Protein AF-0000000072285751 (afdb_homodimer)

Nearest PDB structures (foldseek):
  3m9i-assembly1_A  TM=8.896E-01  e=4.712E-10  Ovis aries
  8ghj-assembly1_D  TM=8.645E-01  e=3.190E-10  Homo sapiens
  4nef-assembly1_D  TM=8.707E-01  e=4.071E-10  Homo sapiens
  8oee-assembly1_D  TM=8.411E-01  e=6.630E-10  Homo sapiens
  3c02-assembly1_A  TM=7.915E-01  e=1.406E-06  unclassified

Radius of gyration: 30.61 Å; Cα contacts (8 Å, |Δi|>4): 950; chains: 2; bounding box: 91×138×96 Å

Secondary structure (DSSP, 8-state):
-----------------------------------TT-HHHHHH--------S--HHHHHHHHHHTTTT-HHHHHHHHHHHHHHHHHHHHHHHHHHHHHTTT-S-HHHHHHHHHHHHHHHHHHHHHHHH----SHHHHHHHHHTTSS-HHHHHHHHHHHHHHHHHHHHHHHHHHHHHHHHHHTTGGG---TTTS-HHHHHHHHHHHHHHHHHHHIIIIISHHHHHHH-TTSHHHHHHHHHHHHHHHHTTSBTTB------HHHHHHHHHHHT--TTHHHHHHHHHHHHHHHHHHHHHS-S------------/-----------------------------------TT-HHHHHHS-------S--HHHHHHHHHHTTTT-HHHHHHHHHHHHHHHHHHHHHHHHHHHHHTTT-S-HHHHHHHHHHHHHHHHHHHHHHHH----SHHHHHHHHHTTSS-HHHHHHHHHHHHHHHHHHHHHHHHHHHHHHHHHHTTGGG---TTTS-HHHHHHHHHHHHHHHHHHHIIIIISHHHHHHH-TTSHHHHHHHHHHHHHHHHTTSBTTB------HHHHHHHHHHHT--TTHHHHHHHHHHHHHHHHHHHHHS-S------------

InterPro domains:
  IPR000425 Major intrinsic protein [PF00230] (71-295)
  IPR000425 Major intrinsic protein [PR00783] (75-94)
  IPR000425 Major intrinsic protein [PR00783] (114-138)
  IPR000425 Major intrinsic protein [PR00783] (151-170)
  IPR000425 Major intrinsic protein [PR00783] (202-220)
  IPR000425 Major intrinsic protein [PR00783] (241-263)
  IPR000425 Major intrinsic protein [PR00783] (278-298)
  IPR023271 Aquaporin-like [G3DSA:1.20.1080.10] (65-305)
  IPR023271 Aquaporin-like [SSF81338] (72-305)

Structure (mmCIF, N/CA/C/O backbone):
data_AF-0000000072285751-model_v1
#
loop_
_entity.id
_entity.type
_entity.pdbx_description
1 polymer 'Aquaporin-like protein'
#
loop_
_atom_site.group_PDB
_atom_site.id
_atom_site.type_symbol
_atom_site.label_atom_id
_atom_site.label_alt_id
_atom_site.label_comp_id
_atom_site.label_asym_id
_atom_site.label_entity_id
_atom_site.label_seq_id
_atom_site.pdbx_PDB_ins_code
_atom_site.Cartn_x
_atom_site.Cartn_y
_atom_site.Cartn_z
_atom_site.occupancy
_atom_site.B_iso_or_equiv
_atom_site.auth_seq_id
_atom_site.auth_comp_id
_atom_site.auth_asym_id
_atom_site.auth_atom_id
_atom_site.pdbx_PDB_model_num
ATOM 1 N N . MET A 1 1 ? 0.391 106.048 23.5 1 28.32 1 MET A N 1
ATOM 2 C CA . MET A 1 1 ? 0.661 104.771 24.154 1 28.32 1 MET A CA 1
ATOM 3 C C . MET A 1 1 ? -0.114 103.642 23.482 1 28.32 1 MET A C 1
ATOM 5 O O . MET A 1 1 ? -1.319 103.496 23.697 1 28.32 1 MET A O 1
ATOM 9 N N . GLY A 1 2 ? 0.167 103.313 22.212 1 31.51 2 GLY A N 1
ATOM 10 C CA . GLY A 1 2 ? -0.426 102.454 21.199 1 31.51 2 GLY A CA 1
ATOM 11 C C . GLY A 1 2 ? -0.399 100.984 21.573 1 31.51 2 GLY A C 1
ATOM 12 O O . GLY A 1 2 ? 0.669 100.421 21.821 1 31.51 2 GLY A O 1
ATOM 13 N N . ALA A 1 3 ? -1.462 100.414 22.183 1 34.43 3 ALA A N 1
ATOM 14 C CA . ALA A 1 3 ? -1.684 99.061 22.688 1 34.43 3 ALA A CA 1
ATOM 15 C C . ALA A 1 3 ? -1.557 98.03 21.57 1 34.43 3 ALA A C 1
ATOM 17 O O . ALA A 1 3 ? -2.357 98.023 20.631 1 34.43 3 ALA A O 1
ATOM 18 N N . THR A 1 4 ? -0.355 97.718 21.096 1 33.82 4 THR A N 1
ATOM 19 C CA . THR A 1 4 ? -0.049 96.688 20.109 1 33.82 4 THR A CA 1
ATOM 20 C C . THR A 1 4 ? -0.626 95.341 20.537 1 33.82 4 THR A C 1
ATOM 22 O O . THR A 1 4 ? -0.239 94.794 21.571 1 33.82 4 THR A O 1
ATOM 25 N N . GLY A 1 5 ? -1.912 95.053 20.368 1 31.51 5 GLY A N 1
ATOM 26 C CA . GLY A 1 5 ? -2.595 93.802 20.659 1 31.51 5 GLY A CA 1
ATOM 27 C C . GLY A 1 5 ? -1.946 92.6 19.999 1 31.51 5 GLY A C 1
ATOM 28 O O . GLY A 1 5 ? -1.723 92.596 18.786 1 31.51 5 GLY A O 1
ATOM 29 N N . ASN A 1 6 ? -1.043 91.86 20.647 1 32.36 6 ASN A N 1
ATOM 30 C CA . ASN A 1 6 ? -0.334 90.649 20.248 1 32.36 6 ASN A CA 1
ATOM 31 C C . ASN A 1 6 ? -1.302 89.538 19.852 1 32.36 6 ASN A C 1
ATOM 33 O O . ASN A 1 6 ? -2.088 89.069 20.678 1 32.36 6 ASN A O 1
ATOM 37 N N . LEU A 1 7 ? -1.848 89.512 18.664 1 32.98 7 LEU A N 1
ATOM 38 C CA . LEU A 1 7 ? -2.7 88.45 18.14 1 32.98 7 LEU A CA 1
ATOM 39 C C . LEU A 1 7 ? -1.982 87.106 18.183 1 32.98 7 LEU A C 1
ATOM 41 O O . LEU A 1 7 ? -1 86.898 17.466 1 32.98 7 LEU A O 1
ATOM 45 N N . LYS A 1 8 ? -1.944 86.429 19.329 1 35.12 8 LYS A N 1
ATOM 46 C CA . LYS A 1 8 ? -1.405 85.075 19.399 1 35.12 8 LYS A CA 1
ATOM 47 C C . LYS A 1 8 ? -2.14 84.14 18.443 1 35.12 8 LYS A C 1
ATOM 49 O O . LYS A 1 8 ? -3.346 83.924 18.582 1 35.12 8 LYS A O 1
ATOM 54 N N . ALA A 1 9 ? -1.707 83.947 17.201 1 35.36 9 ALA A N 1
ATOM 55 C CA . ALA A 1 9 ? -2.163 82.925 16.263 1 35.36 9 ALA A CA 1
ATOM 56 C C . ALA A 1 9 ? -2.063 81.532 16.878 1 35.36 9 ALA A C 1
ATOM 58 O O . ALA A 1 9 ? -0.969 81.072 17.213 1 35.36 9 ALA A O 1
ATOM 59 N N . THR A 1 10 ? -3.039 81.114 17.637 1 34.06 10 THR A N 1
ATOM 60 C CA . THR A 1 10 ? -3.087 79.737 18.116 1 34.06 10 THR A CA 1
ATOM 61 C C . THR A 1 10 ? -2.937 78.756 16.957 1 34.06 10 THR A C 1
ATOM 63 O O . THR A 1 10 ? -3.737 78.769 16.019 1 34.06 10 THR A O 1
ATOM 66 N N . LEU A 1 11 ? -1.732 78.283 16.64 1 35.29 11 LEU A N 1
ATOM 67 C CA . LEU A 1 11 ? -1.484 77.246 15.645 1 35.29 11 LEU A CA 1
ATOM 68 C C . LEU A 1 11 ? -2.404 76.05 15.865 1 35.29 11 LEU A C 1
ATOM 70 O O . LEU A 1 11 ? -2.609 75.62 17.002 1 35.29 11 LEU A O 1
ATOM 74 N N . PRO A 1 12 ? -3.351 75.795 14.949 1 36.64 12 PRO A N 1
ATOM 75 C CA . PRO A 1 12 ? -4.236 74.641 15.127 1 36.64 12 PRO A CA 1
ATOM 76 C C . PRO A 1 12 ? -3.478 73.366 15.49 1 36.64 12 PRO A C 1
ATOM 78 O O . PRO A 1 12 ? -2.341 73.174 15.052 1 36.64 12 PRO A O 1
ATOM 81 N N . ILE A 1 13 ? -3.654 72.784 16.648 1 38.08 13 ILE A N 1
ATOM 82 C CA . ILE A 1 13 ? -3.158 71.49 17.103 1 38.08 13 ILE A CA 1
ATOM 83 C C . ILE A 1 13 ? -3.295 70.462 15.983 1 38.08 13 ILE A C 1
ATOM 85 O O . ILE A 1 13 ? -4.373 70.306 15.404 1 38.08 13 ILE A O 1
ATOM 89 N N . SER A 1 14 ? -2.226 70.161 15.222 1 34.42 14 SER A N 1
ATOM 90 C CA . SER A 1 14 ? -2.167 69.073 14.252 1 34.42 14 SER A CA 1
ATOM 91 C C . SER A 1 14 ? -2.906 67.839 14.759 1 34.42 14 SER A C 1
ATOM 93 O O . SER A 1 14 ? -2.686 67.398 15.889 1 34.42 14 SER A O 1
ATOM 95 N N . GLU A 1 15 ? -4.167 67.642 14.35 1 37.11 15 GLU A N 1
ATOM 96 C CA . GLU A 1 15 ? -4.891 66.402 14.611 1 37.11 15 GLU A CA 1
ATOM 97 C C . GLU A 1 15 ? -3.97 65.19 14.5 1 37.11 15 GLU A C 1
ATOM 99 O O . GLU A 1 15 ? -3.205 65.072 13.541 1 37.11 15 GLU A O 1
ATOM 104 N N . GLU A 1 16 ? -3.584 64.591 15.63 1 36.31 16 GLU A N 1
ATOM 105 C CA . GLU A 1 16 ? -2.847 63.332 15.684 1 36.31 16 GLU A CA 1
ATOM 106 C C . GLU A 1 16 ? -3.305 62.378 14.584 1 36.31 16 GLU A C 1
ATOM 108 O O . GLU A 1 16 ? -4.504 62.228 14.344 1 36.31 16 GLU A O 1
ATOM 113 N N . PRO A 1 17 ? -2.458 62.116 13.544 1 35.23 17 PRO A N 1
ATOM 114 C CA . PRO A 1 17 ? -2.888 61.148 12.532 1 35.23 17 PRO A CA 1
ATOM 115 C C . PRO A 1 17 ? -3.605 59.942 13.136 1 35.23 17 PRO A C 1
ATOM 117 O O . PRO A 1 17 ? -3.26 59.502 14.236 1 35.23 17 PRO A O 1
ATOM 120 N N . GLU A 1 18 ? -4.954 59.794 12.984 1 35.16 18 GLU A N 1
ATOM 121 C CA . GLU A 1 18 ? -5.701 58.575 13.28 1 35.16 18 GLU A CA 1
ATOM 122 C C . GLU A 1 18 ? -4.876 57.332 12.958 1 35.16 18 GLU A C 1
ATOM 124 O O . GLU A 1 18 ? -4.337 57.206 11.857 1 35.16 18 GLU A O 1
ATOM 129 N N . SER A 1 19 ? -4.23 56.75 14.002 1 33.21 19 SER A N 1
ATOM 130 C CA . SER A 1 19 ? -3.556 55.463 13.859 1 33.21 19 SER A CA 1
ATOM 131 C C . SER A 1 19 ? -4.291 54.561 12.874 1 33.21 19 SER A C 1
ATOM 133 O O . SER A 1 19 ? -5.505 54.375 12.982 1 33.21 19 SER A O 1
ATOM 135 N N . LEU A 1 20 ? -3.848 54.575 11.602 1 34.33 20 LEU A N 1
ATOM 136 C CA . LEU A 1 20 ? -4.344 53.613 10.624 1 34.33 20 LEU A CA 1
ATOM 137 C C . LEU A 1 20 ? -4.678 52.283 11.29 1 34.33 20 LEU A C 1
ATOM 139 O O . LEU A 1 20 ? -3.895 51.773 12.096 1 34.33 20 LEU A O 1
ATOM 143 N N . PRO A 1 21 ? -6.004 52.004 11.505 1 32.87 21 PRO A N 1
ATOM 144 C CA . PRO A 1 21 ? -6.318 50.691 12.073 1 32.87 21 PRO A CA 1
ATOM 145 C C . PRO A 1 21 ? -5.394 49.589 11.559 1 32.87 21 PRO A C 1
ATOM 147 O O . PRO A 1 21 ? -5.008 49.598 10.387 1 32.87 21 PRO A O 1
ATOM 150 N N . THR A 1 22 ? -4.412 49.224 12.39 1 32.11 22 THR A N 1
ATOM 151 C CA . THR A 1 22 ? -3.646 48.02 12.09 1 32.11 22 THR A CA 1
ATOM 152 C C . THR A 1 22 ? -4.524 46.975 11.409 1 32.11 22 THR A C 1
ATOM 154 O O . THR A 1 22 ? -5.485 46.481 12.003 1 32.11 22 THR A O 1
ATOM 157 N N . GLU A 1 23 ? -4.777 47.207 10.15 1 29.95 23 GLU A N 1
ATOM 158 C CA . GLU A 1 23 ? -5.428 46.165 9.361 1 29.95 23 GLU A CA 1
ATOM 159 C C . GLU A 1 23 ? -4.958 44.776 9.786 1 29.95 23 GLU A C 1
ATOM 161 O O . GLU A 1 23 ? -3.784 44.436 9.624 1 29.95 23 GLU A O 1
ATOM 166 N N . GLU A 1 24 ? -5.538 44.319 10.89 1 29.31 24 GLU A N 1
ATOM 167 C CA . GLU A 1 24 ? -5.277 42.921 11.216 1 29.31 24 GLU A CA 1
ATOM 168 C C . GLU A 1 24 ? -5.468 42.024 9.996 1 29.31 24 GLU A C 1
ATOM 170 O O . GLU A 1 24 ? -6.557 41.972 9.422 1 29.31 24 GLU A O 1
ATOM 175 N N . THR A 1 25 ? -4.554 42.034 9.094 1 28.27 25 THR A N 1
ATOM 176 C CA . THR A 1 25 ? -4.546 41.037 8.029 1 28.27 25 THR A CA 1
ATOM 177 C C . THR A 1 25 ? -4.951 39.668 8.568 1 28.27 25 THR A C 1
ATOM 179 O O . THR A 1 25 ? -4.253 39.093 9.406 1 28.27 25 THR A O 1
ATOM 182 N N . GLN A 1 26 ? -6.235 39.525 8.821 1 25.8 26 GLN A N 1
ATOM 183 C CA . GLN A 1 26 ? -6.663 38.178 9.181 1 25.8 26 GLN A CA 1
ATOM 184 C C . GLN A 1 26 ? -6.292 37.173 8.094 1 25.8 26 GLN A C 1
ATOM 186 O O . GLN A 1 26 ? -6.526 37.419 6.909 1 25.8 26 GLN A O 1
ATOM 191 N N . LEU A 1 27 ? -5.235 36.596 8.207 1 26.03 27 LEU A N 1
ATOM 192 C CA . LEU A 1 27 ? -5.001 35.455 7.329 1 26.03 27 LEU A CA 1
ATOM 193 C C . LEU A 1 27 ? -6.264 34.613 7.184 1 26.03 27 LEU A C 1
ATOM 195 O O . LEU A 1 27 ? -6.884 34.239 8.183 1 26.03 27 LEU A O 1
ATOM 199 N N . ILE A 1 28 ? -7.1 34.995 6.231 1 29 28 ILE A N 1
ATOM 200 C CA . ILE A 1 28 ? -8.229 34.112 5.956 1 29 28 ILE A CA 1
ATOM 201 C C . ILE A 1 28 ? -7.733 32.678 5.786 1 29 28 ILE A C 1
ATOM 203 O O . ILE A 1 28 ? -6.831 32.417 4.987 1 29 28 ILE A O 1
ATOM 207 N N . PRO A 1 29 ? -7.897 31.917 6.76 1 29.07 29 PRO A N 1
ATOM 208 C CA . PRO A 1 29 ? -7.509 30.528 6.504 1 29.07 29 PRO A CA 1
ATOM 209 C C . PRO A 1 29 ? -7.998 30.019 5.149 1 29.07 29 PRO A C 1
ATOM 211 O O . PRO A 1 29 ? -9.0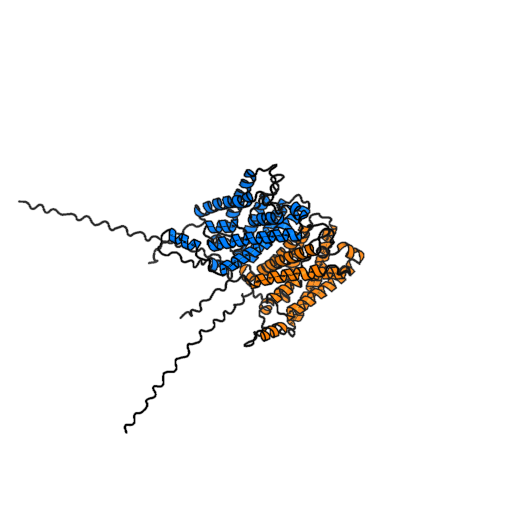54 30.443 4.671 1 29.07 29 PRO A O 1
ATOM 214 N N . ALA A 1 30 ? -7.164 30.051 4.195 1 28.76 30 ALA A N 1
ATOM 215 C CA . ALA A 1 30 ? -7.558 29.409 2.943 1 28.76 30 ALA A CA 1
ATOM 216 C C . ALA A 1 30 ? -8.557 28.283 3.195 1 28.76 30 ALA A C 1
ATOM 218 O O . ALA A 1 30 ? -8.446 27.557 4.186 1 28.76 30 ALA A O 1
ATOM 219 N N . SER A 1 31 ? -9.759 28.461 2.78 1 29.61 31 SER A N 1
ATOM 220 C CA . SER A 1 31 ? -10.714 27.358 2.798 1 29.61 31 SER A CA 1
ATOM 221 C C . SER A 1 31 ? -10.057 26.049 2.375 1 29.61 31 SER A C 1
ATOM 223 O O . SER A 1 31 ? -9.556 25.935 1.254 1 29.61 31 SER A O 1
ATOM 225 N N . CYS A 1 32 ? -9.162 25.603 3.077 1 30.81 32 CYS A N 1
ATOM 226 C CA . CYS A 1 32 ? -8.662 24.283 2.709 1 30.81 32 CYS A CA 1
ATOM 227 C C . CYS A 1 32 ? -9.776 23.419 2.131 1 30.81 32 CYS A C 1
ATOM 229 O O . CYS A 1 32 ? -10.941 23.569 2.504 1 30.81 32 CYS A O 1
ATOM 231 N N . ALA A 1 33 ? -9.587 23.059 1.034 1 31.98 33 ALA A N 1
ATOM 232 C CA . ALA A 1 33 ? -10.587 22.145 0.489 1 31.98 33 ALA A CA 1
ATOM 233 C C . ALA A 1 33 ? -11.248 21.331 1.598 1 31.98 33 ALA A C 1
ATOM 235 O O . ALA A 1 33 ? -10.565 20.664 2.379 1 31.98 33 ALA A O 1
ATOM 236 N N . GLN A 1 34 ? -12.296 21.922 2.168 1 33.48 34 GLN A N 1
ATOM 237 C CA . GLN A 1 34 ? -13.179 21.197 3.074 1 33.48 34 GLN A CA 1
ATOM 238 C C . GLN A 1 34 ? -13.653 19.887 2.451 1 33.48 34 GLN A C 1
ATOM 240 O O . GLN A 1 34 ? -14.311 19.892 1.408 1 33.48 34 GLN A O 1
ATOM 245 N N . PHE A 1 35 ? -12.708 19.045 2.274 1 29.88 35 PHE A N 1
ATOM 246 C CA . PHE A 1 35 ? -13.362 17.798 1.894 1 29.88 35 PHE A CA 1
ATOM 247 C C . PHE A 1 35 ? -14.254 17.29 3.02 1 29.88 35 PHE A C 1
ATOM 249 O O . PHE A 1 35 ? -13.887 17.37 4.195 1 29.88 35 PHE A O 1
ATOM 256 N N . PRO A 1 36 ? -15.438 17.147 2.821 1 28.95 36 PRO A N 1
ATOM 257 C CA . PRO A 1 36 ? -16.32 16.486 3.786 1 28.95 36 PRO A CA 1
ATOM 258 C C . PRO A 1 36 ? -15.779 15.137 4.253 1 28.95 36 PRO A C 1
ATOM 260 O O . PRO A 1 36 ? -15.396 14.303 3.428 1 28.95 36 PRO A O 1
ATOM 263 N N . GLY A 1 37 ? -15.219 15.021 5.501 1 29.23 37 GLY A N 1
ATOM 264 C CA . GLY A 1 37 ? -14.598 13.913 6.21 1 29.23 37 GLY A CA 1
ATOM 265 C C . GLY A 1 37 ? -13.131 14.147 6.516 1 29.23 37 GLY A C 1
ATOM 266 O O . GLY A 1 37 ? -12.466 13.284 7.092 1 29.23 37 GLY A O 1
ATOM 267 N N . SER A 1 38 ? -12.535 14.951 5.65 1 30.4 38 SER A N 1
ATOM 268 C CA . SER A 1 38 ? -11.17 15.283 6.044 1 30.4 38 SER A CA 1
ATOM 269 C C . SER A 1 38 ? -11.144 16.018 7.38 1 30.4 38 SER A C 1
ATOM 271 O O . SER A 1 38 ? -11.963 16.906 7.622 1 30.4 38 SER A O 1
ATOM 273 N N . PHE A 1 39 ? -10.613 15.339 8.305 1 30.6 39 PHE A N 1
ATOM 274 C CA . PHE A 1 39 ? -10.339 16.076 9.533 1 30.6 39 PHE A CA 1
ATOM 275 C C . PHE A 1 39 ? -9.482 17.304 9.247 1 30.6 39 PHE A C 1
ATOM 277 O O . PHE A 1 39 ? -9.258 18.131 10.133 1 30.6 39 PHE A O 1
ATOM 284 N N . ALA A 1 40 ? -9.022 17.364 7.999 1 34.73 40 ALA A N 1
ATOM 285 C CA . ALA A 1 40 ? -8.104 18.467 7.727 1 34.73 40 ALA A CA 1
ATOM 286 C C . ALA A 1 40 ? -8.777 19.814 7.972 1 34.73 40 ALA A C 1
ATOM 288 O O . ALA A 1 40 ? -8.152 20.743 8.488 1 34.73 40 ALA A O 1
ATOM 289 N N . PRO A 1 41 ? -9.944 19.831 7.506 1 35.35 41 PRO A N 1
ATOM 290 C CA . PRO A 1 41 ? -10.423 21.178 7.825 1 35.35 41 PRO A CA 1
ATOM 291 C C . PRO A 1 41 ? -10.481 21.443 9.328 1 35.35 41 PRO A C 1
ATOM 293 O O . PRO A 1 41 ? -10.202 22.56 9.772 1 35.35 41 PRO A O 1
ATOM 296 N N . ASP A 1 42 ? -11.06 20.385 9.967 1 36.94 42 ASP A N 1
ATOM 297 C CA . ASP A 1 42 ? -11.112 20.654 11.401 1 36.94 42 ASP A CA 1
ATOM 298 C C . ASP A 1 42 ? -9.711 20.666 12.009 1 36.94 42 ASP A C 1
ATOM 300 O O . ASP A 1 42 ? -9.49 21.268 13.061 1 36.94 42 ASP A O 1
ATOM 304 N N . LEU A 1 43 ? -8.903 19.782 11.464 1 35.48 43 LEU A N 1
ATOM 305 C CA . LEU A 1 43 ? -7.523 19.827 11.934 1 35.48 43 LEU A CA 1
ATOM 306 C C . LEU A 1 43 ? -6.892 21.183 11.639 1 35.48 43 LEU A C 1
ATOM 308 O O . LEU A 1 43 ? -5.959 21.601 12.329 1 35.48 43 LEU A O 1
ATOM 312 N N . ARG A 1 44 ? -7.357 21.687 10.637 1 35.89 44 ARG A N 1
ATOM 313 C CA . ARG A 1 44 ? -6.87 23.039 10.379 1 35.89 44 ARG A CA 1
ATOM 314 C C . ARG A 1 44 ? -7.643 24.065 11.201 1 35.89 44 ARG A C 1
ATOM 316 O O . ARG A 1 44 ? -7.29 25.246 11.219 1 35.89 44 ARG A O 1
ATOM 323 N N . ARG A 1 45 ? -8.841 23.688 11.563 1 38.75 45 ARG A N 1
ATOM 324 C CA . ARG A 1 45 ? -9.387 24.657 12.508 1 38.75 45 ARG A CA 1
ATOM 325 C C . ARG A 1 45 ? -8.612 24.639 13.821 1 38.75 45 ARG A C 1
ATOM 327 O O . ARG A 1 45 ? -8.881 23.812 14.695 1 38.75 45 ARG A O 1
ATOM 334 N N . ASP A 1 46 ? -7.403 24.751 13.628 1 36.96 46 ASP A N 1
ATOM 335 C CA . ASP A 1 46 ? -6.572 25.059 14.787 1 36.96 46 ASP A CA 1
ATOM 336 C C . ASP A 1 46 ? -7.322 25.941 15.783 1 36.96 46 ASP A C 1
ATOM 338 O O . ASP A 1 46 ? -7.578 27.115 15.509 1 36.96 46 ASP A O 1
ATOM 342 N N . LYS A 1 47 ? -8.339 25.352 16.311 1 40.42 47 LYS A N 1
ATOM 343 C CA . LYS A 1 47 ? -8.96 26.158 17.357 1 40.42 47 LYS A CA 1
ATOM 344 C C . LYS A 1 47 ? -7.913 26.717 18.316 1 40.42 47 LYS A C 1
ATOM 346 O O . LYS A 1 47 ? -8.237 27.104 19.441 1 40.42 47 LYS A O 1
ATOM 351 N N . ARG A 1 48 ? -6.75 26.579 17.807 1 43.56 48 ARG A N 1
ATOM 352 C CA . ARG A 1 48 ? -5.711 27.096 18.691 1 43.56 48 ARG A CA 1
ATOM 353 C C . ARG A 1 48 ? -5.995 28.541 19.084 1 43.56 48 ARG A C 1
ATOM 355 O O . ARG A 1 48 ? -6.531 29.313 18.286 1 43.56 48 ARG A O 1
ATOM 362 N N . ARG A 1 49 ? -6.01 28.63 20.307 1 40.88 49 ARG A N 1
ATOM 363 C CA . ARG A 1 49 ? -6.116 29.938 20.945 1 40.88 49 ARG A CA 1
ATOM 364 C C . ARG A 1 49 ? -5.113 30.92 20.349 1 40.88 49 ARG A C 1
ATOM 366 O O . ARG A 1 49 ? -3.932 30.597 20.202 1 40.88 49 ARG A O 1
ATOM 373 N N . VAL A 1 50 ? -5.499 31.473 19.243 1 41.38 50 VAL A N 1
ATOM 374 C CA . VAL A 1 50 ? -4.676 32.64 18.943 1 41.38 50 VAL A CA 1
ATOM 375 C C . VAL A 1 50 ? -4.386 33.413 20.227 1 41.38 50 VAL A C 1
ATOM 377 O O . VAL A 1 50 ? -5.278 33.611 21.055 1 41.38 50 VAL A O 1
ATOM 380 N N . SER A 1 51 ? -3.147 33.392 20.633 1 37.7 51 SER A N 1
ATOM 381 C CA . SER A 1 51 ? -2.816 34.282 21.741 1 37.7 51 SER A CA 1
ATOM 382 C C . SER A 1 51 ? -3.433 35.663 21.544 1 37.7 51 SER A C 1
ATOM 384 O O . SER A 1 51 ? -3.277 36.272 20.483 1 37.7 51 SER A O 1
ATOM 386 N N . LYS A 1 52 ? -4.461 35.888 22.05 1 43.22 52 LYS A N 1
ATOM 387 C CA . LYS A 1 52 ? -4.87 37.289 22.039 1 43.22 52 LYS A CA 1
ATOM 388 C C . LYS A 1 52 ? -3.658 38.216 22.02 1 43.22 52 LYS A C 1
ATOM 390 O O . LYS A 1 52 ? -3.385 38.868 21.01 1 43.22 52 LYS A O 1
ATOM 395 N N . ARG A 1 53 ? -3.425 39.052 22.965 1 44.17 53 ARG A N 1
ATOM 396 C CA . ARG A 1 53 ? -2.71 40.295 23.236 1 44.17 53 ARG A CA 1
ATOM 397 C C . ARG A 1 53 ? -1.204 40.061 23.29 1 44.17 53 ARG A C 1
ATOM 399 O O . ARG A 1 53 ? -0.427 41.009 23.411 1 44.17 53 ARG A O 1
ATOM 406 N N . GLY A 1 54 ? -0.603 38.777 23.628 1 50.79 54 GLY A N 1
ATOM 407 C CA . GLY A 1 54 ? 0.704 38.948 24.242 1 50.79 54 GLY A CA 1
ATOM 408 C C . GLY A 1 54 ? 1.848 38.844 23.25 1 50.79 54 GLY A C 1
ATOM 409 O O . GLY A 1 54 ? 1.631 38.542 22.075 1 50.79 54 GLY A O 1
ATOM 410 N N . GLY A 1 55 ? 3.13 39.239 23.478 1 62.79 55 GLY A N 1
ATOM 411 C CA . GLY A 1 55 ? 4.453 39.308 22.877 1 62.79 55 GLY A CA 1
ATOM 412 C C . GLY A 1 55 ? 4.886 38.003 22.236 1 62.79 55 GLY A C 1
ATOM 413 O O . GLY A 1 55 ? 4.157 37.009 22.285 1 62.79 55 GLY A O 1
ATOM 414 N N . LEU A 1 56 ? 5.726 37.879 21.364 1 68.83 56 LEU A N 1
ATOM 415 C CA . LEU A 1 56 ? 6.394 36.788 20.662 1 68.83 56 LEU A CA 1
ATOM 416 C C . LEU A 1 56 ? 6.521 35.561 21.559 1 68.83 56 LEU A C 1
ATOM 418 O O . LEU A 1 56 ? 6.364 34.429 21.096 1 68.83 56 LEU A O 1
ATOM 422 N N . SER A 1 57 ? 6.699 35.78 22.835 1 69.1 57 SER A N 1
ATOM 423 C CA . SER A 1 57 ? 6.904 34.684 23.775 1 69.1 57 SER A CA 1
ATOM 424 C C . SER A 1 57 ? 5.621 33.885 23.981 1 69.1 57 SER A C 1
ATOM 426 O O . SER A 1 57 ? 5.658 32.657 24.082 1 69.1 57 SER A O 1
ATOM 428 N N . ASP A 1 58 ? 4.485 34.516 23.947 1 67.94 58 ASP A N 1
ATOM 429 C CA . ASP A 1 58 ? 3.212 33.836 24.165 1 67.94 58 ASP A CA 1
ATOM 430 C C . ASP A 1 58 ? 2.823 32.997 22.949 1 67.94 58 ASP A C 1
ATOM 432 O O . ASP A 1 58 ? 2.285 31.897 23.094 1 67.94 58 ASP A O 1
ATOM 436 N N . ARG A 1 59 ? 3.188 33.535 21.838 1 69.45 59 ARG A N 1
ATOM 437 C CA . ARG A 1 59 ? 2.88 32.808 20.611 1 69.45 59 ARG A CA 1
ATOM 438 C C . ARG A 1 59 ? 3.695 31.522 20.517 1 69.45 59 ARG A C 1
ATOM 440 O O . ARG A 1 59 ? 3.173 30.478 20.121 1 69.45 59 ARG A O 1
ATOM 447 N N . VAL A 1 60 ? 4.877 31.636 20.948 1 73.6 60 VAL A N 1
ATOM 448 C CA . VAL A 1 60 ? 5.773 30.486 20.904 1 73.6 60 VAL A CA 1
ATOM 449 C C . VAL A 1 60 ? 5.318 29.436 21.915 1 73.6 60 VAL A C 1
ATOM 451 O O . VAL A 1 60 ? 5.331 28.238 21.625 1 73.6 60 VAL A O 1
ATOM 454 N N . TYR A 1 61 ? 4.948 29.889 23.055 1 70.78 61 TYR A N 1
ATOM 455 C CA . TYR A 1 61 ? 4.499 28.972 24.097 1 70.78 61 TYR A CA 1
ATOM 456 C C . TYR A 1 61 ? 3.257 28.208 23.652 1 70.78 61 TYR A C 1
ATOM 458 O O . TYR A 1 61 ? 3.183 26.987 23.808 1 70.78 61 TYR A O 1
ATOM 466 N N . VAL A 1 62 ? 2.386 28.875 23.046 1 70.04 62 VAL A N 1
ATOM 467 C CA . VAL A 1 62 ? 1.146 28.247 22.603 1 70.04 62 VAL A CA 1
ATOM 468 C C . VAL A 1 62 ? 1.438 27.271 21.465 1 70.04 62 VAL A C 1
ATOM 470 O O . VAL A 1 62 ? 0.898 26.162 21.436 1 70.04 62 VAL A O 1
ATOM 473 N N . PHE A 1 63 ? 2.314 27.687 20.69 1 72.1 63 PHE A N 1
ATOM 474 C CA . PHE A 1 63 ? 2.715 26.84 19.573 1 72.1 63 PHE A CA 1
ATOM 475 C C . PHE A 1 63 ? 3.328 25.537 20.074 1 72.1 63 PHE A C 1
ATOM 477 O O . PHE A 1 63 ? 3.037 24.463 19.543 1 72.1 63 PHE A O 1
ATOM 484 N N . LEU A 1 64 ? 4.03 25.623 21.103 1 77.32 64 LEU A N 1
ATOM 485 C CA . LEU A 1 64 ? 4.769 24.469 21.602 1 77.32 64 LEU A CA 1
ATOM 486 C C . LEU A 1 64 ? 3.886 23.601 22.492 1 77.32 64 LEU A C 1
ATOM 488 O O . LEU A 1 64 ? 4.162 22.413 22.679 1 77.32 64 LEU A O 1
ATOM 492 N N . THR A 1 65 ? 2.851 24.157 23.05 1 74.73 65 THR A N 1
ATOM 493 C CA . THR A 1 65 ? 2.176 23.411 24.106 1 74.73 65 THR A CA 1
ATOM 494 C C . THR A 1 65 ? 0.771 23.007 23.67 1 74.73 65 THR A C 1
ATOM 496 O O . THR A 1 65 ? 0.187 22.074 24.226 1 74.73 65 THR A O 1
ATOM 499 N N . ASP A 1 66 ? 0.299 23.752 22.746 1 70.93 66 ASP A N 1
ATOM 500 C CA . ASP A 1 66 ? -1.101 23.518 22.405 1 70.93 66 ASP A CA 1
ATOM 501 C C . ASP A 1 66 ? -1.255 22.261 21.552 1 70.93 66 ASP A C 1
ATOM 503 O O . ASP A 1 66 ? -0.587 22.115 20.526 1 70.93 66 ASP A O 1
ATOM 507 N N . GLY A 1 67 ? -1.873 21.202 22.12 1 78.68 67 GLY A N 1
ATOM 508 C CA . GLY A 1 67 ? -2.222 20.075 21.27 1 78.68 67 GLY A CA 1
ATOM 509 C C . GLY A 1 67 ? -1.78 18.739 21.838 1 78.68 67 GLY A C 1
ATOM 510 O O . GLY A 1 67 ? -2.248 17.687 21.4 1 78.68 67 GLY A O 1
ATOM 511 N N . TRP A 1 68 ? -0.907 18.853 22.949 1 83.68 68 TRP A N 1
ATOM 512 C CA . TRP A 1 68 ? -0.422 17.609 23.538 1 83.68 68 TRP A CA 1
ATOM 513 C C . TRP A 1 68 ? -1.567 16.817 24.159 1 83.68 68 TRP A C 1
ATOM 515 O O . TRP A 1 68 ? -1.5 15.589 24.256 1 83.68 68 TRP A O 1
ATOM 525 N N . GLY A 1 69 ? -2.61 17.463 24.527 1 82.27 69 GLY A N 1
ATOM 526 C CA . GLY A 1 69 ? -3.721 16.812 25.203 1 82.27 69 GLY A CA 1
ATOM 527 C C . GLY A 1 69 ? -4.82 16.37 24.255 1 82.27 69 GLY A C 1
ATOM 528 O O . GLY A 1 69 ? -5.779 15.717 24.67 1 82.27 69 GLY A O 1
ATOM 529 N N . ASP A 1 70 ? -4.697 16.708 23.04 1 81.57 70 ASP A N 1
ATOM 530 C CA . ASP A 1 70 ? -5.708 16.367 22.044 1 81.57 70 ASP A CA 1
ATOM 531 C C . ASP A 1 70 ? -5.535 14.931 21.555 1 81.57 70 ASP A C 1
ATOM 533 O O . ASP A 1 70 ? -4.565 14.618 20.861 1 81.57 70 ASP A O 1
ATOM 537 N N . ILE A 1 71 ? -6.485 14.022 21.874 1 85.23 71 ILE A N 1
ATOM 538 C CA . ILE A 1 71 ? -6.428 12.596 21.575 1 85.23 71 ILE A CA 1
ATOM 539 C C . ILE A 1 71 ? -6.399 12.387 20.062 1 85.23 71 ILE A C 1
ATOM 541 O O . ILE A 1 71 ? -5.827 11.408 19.576 1 85.23 71 ILE A O 1
ATOM 545 N N . THR A 1 72 ? -6.988 13.266 19.328 1 83.23 72 THR A N 1
ATOM 546 C CA . THR A 1 72 ? -7.028 13.145 17.875 1 83.23 72 THR A CA 1
ATOM 547 C C . THR A 1 72 ? -5.624 13.235 17.285 1 83.23 72 THR A C 1
ATOM 549 O O . THR A 1 72 ? -5.322 12.582 16.285 1 83.23 72 THR A O 1
ATOM 552 N N . VAL A 1 73 ? -4.791 14.025 17.895 1 88.46 73 VAL A N 1
ATOM 553 C CA . VAL A 1 73 ? -3.414 14.161 17.431 1 88.46 73 VAL A CA 1
ATOM 554 C C . VAL A 1 73 ? -2.661 12.852 17.655 1 88.46 73 VAL A C 1
ATOM 556 O O . VAL A 1 73 ? -1.9 12.41 16.79 1 88.46 73 VAL A O 1
ATOM 559 N N . TRP A 1 74 ? -2.941 12.183 18.724 1 91.54 74 TRP A N 1
ATOM 560 C CA . TRP A 1 74 ? -2.301 10.907 19.028 1 91.54 74 TRP A CA 1
ATOM 561 C C . TRP A 1 74 ? -2.779 9.818 18.073 1 91.54 74 TRP A C 1
ATOM 563 O O . TRP A 1 74 ? -1.986 8.985 17.625 1 91.54 74 TRP A O 1
ATOM 573 N N . LYS A 1 75 ? -4.048 9.837 17.755 1 91.24 75 LYS A N 1
ATOM 574 C CA . LYS A 1 75 ? -4.593 8.88 16.796 1 91.24 75 LYS A CA 1
ATOM 575 C C . LYS A 1 75 ? -3.995 9.091 15.408 1 91.24 75 LYS A C 1
ATOM 577 O O . LYS A 1 75 ? -3.671 8.126 14.713 1 91.24 75 LYS A O 1
ATOM 582 N N . SER A 1 76 ? -3.863 10.338 15.1 1 92.6 76 SER A N 1
ATOM 583 C CA . SER A 1 76 ? -3.247 10.653 13.815 1 92.6 76 SER A CA 1
ATOM 584 C C . SER A 1 76 ? -1.79 10.208 13.776 1 92.6 76 SER A C 1
ATOM 586 O O . SER A 1 76 ? -1.314 9.711 12.752 1 92.6 76 SER A O 1
ATOM 588 N N . ALA A 1 77 ? -1.13 10.367 14.861 1 95.49 77 ALA A N 1
ATOM 589 C CA . ALA A 1 77 ? 0.258 9.92 14.944 1 95.49 77 ALA A CA 1
ATOM 590 C C . ALA A 1 77 ? 0.356 8.404 14.796 1 95.49 77 ALA A C 1
ATOM 592 O O . ALA A 1 77 ? 1.297 7.893 14.186 1 95.49 77 ALA A O 1
ATOM 593 N N . PHE A 1 78 ? -0.568 7.722 15.375 1 96.56 78 PHE A N 1
ATOM 594 C CA . PHE A 1 78 ? -0.615 6.27 15.248 1 96.56 78 PHE A CA 1
ATOM 595 C C . PHE A 1 78 ? -0.837 5.86 13.797 1 96.56 78 PHE A C 1
ATOM 597 O O . PHE A 1 78 ? -0.244 4.889 13.323 1 96.56 78 PHE A O 1
ATOM 604 N N . ILE A 1 79 ? -1.684 6.598 13.065 1 95.71 79 ILE A N 1
ATOM 605 C CA . ILE A 1 79 ? -1.917 6.327 11.651 1 95.71 79 ILE A CA 1
ATOM 606 C C . ILE A 1 79 ? -0.632 6.565 10.86 1 95.71 79 ILE A C 1
ATOM 608 O O . ILE A 1 79 ? -0.315 5.811 9.937 1 95.71 79 ILE A O 1
ATOM 612 N N . GLU A 1 80 ? 0.107 7.573 11.25 1 97.36 80 GLU A N 1
ATOM 613 C CA . GLU A 1 80 ? 1.407 7.812 10.629 1 97.36 80 GLU A CA 1
ATOM 614 C C . GLU A 1 80 ? 2.373 6.665 10.913 1 97.36 80 GLU A C 1
ATOM 616 O O . GLU A 1 80 ? 3.167 6.287 10.049 1 97.36 80 GLU A O 1
ATOM 621 N N . PHE A 1 81 ? 2.357 6.103 12.134 1 98.49 81 PHE A N 1
ATOM 622 C CA . PHE A 1 81 ? 3.145 4.93 12.494 1 98.49 81 PHE A CA 1
ATOM 623 C C . PHE A 1 81 ? 2.803 3.75 11.591 1 98.49 81 PHE A C 1
ATOM 625 O O . PHE A 1 81 ? 3.693 3.138 10.997 1 98.49 81 PHE A O 1
ATOM 632 N N . VAL A 1 82 ? 1.549 3.458 11.419 1 98.35 82 VAL A N 1
ATOM 633 C CA . VAL A 1 82 ? 1.08 2.332 10.617 1 98.35 82 VAL A CA 1
ATOM 634 C C . VAL A 1 82 ? 1.399 2.579 9.144 1 98.35 82 VAL A C 1
ATOM 636 O O . VAL A 1 82 ? 1.928 1.699 8.461 1 98.35 82 VAL A O 1
ATOM 639 N N . GLY A 1 83 ? 1.025 3.784 8.701 1 98.29 83 GLY A N 1
ATOM 640 C CA . GLY A 1 83 ? 1.27 4.133 7.311 1 98.29 83 GLY A CA 1
ATOM 641 C C . GLY A 1 83 ? 2.733 4.043 6.922 1 98.29 83 GLY A C 1
ATOM 642 O O . GLY A 1 83 ? 3.066 3.521 5.856 1 98.29 83 GLY A O 1
ATOM 643 N N . THR A 1 84 ? 3.621 4.516 7.763 1 98.78 84 THR A N 1
ATOM 644 C CA . THR A 1 84 ? 5.05 4.482 7.469 1 98.78 84 THR A CA 1
ATOM 645 C C . THR A 1 84 ? 5.571 3.048 7.487 1 98.78 84 THR A C 1
ATOM 647 O O . THR A 1 84 ? 6.411 2.677 6.664 1 98.78 84 THR A O 1
ATOM 650 N N . THR A 1 85 ? 5.104 2.219 8.431 1 98.86 85 THR A N 1
ATOM 651 C CA . THR A 1 85 ? 5.485 0.811 8.451 1 98.86 85 THR A CA 1
ATOM 652 C C . THR A 1 85 ? 5.149 0.141 7.121 1 98.86 85 THR A C 1
ATOM 654 O O . THR A 1 85 ? 6.003 -0.51 6.515 1 98.86 85 THR A O 1
ATOM 657 N N . CYS A 1 86 ? 3.929 0.337 6.676 1 98.84 86 CYS A N 1
ATOM 658 C CA . CYS A 1 86 ? 3.447 -0.306 5.458 1 98.84 86 CYS A CA 1
ATOM 659 C C . CYS A 1 86 ? 4.181 0.226 4.233 1 98.84 86 CYS A C 1
ATOM 661 O O . CYS A 1 86 ? 4.578 -0.545 3.358 1 98.84 86 CYS A O 1
ATOM 663 N N . LEU A 1 87 ? 4.346 1.534 4.18 1 98.76 87 LEU A N 1
ATOM 664 C CA . LEU A 1 87 ? 5.004 2.166 3.041 1 98.76 87 LEU A CA 1
ATOM 665 C C . LEU A 1 87 ? 6.448 1.692 2.916 1 98.76 87 LEU A C 1
ATOM 667 O O . LEU A 1 87 ? 6.9 1.35 1.821 1 98.76 87 LEU A O 1
ATOM 671 N N . CYS A 1 88 ? 7.189 1.682 4.038 1 98.68 88 CYS A N 1
ATOM 672 C CA . CYS A 1 88 ? 8.587 1.268 4.017 1 98.68 88 CYS A CA 1
ATOM 673 C C . CYS A 1 88 ? 8.714 -0.201 3.63 1 98.68 88 CYS A C 1
ATOM 675 O O . CYS A 1 88 ? 9.605 -0.57 2.863 1 98.68 88 CYS A O 1
ATOM 677 N N . TYR A 1 89 ? 7.875 -1.024 4.122 1 98.69 89 TYR A N 1
ATOM 678 C CA . TYR A 1 89 ? 7.911 -2.445 3.795 1 98.69 89 TYR A CA 1
ATOM 679 C C . TYR A 1 89 ? 7.633 -2.671 2.313 1 98.69 89 TYR A C 1
ATOM 681 O O . TYR A 1 89 ? 8.389 -3.368 1.633 1 98.69 89 TYR A O 1
ATOM 689 N N . LEU A 1 90 ? 6.545 -2.087 1.851 1 98.64 90 LEU A N 1
ATOM 690 C CA . LEU A 1 90 ? 6.161 -2.28 0.457 1 98.64 90 LEU A CA 1
ATOM 691 C C . LEU A 1 90 ? 7.215 -1.704 -0.482 1 98.64 90 LEU A C 1
ATOM 693 O O . LEU A 1 90 ? 7.547 -2.316 -1.5 1 98.64 90 LEU A O 1
ATOM 697 N N . SER A 1 91 ? 7.684 -0.518 -0.181 1 97.89 91 SER A N 1
ATOM 698 C CA . SER A 1 91 ? 8.718 0.11 -0.997 1 97.89 91 SER A CA 1
ATOM 699 C C . SER A 1 91 ? 9.969 -0.76 -1.069 1 97.89 91 SER A C 1
ATOM 701 O O . SER A 1 91 ? 10.609 -0.85 -2.119 1 97.89 91 SER A O 1
ATOM 703 N N . ALA A 1 92 ? 10.354 -1.399 0.021 1 97.23 92 ALA A N 1
ATOM 704 C CA . ALA A 1 92 ? 11.512 -2.29 0.037 1 97.23 92 ALA A CA 1
ATOM 705 C C . ALA A 1 92 ? 11.308 -3.472 -0.906 1 97.23 92 ALA A C 1
ATOM 707 O O . ALA A 1 92 ? 12.197 -3.809 -1.691 1 97.23 92 ALA A O 1
ATOM 708 N N . PHE A 1 93 ? 10.174 -4.032 -0.838 1 97.73 93 PHE A N 1
ATOM 709 C CA . PHE A 1 93 ? 9.907 -5.221 -1.637 1 97.73 93 PHE A CA 1
ATOM 710 C C . PHE A 1 93 ? 9.804 -4.868 -3.116 1 97.73 93 PHE A C 1
ATOM 712 O O . PHE A 1 93 ? 10.21 -5.652 -3.977 1 97.73 93 PHE A O 1
ATOM 719 N N . ILE A 1 94 ? 9.288 -3.69 -3.421 1 97.29 94 ILE A N 1
ATOM 720 C CA . ILE A 1 94 ? 9.288 -3.209 -4.798 1 97.29 94 ILE A CA 1
ATOM 721 C C . ILE A 1 94 ? 10.724 -3.083 -5.301 1 97.29 94 ILE A C 1
ATOM 723 O O . ILE A 1 94 ? 11.043 -3.528 -6.407 1 97.29 94 ILE A O 1
ATOM 727 N N . SER A 1 95 ? 11.584 -2.503 -4.478 1 95.08 95 SER A N 1
ATOM 728 C CA . SER A 1 95 ? 12.985 -2.329 -4.848 1 95.08 95 SER A CA 1
ATOM 729 C C .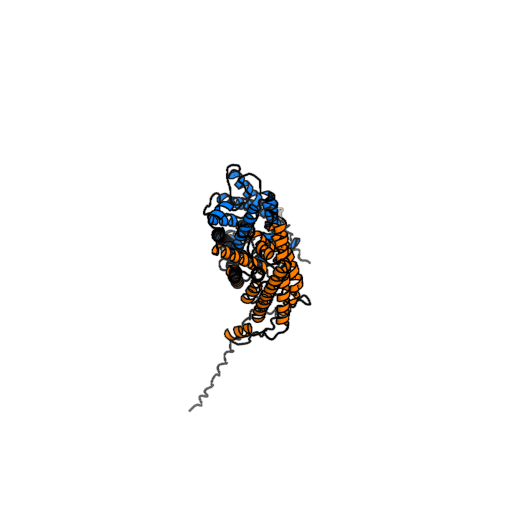 SER A 1 95 ? 13.657 -3.672 -5.113 1 95.08 95 SER A C 1
ATOM 731 O O . SER A 1 95 ? 14.423 -3.811 -6.069 1 95.08 95 SER A O 1
ATOM 733 N N . ILE A 1 96 ? 13.382 -4.664 -4.327 1 95.03 96 ILE A N 1
ATOM 734 C CA . ILE A 1 96 ? 13.981 -5.988 -4.458 1 95.03 96 ILE A CA 1
ATOM 735 C C . ILE A 1 96 ? 13.458 -6.668 -5.721 1 95.03 96 ILE A C 1
ATOM 737 O O . ILE A 1 96 ? 14.226 -7.278 -6.468 1 95.03 96 ILE A O 1
ATOM 741 N N . SER A 1 97 ? 12.125 -6.537 -5.918 1 95.99 97 SER A N 1
ATOM 742 C CA . SER A 1 97 ? 11.516 -7.09 -7.123 1 95.99 97 SER A CA 1
ATOM 743 C C . SER A 1 97 ? 12.172 -6.53 -8.381 1 95.99 97 SER A C 1
ATOM 745 O O . SER A 1 97 ? 12.479 -7.278 -9.312 1 95.99 97 SER A O 1
ATOM 747 N N . ILE A 1 98 ? 12.411 -5.244 -8.454 1 94.58 98 ILE A N 1
ATOM 748 C CA . ILE A 1 98 ? 13.032 -4.586 -9.598 1 94.58 98 ILE A CA 1
ATOM 749 C C . ILE A 1 98 ? 14.472 -5.068 -9.752 1 94.58 98 ILE A C 1
ATOM 751 O O . ILE A 1 98 ? 14.904 -5.411 -10.855 1 94.58 98 ILE A O 1
ATOM 755 N N . ARG A 1 99 ? 15.193 -5.145 -8.688 1 91.89 99 ARG A N 1
ATOM 756 C CA . ARG A 1 99 ? 16.592 -5.561 -8.715 1 91.89 99 ARG A CA 1
ATOM 757 C C . ARG A 1 99 ? 16.733 -6.973 -9.274 1 91.89 99 ARG A C 1
ATOM 759 O O . ARG A 1 99 ? 17.628 -7.241 -10.077 1 91.89 99 ARG A O 1
ATOM 766 N N . ASN A 1 100 ? 15.863 -7.824 -8.882 1 92.87 100 ASN A N 1
ATOM 767 C CA . ASN A 1 100 ? 15.957 -9.228 -9.268 1 92.87 100 ASN A CA 1
ATOM 768 C C . ASN A 1 100 ? 15.377 -9.468 -10.658 1 92.87 100 ASN A C 1
ATOM 770 O O . ASN A 1 100 ? 15.444 -10.583 -11.18 1 92.87 100 ASN A O 1
ATOM 774 N N . SER A 1 101 ? 14.833 -8.433 -11.249 1 91.17 101 SER A N 1
ATOM 775 C CA . SER A 1 101 ? 14.303 -8.559 -12.603 1 91.17 101 SER A CA 1
ATOM 776 C C . SER A 1 101 ? 15.403 -8.39 -13.645 1 91.17 101 SER A C 1
ATOM 778 O O . SER A 1 101 ? 15.167 -8.577 -14.841 1 91.17 101 SER A O 1
ATOM 780 N N . ASP A 1 102 ? 16.639 -8.075 -13.263 1 87.31 102 ASP A N 1
ATOM 781 C CA . ASP A 1 102 ? 17.79 -7.863 -14.134 1 87.31 102 ASP A CA 1
ATOM 782 C C . ASP A 1 102 ? 17.453 -6.89 -15.262 1 87.31 102 ASP A C 1
ATOM 784 O O . ASP A 1 102 ? 17.753 -7.155 -16.428 1 87.31 102 ASP A O 1
ATOM 788 N N . THR A 1 103 ? 16.738 -5.907 -14.968 1 89.81 103 THR A N 1
ATOM 789 C CA . THR A 1 103 ? 16.37 -4.888 -15.946 1 89.81 103 THR A CA 1
ATOM 790 C C . THR A 1 103 ? 17.43 -3.793 -16.009 1 89.81 103 THR A C 1
ATOM 792 O O . THR A 1 103 ? 18.087 -3.498 -15.009 1 89.81 103 THR A O 1
ATOM 795 N N . THR A 1 104 ? 17.519 -3.174 -17.254 1 90.22 104 THR A N 1
ATOM 796 C CA . THR A 1 104 ? 18.374 -2.004 -17.418 1 90.22 104 THR A CA 1
ATOM 797 C C . THR A 1 104 ? 17.575 -0.718 -17.224 1 90.22 104 THR A C 1
ATOM 799 O O . THR A 1 104 ? 18.143 0.376 -17.209 1 90.22 104 THR A O 1
ATOM 802 N N . GLN A 1 105 ? 16.259 -0.836 -17.065 1 93.03 105 GLN A N 1
ATOM 803 C CA . GLN A 1 105 ? 15.386 0.326 -16.938 1 93.03 105 GLN A CA 1
ATOM 804 C C . GLN A 1 105 ? 14.967 0.543 -15.487 1 93.03 105 GLN A C 1
ATOM 806 O O . GLN A 1 105 ? 13.792 0.788 -15.205 1 93.03 105 GLN A O 1
ATOM 811 N N . VAL A 1 106 ? 15.922 0.537 -14.603 1 93.86 106 VAL A N 1
ATOM 812 C CA . VAL A 1 106 ? 15.656 0.612 -13.17 1 93.86 106 VAL A CA 1
ATOM 813 C C . VAL A 1 106 ? 14.989 1.945 -12.837 1 93.86 106 VAL A C 1
ATOM 815 O O . VAL A 1 106 ? 14.004 1.986 -12.097 1 93.86 106 VAL A O 1
ATOM 818 N N . ALA A 1 107 ? 15.461 3.007 -13.472 1 94.85 107 ALA A N 1
ATOM 819 C CA . ALA A 1 107 ? 14.952 4.344 -13.176 1 94.85 107 ALA A CA 1
ATOM 820 C C . ALA A 1 107 ? 13.471 4.457 -13.524 1 94.85 107 ALA A C 1
ATOM 822 O O . ALA A 1 107 ? 12.691 5.036 -12.764 1 94.85 107 ALA A O 1
ATOM 823 N N . ALA A 1 108 ? 13.122 3.904 -14.648 1 95.59 108 ALA A N 1
ATOM 824 C CA . ALA A 1 108 ? 11.732 3.965 -15.092 1 95.59 108 ALA A CA 1
ATOM 825 C C . ALA A 1 108 ? 10.819 3.196 -14.141 1 95.59 108 ALA A C 1
ATOM 827 O O . ALA A 1 108 ? 9.746 3.681 -13.773 1 95.59 108 ALA A O 1
ATOM 828 N N . TYR A 1 109 ? 11.241 1.992 -13.714 1 96.24 109 TYR A N 1
ATOM 829 C CA . TYR A 1 109 ? 10.44 1.174 -12.811 1 96.24 109 TYR A CA 1
ATOM 830 C C . TYR A 1 109 ? 10.281 1.853 -11.456 1 96.24 109 TYR A C 1
ATOM 832 O O . TYR A 1 109 ? 9.182 1.89 -10.897 1 96.24 109 TYR A O 1
ATOM 840 N N . VAL A 1 110 ? 11.366 2.433 -10.988 1 96.24 110 VAL A N 1
ATOM 841 C CA . VAL A 1 110 ? 11.331 3.097 -9.689 1 96.24 110 VAL A CA 1
ATOM 842 C C . VAL A 1 110 ? 10.426 4.324 -9.761 1 96.24 110 VAL A C 1
ATOM 844 O O . VAL A 1 110 ? 9.605 4.551 -8.868 1 96.24 110 VAL A O 1
ATOM 847 N N . GLY A 1 111 ? 10.56 5.079 -10.845 1 97.42 111 GLY A N 1
ATOM 848 C CA . GLY A 1 111 ? 9.724 6.257 -11.012 1 97.42 111 GLY A CA 1
ATOM 849 C C . GLY A 1 111 ? 8.242 5.936 -11.057 1 97.42 111 GLY A C 1
ATOM 850 O O . GLY A 1 111 ? 7.453 6.519 -10.311 1 97.42 111 GLY A O 1
ATOM 851 N N . VAL A 1 112 ? 7.856 4.978 -11.837 1 97.12 112 VAL A N 1
ATOM 852 C CA . VAL A 1 112 ? 6.449 4.655 -12.052 1 97.12 112 VAL A CA 1
ATOM 853 C C . VAL A 1 112 ? 5.864 4.031 -10.787 1 97.12 112 VAL A C 1
ATOM 855 O O . VAL A 1 112 ? 4.756 4.379 -10.371 1 97.12 112 VAL A O 1
ATOM 858 N N . THR A 1 113 ? 6.562 3.12 -10.15 1 97.67 113 THR A N 1
ATOM 859 C CA . THR A 1 113 ? 6.039 2.473 -8.952 1 97.67 113 THR A CA 1
ATOM 860 C C . THR A 1 113 ? 5.888 3.48 -7.816 1 97.67 113 THR A C 1
ATOM 862 O O . THR A 1 113 ? 4.952 3.39 -7.019 1 97.67 113 THR A O 1
ATOM 865 N N . ASN A 1 114 ? 6.787 4.467 -7.769 1 97.83 114 ASN A N 1
ATOM 866 C CA . ASN A 1 114 ? 6.679 5.478 -6.722 1 97.83 114 ASN A CA 1
ATOM 867 C C . ASN A 1 114 ? 5.468 6.381 -6.937 1 97.83 114 ASN A C 1
ATOM 869 O O . ASN A 1 114 ? 4.852 6.842 -5.974 1 97.83 114 ASN A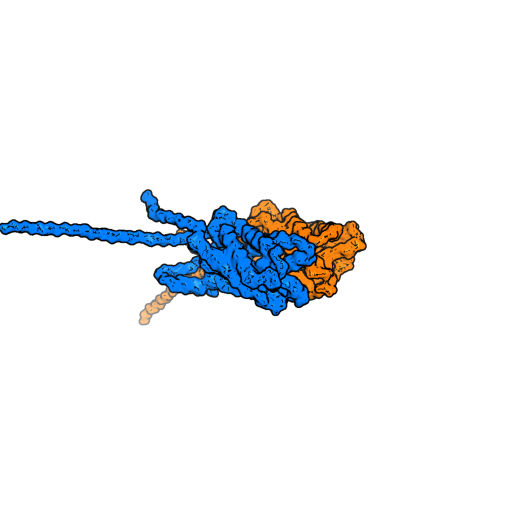 O 1
ATOM 873 N N . ILE A 1 115 ? 5.111 6.659 -8.221 1 97.96 115 ILE A N 1
ATOM 874 C CA . ILE A 1 115 ? 3.921 7.452 -8.508 1 97.96 115 ILE A CA 1
ATOM 875 C C . ILE A 1 115 ? 2.692 6.774 -7.907 1 97.96 115 ILE A C 1
ATOM 877 O O . ILE A 1 115 ? 1.919 7.406 -7.183 1 97.96 115 ILE A O 1
ATOM 881 N N . PHE A 1 116 ? 2.562 5.483 -8.1 1 97.45 116 PHE A N 1
ATOM 882 C CA . PHE A 1 116 ? 1.393 4.76 -7.613 1 97.45 116 PHE A CA 1
ATOM 883 C C . PHE A 1 116 ? 1.488 4.526 -6.11 1 97.45 116 PHE A C 1
ATOM 885 O O . PHE A 1 116 ? 0.496 4.666 -5.391 1 97.45 116 PHE A O 1
ATOM 892 N N . LEU A 1 117 ? 2.641 4.158 -5.678 1 98.27 117 LEU A N 1
ATOM 893 C CA . LEU A 1 117 ? 2.859 3.844 -4.27 1 98.27 117 LEU A CA 1
ATOM 894 C C . LEU A 1 117 ? 2.432 5.007 -3.381 1 98.27 117 LEU A C 1
ATOM 896 O O . LEU A 1 117 ? 1.566 4.848 -2.517 1 98.27 117 LEU A O 1
ATOM 900 N N . LEU A 1 118 ? 2.999 6.155 -3.648 1 97.75 118 LEU A N 1
ATOM 901 C CA . LEU A 1 118 ? 2.741 7.278 -2.754 1 97.75 118 LEU A CA 1
ATOM 902 C C . LEU A 1 118 ? 1.318 7.797 -2.931 1 97.75 118 LEU A C 1
ATOM 904 O O . LEU A 1 118 ? 0.66 8.162 -1.953 1 97.75 118 LEU A O 1
ATOM 908 N N . THR A 1 119 ? 0.815 7.835 -4.191 1 95.87 119 THR A N 1
ATOM 909 C CA . THR A 1 119 ? -0.55 8.287 -4.437 1 95.87 119 THR A CA 1
ATOM 910 C C . THR A 1 119 ? -1.548 7.447 -3.645 1 95.87 119 THR A C 1
ATOM 912 O O . THR A 1 119 ? -2.422 7.989 -2.966 1 95.87 119 THR A O 1
ATOM 915 N N . LEU A 1 120 ? -1.389 6.138 -3.645 1 96.54 120 LEU A N 1
ATOM 916 C CA . LEU A 1 120 ? -2.325 5.24 -2.978 1 96.54 120 LEU A CA 1
ATOM 917 C C . LEU A 1 120 ? -2.273 5.426 -1.465 1 96.54 120 LEU A C 1
ATOM 919 O O . LEU A 1 120 ? -3.312 5.461 -0.803 1 96.54 120 LEU A O 1
ATOM 923 N N . PHE A 1 121 ? -1.109 5.546 -0.943 1 97.54 121 PHE A N 1
ATOM 924 C CA . PHE A 1 121 ? -0.978 5.693 0.502 1 97.54 121 PHE A CA 1
ATOM 925 C C . PHE A 1 121 ? -1.558 7.024 0.966 1 97.54 121 PHE A C 1
ATOM 927 O O . PHE A 1 121 ? -2.206 7.094 2.012 1 97.54 121 PHE A O 1
ATOM 934 N N . ILE A 1 122 ? -1.332 8.139 0.204 1 93.81 122 ILE A N 1
ATOM 935 C CA . ILE A 1 122 ? -1.892 9.43 0.59 1 93.81 122 ILE A CA 1
ATOM 936 C C . ILE A 1 122 ? -3.416 9.373 0.521 1 93.81 122 ILE A C 1
ATOM 938 O O . ILE A 1 122 ? -4.103 9.805 1.449 1 93.81 122 ILE A O 1
ATOM 942 N N . CYS A 1 123 ? -3.914 8.817 -0.558 1 90.29 123 CYS A N 1
ATOM 943 C CA . CYS A 1 123 ? -5.363 8.731 -0.698 1 90.29 123 CYS A CA 1
ATOM 944 C C . CYS A 1 123 ? -5.975 7.929 0.444 1 90.29 123 CYS A C 1
ATOM 946 O O . CYS A 1 123 ? -7.063 8.253 0.923 1 90.29 123 CYS A O 1
ATOM 948 N N . ALA A 1 124 ? -5.291 6.944 0.892 1 91.94 124 ALA A N 1
ATOM 949 C CA . ALA A 1 124 ? -5.841 6.024 1.883 1 91.94 124 ALA A CA 1
ATOM 950 C C . ALA A 1 124 ? -5.758 6.616 3.287 1 91.94 124 ALA A C 1
ATOM 952 O O . ALA A 1 124 ? -6.657 6.413 4.107 1 91.94 124 ALA A O 1
ATOM 953 N N . LEU A 1 125 ? -4.713 7.405 3.602 1 91.88 125 LEU A N 1
ATOM 954 C CA . LEU A 1 125 ? -4.452 7.704 5.006 1 91.88 125 LEU A CA 1
ATOM 955 C C . LEU A 1 125 ? -4.592 9.198 5.279 1 91.88 125 LEU A C 1
ATOM 957 O O . LEU A 1 125 ? -4.717 9.614 6.433 1 91.88 125 LEU A O 1
ATOM 961 N N . ALA A 1 126 ? -4.567 10.008 4.214 1 88.3 126 ALA A N 1
ATOM 962 C CA . ALA A 1 126 ? -4.567 11.458 4.388 1 88.3 126 ALA A CA 1
ATOM 963 C C . ALA A 1 126 ? -5.814 11.921 5.135 1 88.3 126 ALA A C 1
ATOM 965 O O . ALA A 1 126 ? -5.751 12.849 5.945 1 88.3 126 ALA A O 1
ATOM 966 N N . PRO A 1 127 ? -6.943 11.319 4.919 1 82.24 127 PRO A N 1
ATOM 967 C CA . PRO A 1 127 ? -8.125 11.763 5.661 1 82.24 127 PRO A CA 1
ATOM 968 C C . PRO A 1 127 ? -7.957 11.632 7.173 1 82.24 127 PRO A C 1
ATOM 970 O O . PRO A 1 127 ? -8.554 12.399 7.933 1 82.24 127 PRO A O 1
ATOM 973 N N . ALA A 1 128 ? -7.115 10.728 7.585 1 84.49 128 ALA A N 1
ATOM 974 C CA . ALA A 1 128 ? -6.955 10.483 9.016 1 84.49 128 ALA A CA 1
ATOM 975 C C . ALA A 1 128 ? -5.768 11.262 9.576 1 84.49 128 ALA A C 1
ATOM 977 O O . ALA A 1 128 ? -5.796 11.704 10.727 1 84.49 128 ALA A O 1
ATOM 978 N N . SER A 1 129 ? -4.73 11.528 8.798 1 90.13 129 SER A N 1
ATOM 979 C CA . SER A 1 129 ? -3.514 12.085 9.379 1 90.13 129 SER A CA 1
ATOM 980 C C . SER A 1 129 ? -2.938 13.192 8.502 1 90.13 129 SER A C 1
ATOM 982 O O . SER A 1 129 ? -2.022 13.906 8.916 1 90.13 129 SER A O 1
ATOM 984 N N . GLY A 1 130 ? -3.413 13.371 7.339 1 87.33 130 GLY A N 1
ATOM 985 C CA . GLY A 1 130 ? -2.766 14.222 6.353 1 87.33 130 GLY A CA 1
ATOM 986 C C . GLY A 1 130 ? -1.824 13.463 5.437 1 87.33 130 GLY A C 1
ATOM 987 O O . GLY A 1 130 ? -1.433 13.969 4.383 1 87.33 130 GLY A O 1
ATOM 988 N N . GLY A 1 131 ? -1.402 12.261 5.898 1 92.73 131 GLY A N 1
ATOM 989 C CA . GLY A 1 131 ? -0.665 11.351 5.036 1 92.73 131 GLY A CA 1
ATOM 990 C C . GLY A 1 131 ? 0.754 11.81 4.759 1 92.73 131 GLY A C 1
ATOM 991 O O . GLY A 1 131 ? 1.189 11.841 3.606 1 92.73 131 GLY A O 1
ATOM 992 N N . HIS A 1 132 ? 1.543 12.244 5.751 1 96.47 132 HIS A N 1
ATOM 993 C CA . HIS A 1 132 ? 2.922 12.684 5.57 1 96.47 132 HIS A CA 1
ATOM 994 C C . HIS A 1 132 ? 3.85 11.501 5.317 1 96.47 132 HIS A C 1
ATOM 996 O O . HIS A 1 132 ? 4.587 11.484 4.329 1 96.47 132 HIS A O 1
ATOM 1002 N N . MET A 1 133 ? 3.802 10.478 6.243 1 97.62 133 MET A N 1
ATOM 1003 C CA . MET A 1 133 ? 4.553 9.226 6.204 1 97.62 133 MET A CA 1
ATOM 1004 C C . MET A 1 133 ? 6.006 9.475 5.814 1 97.62 133 MET A C 1
ATOM 1006 O O . MET A 1 133 ? 6.603 8.678 5.088 1 97.62 133 MET A O 1
ATOM 1010 N N . ASN A 1 134 ? 6.589 10.622 6.11 1 98.35 134 ASN A N 1
ATOM 1011 C CA . ASN A 1 134 ? 7.929 11.123 5.826 1 98.35 134 ASN A CA 1
ATOM 1012 C C . ASN A 1 134 ? 8.314 12.259 6.77 1 98.35 134 ASN A C 1
ATOM 1014 O O . ASN A 1 134 ? 7.774 13.362 6.673 1 98.35 134 ASN A O 1
ATOM 1018 N N . PRO A 1 135 ? 9.27 12.022 7.664 1 98.56 135 PRO A N 1
ATOM 1019 C CA . PRO A 1 135 ? 9.65 13.046 8.64 1 98.56 135 PRO A CA 1
ATOM 1020 C C . PRO A 1 135 ? 10.006 14.38 7.987 1 98.56 135 PRO A C 1
ATOM 1022 O O . PRO A 1 135 ? 9.806 15.439 8.588 1 98.56 135 PRO A O 1
ATOM 1025 N N . ILE A 1 136 ? 10.496 14.359 6.772 1 97.93 136 ILE A N 1
ATOM 1026 C CA . ILE A 1 136 ? 10.929 15.612 6.163 1 97.93 136 ILE A CA 1
ATOM 1027 C C . ILE A 1 136 ? 9.711 16.414 5.71 1 97.93 136 ILE A C 1
ATOM 1029 O O . ILE A 1 136 ? 9.714 17.646 5.769 1 97.93 136 ILE A O 1
ATOM 1033 N N . ILE A 1 137 ? 8.66 15.734 5.224 1 97.68 137 ILE A N 1
ATOM 1034 C CA . ILE A 1 137 ? 7.405 16.413 4.918 1 97.68 137 ILE A CA 1
ATOM 1035 C C . ILE A 1 137 ? 6.844 17.054 6.186 1 97.68 137 ILE A C 1
ATOM 1037 O O . ILE A 1 137 ? 6.434 18.217 6.171 1 97.68 137 ILE A O 1
ATOM 1041 N N . THR A 1 138 ? 6.823 16.283 7.28 1 97.31 138 THR A N 1
ATOM 1042 C CA . THR A 1 138 ? 6.325 16.77 8.562 1 97.31 138 THR A CA 1
ATOM 1043 C C . THR A 1 138 ? 7.152 17.957 9.048 1 97.31 138 THR A C 1
ATOM 1045 O O . THR A 1 138 ? 6.599 18.988 9.435 1 97.31 138 THR A O 1
ATOM 1048 N N . PHE A 1 139 ? 8.452 17.83 9.001 1 97.56 139 PHE A N 1
ATOM 1049 C CA . PHE A 1 139 ? 9.348 18.893 9.442 1 97.56 139 PHE A CA 1
ATOM 1050 C C . PHE A 1 139 ? 9.122 20.162 8.63 1 97.56 139 PHE A C 1
ATOM 1052 O O . PHE A 1 139 ? 9.025 21.255 9.192 1 97.56 139 PHE A O 1
ATOM 1059 N N . ALA A 1 140 ? 9.061 20.006 7.327 1 96.64 140 ALA A N 1
ATOM 1060 C CA . ALA A 1 140 ? 8.853 21.156 6.451 1 96.64 140 ALA A CA 1
ATOM 1061 C C . ALA A 1 140 ? 7.532 21.853 6.764 1 96.64 140 ALA A C 1
ATOM 1063 O O . ALA A 1 140 ? 7.458 23.084 6.773 1 96.64 140 ALA A O 1
ATOM 1064 N N . THR A 1 141 ? 6.463 21.105 7.047 1 93.49 141 THR A N 1
ATOM 1065 C CA . THR A 1 141 ? 5.166 21.708 7.333 1 93.49 141 THR A CA 1
ATOM 1066 C C . THR A 1 141 ? 5.172 22.382 8.702 1 93.49 141 THR A C 1
ATOM 1068 O O . THR A 1 141 ? 4.461 23.365 8.92 1 93.49 141 THR A O 1
ATOM 1071 N N . VAL A 1 142 ? 5.97 21.874 9.652 1 92.55 142 VAL A N 1
ATOM 1072 C CA . VAL A 1 142 ? 6.076 22.488 10.971 1 92.55 142 VAL A CA 1
ATOM 1073 C C . VAL A 1 142 ? 6.773 23.842 10.857 1 92.55 142 VAL A C 1
ATOM 1075 O O . VAL A 1 142 ? 6.272 24.849 11.362 1 92.55 142 VAL A O 1
ATOM 1078 N N . ILE A 1 143 ? 7.847 23.922 10.13 1 92.14 143 ILE A N 1
ATOM 1079 C CA . ILE A 1 143 ? 8.637 25.148 10.121 1 92.14 143 ILE A CA 1
ATOM 1080 C C . ILE A 1 143 ? 7.98 26.179 9.206 1 92.14 143 ILE A C 1
ATOM 1082 O O . ILE A 1 143 ? 8.304 27.368 9.266 1 92.14 143 ILE A O 1
ATOM 1086 N N . THR A 1 144 ? 7.091 25.726 8.325 1 88.87 144 THR A N 1
ATOM 1087 C CA . THR A 1 144 ? 6.349 26.669 7.496 1 88.87 144 THR A CA 1
ATOM 1088 C C . THR A 1 144 ? 5.051 27.086 8.18 1 88.87 144 THR A C 1
ATOM 1090 O O . THR A 1 144 ? 4.328 27.951 7.679 1 88.87 144 THR A O 1
ATOM 1093 N N . GLY A 1 145 ? 4.643 26.408 9.318 1 84.55 145 GLY A N 1
ATOM 1094 C CA . GLY A 1 145 ? 3.494 26.81 10.115 1 84.55 145 GLY A CA 1
ATOM 1095 C C . GLY A 1 145 ? 2.213 26.103 9.714 1 84.55 145 GLY A C 1
ATOM 1096 O O . GLY A 1 145 ? 1.122 26.51 10.117 1 84.55 145 GLY A O 1
ATOM 1097 N N . LEU A 1 146 ? 2.346 25.067 8.951 1 84.59 146 LEU A N 1
ATOM 1098 C CA . LEU A 1 146 ? 1.154 24.373 8.476 1 84.59 146 LEU A CA 1
ATOM 1099 C C . LEU A 1 146 ? 0.773 23.238 9.421 1 84.59 146 LEU A C 1
ATOM 1101 O O . LEU A 1 146 ? -0.343 22.719 9.355 1 84.59 146 LEU A O 1
ATOM 1105 N N . THR A 1 147 ? 1.731 22.821 10.231 1 87.97 147 THR A N 1
ATOM 1106 C CA . THR A 1 147 ? 1.516 21.785 11.235 1 87.97 147 THR A CA 1
ATOM 1107 C C . THR A 1 147 ? 1.972 22.262 12.61 1 87.97 147 THR A C 1
ATOM 1109 O O . THR A 1 147 ? 3.058 22.83 12.748 1 87.97 147 THR A O 1
ATOM 1112 N N . GLY A 1 148 ? 1.117 22.113 13.581 1 87.37 148 GLY A N 1
ATOM 1113 C CA . GLY A 1 148 ? 1.495 22.463 14.941 1 87.37 148 GLY A CA 1
ATOM 1114 C C . GLY A 1 148 ? 2.675 21.661 15.456 1 87.37 148 GLY A C 1
ATOM 1115 O O . GLY A 1 148 ? 2.914 20.539 15.006 1 87.37 148 GLY A O 1
ATOM 1116 N N . PHE A 1 149 ? 3.319 22.175 16.445 1 90.32 149 PHE A N 1
ATOM 1117 C CA . PHE A 1 149 ? 4.562 21.599 16.943 1 90.32 149 PHE A CA 1
ATOM 1118 C C . PHE A 1 149 ? 4.31 20.242 17.588 1 90.32 149 PHE A C 1
ATOM 1120 O O . PHE A 1 149 ? 4.963 19.254 17.243 1 90.32 149 PHE A O 1
ATOM 1127 N N . PRO A 1 150 ? 3.353 20.041 18.487 1 91.46 150 PRO A N 1
ATOM 1128 C CA . PRO A 1 150 ? 3.136 18.722 19.085 1 91.46 150 PRO A CA 1
ATOM 1129 C C . PRO A 1 150 ? 2.78 17.657 18.05 1 91.46 150 PRO A C 1
ATOM 1131 O O . PRO A 1 150 ? 3.274 16.529 18.124 1 91.46 150 PRO A O 1
ATOM 1134 N N . ARG A 1 151 ? 1.971 18.061 17.113 1 92.85 151 ARG A N 1
ATOM 1135 C CA . ARG A 1 151 ? 1.613 17.136 16.042 1 92.85 151 ARG A CA 1
ATOM 1136 C C . ARG A 1 151 ? 2.844 16.724 15.241 1 92.85 151 ARG A C 1
ATOM 1138 O O . ARG A 1 151 ? 3.037 15.541 14.955 1 92.85 151 ARG A O 1
ATOM 1145 N N . GLY A 1 152 ? 3.636 17.743 14.961 1 96.08 152 GLY A N 1
ATOM 1146 C CA . GLY A 1 152 ? 4.856 17.458 14.222 1 96.08 152 GLY A CA 1
ATOM 1147 C C . GLY A 1 152 ? 5.782 16.499 14.946 1 96.08 152 GLY A C 1
ATOM 1148 O O . GLY A 1 152 ? 6.292 15.55 14.348 1 96.08 152 GLY A O 1
ATOM 1149 N N . VAL A 1 153 ? 5.939 16.693 16.179 1 97.03 153 VAL A N 1
ATOM 1150 C CA . VAL A 1 153 ? 6.835 15.862 16.976 1 97.03 153 VAL A CA 1
ATOM 1151 C C . VAL A 1 153 ? 6.284 14.44 17.058 1 97.03 153 VAL A C 1
ATOM 1153 O O . VAL A 1 153 ? 7.014 13.471 16.84 1 97.03 153 VAL A O 1
ATOM 1156 N N . LEU A 1 154 ? 5.008 14.316 17.314 1 96.76 154 LEU A N 1
ATOM 1157 C CA . LEU A 1 154 ? 4.393 13 17.45 1 96.76 154 LEU A CA 1
ATOM 1158 C C . LEU A 1 154 ? 4.408 12.254 16.12 1 96.76 154 LEU A C 1
ATOM 1160 O O . LEU A 1 154 ? 4.607 11.037 16.088 1 96.76 154 LEU A O 1
ATOM 1164 N N . TYR A 1 155 ? 4.184 12.996 15.052 1 97.47 155 TYR A N 1
ATOM 1165 C CA . TYR A 1 155 ? 4.253 12.388 13.728 1 97.47 155 TYR A CA 1
ATOM 1166 C C . TYR A 1 155 ? 5.646 11.834 13.454 1 97.47 155 TYR A C 1
ATOM 1168 O O . TYR A 1 155 ? 5.792 10.687 13.025 1 97.47 155 TYR A O 1
ATOM 1176 N N . MET A 1 156 ? 6.658 12.608 13.753 1 98.57 156 MET A N 1
ATOM 1177 C CA . MET A 1 156 ? 8.025 12.185 13.463 1 98.57 156 MET A CA 1
ATOM 1178 C C . MET A 1 156 ? 8.414 10.981 14.314 1 98.57 156 MET A C 1
ATOM 1180 O O . MET A 1 156 ? 9.096 10.073 13.837 1 98.57 156 MET A O 1
ATOM 1184 N N . ILE A 1 157 ? 7.958 10.949 15.538 1 98.51 157 ILE A N 1
ATOM 1185 C CA . ILE A 1 157 ? 8.196 9.79 16.39 1 98.51 157 ILE A CA 1
ATOM 1186 C C . ILE A 1 157 ? 7.466 8.574 15.823 1 98.51 157 ILE A C 1
ATOM 1188 O O . ILE A 1 157 ? 8.039 7.487 15.727 1 98.51 157 ILE A O 1
ATOM 1192 N N . GLY A 1 158 ? 6.188 8.772 15.495 1 98.56 158 GLY A N 1
ATOM 1193 C CA . GLY A 1 158 ? 5.416 7.693 14.899 1 98.56 158 GLY A CA 1
ATOM 1194 C C . GLY A 1 158 ? 6.027 7.161 13.616 1 98.56 158 GLY A C 1
ATOM 1195 O O . GLY A 1 158 ? 6.145 5.947 13.435 1 98.56 158 GLY A O 1
ATOM 1196 N N . GLN A 1 159 ? 6.467 8.039 12.764 1 98.78 159 GLN A N 1
ATOM 1197 C CA . GLN A 1 159 ? 7.061 7.66 11.486 1 98.78 159 GLN A CA 1
ATOM 1198 C C . GLN A 1 159 ? 8.372 6.906 11.69 1 98.78 159 GLN A C 1
ATOM 1200 O O . GLN A 1 159 ? 8.619 5.891 11.037 1 98.78 159 GLN A O 1
ATOM 1205 N N . THR A 1 160 ? 9.192 7.381 12.609 1 98.79 160 THR A N 1
ATOM 1206 C CA . THR A 1 160 ? 10.49 6.761 12.852 1 98.79 160 THR A CA 1
ATOM 1207 C C . THR A 1 160 ? 10.321 5.389 13.499 1 98.79 160 THR A C 1
ATOM 1209 O O . THR A 1 160 ? 10.989 4.428 13.112 1 98.79 160 THR A O 1
ATOM 1212 N N . THR A 1 161 ? 9.439 5.247 14.445 1 98.84 161 THR A N 1
ATOM 1213 C CA . THR A 1 161 ? 9.198 3.956 15.08 1 98.84 161 THR A CA 1
ATOM 1214 C C . THR A 1 161 ? 8.515 2.995 14.111 1 98.84 161 THR A C 1
ATOM 1216 O O . THR A 1 161 ? 8.781 1.792 14.13 1 98.84 161 THR A O 1
ATOM 1219 N N . GLY A 1 162 ? 7.595 3.513 13.312 1 98.87 162 GLY A N 1
ATOM 1220 C CA . GLY A 1 162 ? 7.016 2.689 12.263 1 98.87 162 GLY A CA 1
ATOM 1221 C C . GLY A 1 162 ? 8.045 2.166 11.279 1 98.87 162 GLY A C 1
ATOM 1222 O O . GLY A 1 162 ? 7.977 1.009 10.857 1 98.87 162 GLY A O 1
ATOM 1223 N N . ALA A 1 163 ? 8.96 3.029 10.948 1 98.89 163 ALA A N 1
ATOM 1224 C CA . ALA A 1 163 ? 10.05 2.623 10.064 1 98.89 163 ALA A CA 1
ATOM 1225 C C . ALA A 1 163 ? 10.899 1.53 10.707 1 98.89 163 ALA A C 1
ATOM 1227 O O . ALA A 1 163 ? 11.324 0.588 10.033 1 98.89 163 ALA A O 1
ATOM 1228 N N . ALA A 1 164 ? 11.176 1.667 11.973 1 98.83 164 ALA A N 1
ATOM 1229 C CA . ALA A 1 164 ? 11.926 0.64 12.692 1 98.83 164 ALA A CA 1
ATOM 1230 C C . ALA A 1 164 ? 11.207 -0.705 12.634 1 98.83 164 ALA A C 1
ATOM 1232 O O . ALA A 1 164 ? 11.834 -1.741 12.402 1 98.83 164 ALA A O 1
ATOM 1233 N N . LEU A 1 165 ? 9.914 -0.695 12.842 1 98.84 165 LEU A N 1
ATOM 1234 C CA . LEU A 1 165 ? 9.135 -1.926 12.751 1 98.84 165 LEU A CA 1
ATOM 1235 C C . LEU A 1 165 ? 9.216 -2.517 11.348 1 98.84 165 LEU A C 1
ATOM 1237 O O . LEU A 1 165 ? 9.374 -3.729 11.188 1 98.84 165 LEU A O 1
ATOM 1241 N N . ALA A 1 166 ? 9.087 -1.683 10.369 1 98.85 166 ALA A N 1
ATOM 1242 C CA . ALA A 1 166 ? 9.219 -2.16 8.994 1 98.85 166 ALA A CA 1
ATOM 1243 C C . ALA A 1 166 ? 1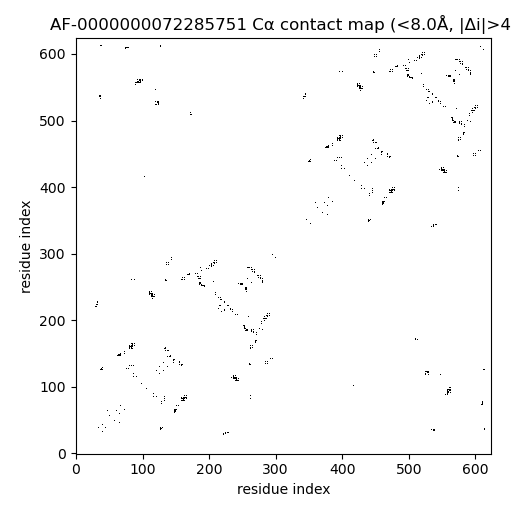0.564 -2.848 8.779 1 98.85 166 ALA A C 1
ATOM 1245 O O . ALA A 1 166 ? 10.637 -3.891 8.125 1 98.85 166 ALA A O 1
ATOM 1246 N N . GLY A 1 167 ? 11.638 -2.204 9.343 1 98.6 167 GLY A N 1
ATOM 1247 C CA . GLY A 1 167 ? 12.955 -2.81 9.235 1 98.6 167 GLY A CA 1
ATOM 1248 C C . GLY A 1 167 ? 13.02 -4.206 9.826 1 98.6 167 GLY A C 1
ATOM 1249 O O . GLY A 1 167 ? 13.607 -5.111 9.231 1 98.6 167 GLY A O 1
ATOM 1250 N N . GLY A 1 168 ? 12.446 -4.379 10.973 1 98.59 168 GLY A N 1
ATOM 1251 C CA . GLY A 1 168 ? 12.367 -5.703 11.57 1 98.59 168 GLY A CA 1
ATOM 1252 C C . GLY A 1 168 ? 11.583 -6.692 10.728 1 98.59 168 GLY A C 1
ATOM 1253 O O . GLY A 1 168 ? 11.976 -7.853 10.597 1 98.59 168 GLY A O 1
ATOM 1254 N N . LEU A 1 169 ? 10.491 -6.3 10.175 1 98.66 169 LEU A N 1
ATOM 1255 C CA . LEU A 1 169 ? 9.648 -7.161 9.353 1 98.66 169 LEU A CA 1
ATOM 1256 C C . LEU A 1 169 ? 10.363 -7.549 8.063 1 98.66 169 LEU A C 1
ATOM 1258 O O . LEU A 1 169 ? 10.213 -8.674 7.58 1 98.66 169 LEU A O 1
ATOM 1262 N N . ILE A 1 170 ? 11.095 -6.584 7.475 1 98 170 ILE A N 1
ATOM 1263 C CA . ILE A 1 170 ? 11.878 -6.871 6.278 1 98 170 ILE A CA 1
ATOM 1264 C C . ILE A 1 170 ? 12.906 -7.959 6.583 1 98 170 ILE A C 1
ATOM 1266 O O . ILE A 1 170 ? 13.01 -8.946 5.851 1 98 170 ILE A O 1
ATOM 1270 N N . ARG A 1 171 ? 13.588 -7.8 7.696 1 97.56 171 ARG A N 1
ATOM 1271 C CA . ARG A 1 171 ? 14.586 -8.791 8.086 1 97.56 171 ARG A CA 1
ATOM 1272 C C . ARG A 1 171 ? 13.932 -10.132 8.402 1 97.56 171 ARG A C 1
ATOM 1274 O O . ARG A 1 171 ? 14.473 -11.187 8.065 1 97.56 171 ARG A O 1
ATOM 1281 N N . GLY A 1 172 ? 12.821 -10.125 9.065 1 97.5 172 GLY A N 1
ATOM 1282 C CA . GLY A 1 172 ? 12.093 -11.35 9.357 1 97.5 172 GLY A CA 1
ATOM 1283 C C . GLY A 1 172 ? 11.595 -12.06 8.112 1 97.5 172 GLY A C 1
ATOM 1284 O O . GLY A 1 172 ? 11.541 -13.29 8.072 1 97.5 172 GLY A O 1
ATOM 1285 N N . SER A 1 173 ? 11.274 -11.339 7.098 1 97.2 173 SER A N 1
ATOM 1286 C CA . SER A 1 173 ? 10.713 -11.883 5.865 1 97.2 173 SER A CA 1
ATOM 1287 C C . SER A 1 173 ? 11.803 -12.468 4.973 1 97.2 173 SER A C 1
ATOM 1289 O O . SER A 1 173 ? 11.585 -13.476 4.297 1 97.2 173 SER A O 1
ATOM 1291 N N . LEU A 1 174 ? 12.979 -11.804 4.966 1 95.06 174 LEU A N 1
ATOM 1292 C CA . LEU A 1 174 ? 13.987 -12.142 3.968 1 95.06 174 LEU A CA 1
ATOM 1293 C C . LEU A 1 174 ? 15.15 -12.897 4.604 1 95.06 174 LEU A C 1
ATOM 1295 O O . LEU A 1 174 ? 15.939 -13.535 3.904 1 95.06 174 LEU A O 1
ATOM 1299 N N . GLY A 1 175 ? 15.277 -12.826 5.947 1 94.24 175 GLY A N 1
ATOM 1300 C CA . GLY A 1 175 ? 16.472 -13.333 6.602 1 94.24 175 GLY A CA 1
ATOM 1301 C C . GLY A 1 175 ? 17.649 -12.379 6.517 1 94.24 175 GLY A C 1
ATOM 1302 O O . GLY A 1 175 ? 17.616 -11.41 5.756 1 94.24 175 GLY A O 1
ATOM 1303 N N . GLU A 1 176 ? 18.643 -12.645 7.229 1 92.67 176 GLU A N 1
ATOM 1304 C CA . GLU A 1 176 ? 19.79 -11.752 7.358 1 92.67 176 GLU A CA 1
ATOM 1305 C C . GLU A 1 176 ? 20.567 -11.657 6.048 1 92.67 176 GLU A C 1
ATOM 1307 O O . GLU A 1 176 ? 20.883 -10.559 5.586 1 92.67 176 GLU A O 1
ATOM 1312 N N . GLN A 1 177 ? 20.841 -12.746 5.364 1 93.04 177 GLN A N 1
ATOM 1313 C CA . GLN A 1 177 ? 21.688 -12.779 4.177 1 93.04 177 GLN A CA 1
ATOM 1314 C C . GLN A 1 177 ? 21.078 -11.962 3.042 1 93.04 177 GLN A C 1
ATOM 1316 O O . GLN A 1 177 ? 21.746 -11.108 2.456 1 93.04 177 GLN A O 1
ATOM 1321 N N . ARG A 1 178 ? 19.843 -12.166 2.792 1 93.42 178 ARG A N 1
ATOM 1322 C CA . ARG A 1 178 ? 19.19 -11.444 1.705 1 93.42 178 ARG A CA 1
ATOM 1323 C C . ARG A 1 178 ? 19.021 -9.969 2.051 1 93.42 178 ARG A C 1
ATOM 1325 O O . ARG A 1 178 ? 19.119 -9.105 1.177 1 93.42 178 ARG A O 1
ATOM 1332 N N . THR A 1 179 ? 18.758 -9.708 3.289 1 94.09 179 THR A N 1
ATOM 1333 C CA . THR A 1 179 ? 18.647 -8.32 3.723 1 94.09 179 THR A CA 1
ATOM 1334 C C . THR A 1 179 ? 19.941 -7.561 3.444 1 94.09 179 THR A C 1
ATOM 1336 O O . THR A 1 179 ? 19.909 -6.404 3.022 1 94.09 179 THR A O 1
ATOM 1339 N N . LEU A 1 180 ? 21.046 -8.183 3.629 1 92.27 180 LEU A N 1
ATOM 1340 C CA . LEU A 1 180 ? 22.34 -7.546 3.41 1 92.27 180 LEU A CA 1
ATOM 1341 C C . LEU A 1 180 ? 22.618 -7.377 1.92 1 92.27 180 LEU A C 1
ATOM 1343 O O . LEU A 1 180 ? 23.231 -6.39 1.507 1 92.27 180 LEU A O 1
ATOM 1347 N N . ILE A 1 181 ? 22.082 -8.233 1.077 1 91.59 181 ILE A N 1
ATOM 1348 C CA . ILE A 1 181 ? 22.277 -8.192 -0.368 1 91.59 181 ILE A CA 1
ATOM 1349 C C . ILE A 1 181 ? 21.477 -7.036 -0.964 1 91.59 181 ILE A C 1
ATOM 1351 O O . ILE A 1 181 ? 21.979 -6.299 -1.816 1 91.59 181 ILE A O 1
ATOM 1355 N N . TYR A 1 182 ? 20.234 -6.79 -0.566 1 88.85 182 TYR A N 1
ATOM 1356 C CA . TYR A 1 182 ? 19.342 -5.816 -1.184 1 88.85 182 TYR A CA 1
ATOM 1357 C C . TYR A 1 182 ? 19.557 -4.428 -0.593 1 88.85 182 TYR A C 1
ATOM 1359 O O . TYR A 1 182 ? 19.09 -3.431 -1.15 1 88.85 182 TYR A O 1
ATOM 1367 N N . ASN A 1 183 ? 20.4 -4.129 0.237 1 83.09 183 ASN A N 1
ATOM 1368 C CA . ASN A 1 183 ? 20.985 -2.994 0.942 1 83.09 183 ASN A CA 1
ATOM 1369 C C . ASN A 1 183 ? 20.088 -1.762 0.862 1 83.09 183 ASN A C 1
ATOM 1371 O O . ASN A 1 183 ? 20.505 -0.66 1.223 1 83.09 183 ASN A O 1
ATOM 1375 N N . GLY A 1 184 ? 18.809 -1.621 0.151 1 86.9 184 GLY A N 1
ATOM 1376 C CA . GLY A 1 184 ? 17.81 -0.576 0.307 1 86.9 184 GLY A CA 1
ATOM 1377 C C . GLY A 1 184 ? 17.875 0.48 -0.781 1 86.9 184 GLY A C 1
ATOM 1378 O O . GLY A 1 184 ? 17.343 1.579 -0.618 1 86.9 184 GLY A O 1
ATOM 1379 N N . GLY A 1 185 ? 18.615 0.269 -1.888 1 89.09 185 GLY A N 1
ATOM 1380 C CA . GLY A 1 185 ? 18.638 1.208 -2.998 1 89.09 185 GLY A CA 1
ATOM 1381 C C . GLY A 1 185 ? 19.171 2.574 -2.613 1 89.09 185 GLY A C 1
ATOM 1382 O O . GLY A 1 185 ? 20.304 2.694 -2.14 1 89.09 185 GLY A O 1
ATOM 1383 N N . GLY A 1 186 ? 18.279 3.625 -2.627 1 91.65 186 GLY A N 1
ATOM 1384 C CA . GLY A 1 186 ? 18.654 4.997 -2.323 1 91.65 186 GLY A CA 1
ATOM 1385 C C . GLY A 1 186 ? 19.127 5.183 -0.894 1 91.65 186 GLY A C 1
ATOM 1386 O O . GLY A 1 186 ? 19.597 6.262 -0.526 1 91.65 186 GLY A O 1
ATOM 1387 N N . CYS A 1 187 ? 19.103 4.137 -0.122 1 94.26 187 CYS A N 1
ATOM 1388 C CA . CYS A 1 187 ? 19.491 4.195 1.283 1 94.26 187 CYS A CA 1
ATOM 1389 C C . CYS A 1 187 ? 20.809 3.466 1.515 1 94.26 187 CYS A C 1
ATOM 1391 O O . CYS A 1 187 ? 21.064 2.972 2.615 1 94.26 187 CYS A O 1
ATOM 1393 N N . PHE A 1 188 ? 21.627 3.317 0.424 1 92.77 188 PHE A N 1
ATOM 1394 C CA . PHE A 1 188 ? 22.94 2.684 0.445 1 92.77 188 PHE A CA 1
ATOM 1395 C C . PHE A 1 188 ? 23.968 3.546 -0.279 1 92.77 188 PHE A C 1
ATOM 1397 O O . PHE A 1 188 ? 23.653 4.185 -1.285 1 92.77 188 PHE A O 1
ATOM 1404 N N . LEU A 1 189 ? 25.239 3.586 0.285 1 94.42 189 LEU A N 1
ATOM 1405 C CA . LEU A 1 189 ? 26.291 4.412 -0.299 1 94.42 189 LEU A CA 1
ATOM 1406 C C . LEU A 1 189 ? 27.647 3.722 -0.189 1 94.42 189 LEU A C 1
ATOM 1408 O O . LEU A 1 189 ? 28.037 3.279 0.893 1 94.42 189 LEU A O 1
ATOM 1412 N N . GLU A 1 190 ? 28.204 3.545 -1.327 1 93.02 190 GLU A N 1
ATOM 1413 C CA . GLU A 1 190 ? 29.631 3.246 -1.404 1 93.02 190 GLU A CA 1
ATOM 1414 C C . GLU A 1 190 ? 30.425 4.459 -1.879 1 93.02 190 GLU A C 1
ATOM 1416 O O . GLU A 1 190 ? 30.106 5.05 -2.913 1 93.02 190 GLU A O 1
ATOM 1421 N N . THR A 1 191 ? 31.387 4.886 -1.212 1 92.95 191 THR A N 1
ATOM 1422 C CA . THR A 1 191 ? 32.048 6.166 -1.439 1 92.95 191 THR A CA 1
ATOM 1423 C C . THR A 1 191 ? 33.198 6.013 -2.43 1 92.95 191 THR A C 1
ATOM 1425 O O . THR A 1 191 ? 34.084 6.868 -2.499 1 92.95 191 THR A O 1
ATOM 1428 N N . THR A 1 192 ? 33.25 4.957 -3.222 1 93.01 192 THR A N 1
ATOM 1429 C CA . THR A 1 192 ? 34.318 4.741 -4.192 1 93.01 192 THR A CA 1
ATOM 1430 C C . THR A 1 192 ? 34.235 5.762 -5.323 1 93.01 192 THR A C 1
ATOM 1432 O O . THR A 1 192 ? 35.25 6.337 -5.723 1 93.01 192 THR A O 1
ATOM 1435 N N . ASN A 1 193 ? 32.987 6.131 -5.787 1 94.39 193 ASN A N 1
ATOM 1436 C CA . ASN A 1 193 ? 32.812 7.002 -6.944 1 94.39 193 ASN A CA 1
ATOM 1437 C C . ASN A 1 193 ? 32.067 8.282 -6.574 1 94.39 193 ASN A C 1
ATOM 1439 O O . ASN A 1 193 ? 32.066 9.248 -7.34 1 94.39 193 ASN A O 1
ATOM 1443 N N . VAL A 1 194 ? 31.37 8.264 -5.443 1 94.95 194 VAL A N 1
ATOM 1444 C CA . VAL A 1 194 ? 30.627 9.414 -4.938 1 94.95 194 VAL A CA 1
ATOM 1445 C C . VAL A 1 194 ? 31.014 9.682 -3.485 1 94.95 194 VAL A C 1
ATOM 1447 O O . VAL A 1 194 ? 30.884 8.804 -2.629 1 94.95 194 VAL A O 1
ATOM 1450 N N . SER A 1 195 ? 31.487 10.859 -3.301 1 96.89 195 SER A N 1
ATOM 1451 C CA . SER A 1 195 ? 31.901 11.201 -1.944 1 96.89 195 SER A CA 1
ATOM 1452 C C . SER A 1 195 ? 30.695 11.453 -1.045 1 96.89 195 SER A C 1
ATOM 1454 O O . SER A 1 195 ? 29.577 11.631 -1.533 1 96.89 195 SER A O 1
ATOM 1456 N N . GLU A 1 196 ? 30.923 11.498 0.263 1 97.03 196 GLU A N 1
ATOM 1457 C CA . GLU A 1 196 ? 29.863 11.795 1.222 1 97.03 196 GLU A CA 1
ATOM 1458 C C . GLU A 1 196 ? 29.286 13.189 0.993 1 97.03 196 GLU A C 1
ATOM 1460 O O . GLU A 1 196 ? 28.074 13.389 1.093 1 97.03 196 GLU A O 1
ATOM 1465 N N . GLY A 1 197 ? 30.197 14.125 0.754 1 97.57 197 GLY A N 1
ATOM 1466 C CA . GLY A 1 197 ? 29.746 15.483 0.493 1 97.57 197 GLY A CA 1
ATOM 1467 C C . GLY A 1 197 ? 28.878 15.595 -0.746 1 97.57 197 GLY A C 1
ATOM 1468 O O . GLY A 1 197 ? 27.899 16.345 -0.759 1 97.57 197 GLY A O 1
ATOM 1469 N N . GLN A 1 198 ? 29.308 14.853 -1.821 1 97.61 198 GLN A N 1
ATOM 1470 C CA . GLN A 1 198 ? 28.525 14.841 -3.052 1 97.61 198 GLN A CA 1
ATOM 1471 C C . GLN A 1 198 ? 27.149 14.222 -2.823 1 97.61 198 GLN A C 1
ATOM 1473 O O . GLN A 1 198 ? 26.137 14.762 -3.273 1 97.61 198 GLN A O 1
ATOM 1478 N N . ALA A 1 199 ? 27.113 13.09 -2.111 1 97.54 199 ALA A N 1
ATOM 1479 C CA . ALA A 1 199 ? 25.849 12.432 -1.791 1 97.54 199 ALA A CA 1
ATOM 1480 C C . ALA A 1 199 ? 24.955 13.338 -0.95 1 97.54 199 ALA A C 1
ATOM 1482 O O . ALA A 1 199 ? 23.745 13.408 -1.175 1 97.54 199 ALA A O 1
ATOM 1483 N N . TYR A 1 200 ? 25.554 14.06 -0.005 1 98.01 200 TYR A N 1
ATOM 1484 C CA . TYR A 1 200 ? 24.83 14.998 0.847 1 98.01 200 TYR A CA 1
ATOM 1485 C C . TYR A 1 200 ? 24.201 16.113 0.02 1 98.01 200 TYR A C 1
ATOM 1487 O O . TYR A 1 200 ? 23.046 16.482 0.242 1 98.01 200 TYR A O 1
ATOM 1495 N N . LEU A 1 201 ? 24.94 16.654 -0.899 1 98.16 201 LEU A N 1
ATOM 1496 C CA . LEU A 1 201 ? 24.445 17.751 -1.725 1 98.16 201 LEU A CA 1
ATOM 1497 C C . LEU A 1 201 ? 23.295 17.287 -2.612 1 98.16 201 LEU A C 1
ATOM 1499 O O . LEU A 1 201 ? 22.289 17.987 -2.748 1 98.16 201 LEU A O 1
ATOM 1503 N N . ILE A 1 202 ? 23.437 16.118 -3.218 1 97.88 202 ILE A N 1
ATOM 1504 C CA . ILE A 1 202 ? 22.387 15.57 -4.071 1 97.88 202 ILE A CA 1
ATOM 1505 C C . ILE A 1 202 ? 21.116 15.357 -3.251 1 97.88 202 ILE A C 1
ATOM 1507 O O . ILE A 1 202 ? 20.03 15.776 -3.659 1 97.88 202 ILE A O 1
ATOM 1511 N N . GLU A 1 203 ? 21.236 14.734 -2.051 1 98.2 203 GLU A N 1
ATOM 1512 C CA . GLU A 1 203 ? 20.101 14.495 -1.165 1 98.2 203 GLU A CA 1
ATOM 1513 C C . GLU A 1 203 ? 19.414 15.803 -0.783 1 98.2 203 GLU A C 1
ATOM 1515 O O . GLU A 1 203 ? 18.184 15.889 -0.788 1 98.2 203 GLU A O 1
ATOM 1520 N N . SER A 1 204 ? 20.185 16.814 -0.524 1 98.59 204 SER A N 1
ATOM 1521 C CA . SER A 1 204 ? 19.666 18.106 -0.089 1 98.59 204 SER A CA 1
ATOM 1522 C C . SER A 1 204 ? 18.871 18.785 -1.199 1 98.59 204 SER A C 1
ATOM 1524 O O . SER A 1 204 ? 17.739 19.222 -0.981 1 98.59 204 SER A O 1
ATOM 1526 N N . ILE A 1 205 ? 19.433 18.813 -2.406 1 98.6 205 ILE A N 1
ATOM 1527 C CA . ILE A 1 205 ? 18.834 19.558 -3.508 1 98.6 205 ILE A CA 1
ATOM 1528 C C . ILE A 1 205 ? 17.595 18.822 -4.015 1 98.6 205 ILE A C 1
ATOM 1530 O O . ILE A 1 205 ? 16.563 19.441 -4.283 1 98.6 205 ILE A O 1
ATOM 1534 N N . LEU A 1 206 ? 17.709 17.563 -4.117 1 98.55 206 LEU A N 1
ATOM 1535 C CA . LEU A 1 206 ? 16.556 16.815 -4.606 1 98.55 206 LEU A CA 1
ATOM 1536 C C . LEU A 1 206 ? 15.424 16.83 -3.584 1 98.55 206 LEU A C 1
ATOM 1538 O O . LEU A 1 206 ? 14.248 16.867 -3.954 1 98.55 206 LEU A O 1
ATOM 1542 N N . SER A 1 207 ? 15.758 16.788 -2.298 1 98.46 207 SER A N 1
ATOM 1543 C CA . SER A 1 207 ? 14.723 16.939 -1.28 1 98.46 207 SER A CA 1
ATOM 1544 C C . SER A 1 207 ? 14.073 18.317 -1.352 1 98.46 207 SER A C 1
ATOM 1546 O O . SER A 1 207 ? 12.856 18.443 -1.203 1 98.46 207 SER A O 1
ATOM 1548 N N . CYS A 1 208 ? 14.865 19.332 -1.592 1 98.47 208 CYS A N 1
ATOM 1549 C CA . CYS A 1 208 ? 14.348 20.687 -1.745 1 98.47 208 CYS A CA 1
ATOM 1550 C C . CYS A 1 208 ? 13.364 20.767 -2.907 1 98.47 208 CYS A C 1
ATOM 1552 O O . CYS A 1 208 ? 12.273 21.322 -2.765 1 98.47 208 CYS A O 1
ATOM 1554 N N . ILE A 1 209 ? 13.724 20.207 -4.042 1 98.43 209 ILE A N 1
ATOM 1555 C CA . ILE A 1 209 ? 12.88 20.211 -5.232 1 98.43 209 ILE A CA 1
ATOM 1556 C C . ILE A 1 209 ? 11.582 19.459 -4.946 1 98.43 209 ILE A C 1
ATOM 1558 O O . ILE A 1 209 ? 10.496 19.931 -5.289 1 98.43 209 ILE A O 1
ATOM 1562 N N . MET A 1 210 ? 11.7 18.32 -4.317 1 98.12 210 MET A N 1
ATOM 1563 C CA . MET A 1 210 ? 10.521 17.528 -3.98 1 98.12 210 MET A CA 1
ATOM 1564 C C . MET A 1 210 ? 9.567 18.321 -3.093 1 98.12 210 MET A C 1
ATOM 1566 O O . MET A 1 210 ? 8.354 18.303 -3.306 1 98.12 210 MET A O 1
ATOM 1570 N N . LEU A 1 211 ? 10.132 19.047 -2.144 1 97.53 211 LEU A N 1
ATOM 1571 C CA . LEU A 1 211 ? 9.31 19.817 -1.216 1 97.53 211 LEU A CA 1
ATOM 1572 C C . LEU A 1 211 ? 8.664 21.005 -1.921 1 97.53 211 LEU A C 1
ATOM 1574 O O . LEU A 1 211 ? 7.487 21.298 -1.7 1 97.53 211 LEU A O 1
ATOM 1578 N N . ILE A 1 212 ? 9.366 21.702 -2.792 1 96.01 212 ILE A N 1
ATOM 1579 C CA . ILE A 1 212 ? 8.818 22.839 -3.524 1 96.01 212 ILE A CA 1
ATOM 1580 C C . ILE A 1 212 ? 7.628 22.384 -4.367 1 96.01 212 ILE A C 1
ATOM 1582 O O . ILE A 1 212 ? 6.566 23.01 -4.342 1 96.01 212 ILE A O 1
ATOM 1586 N N . LEU A 1 213 ? 7.796 21.306 -5.018 1 95.44 213 LEU A N 1
ATOM 1587 C CA . LEU A 1 213 ? 6.737 20.802 -5.885 1 95.44 213 LEU A CA 1
ATOM 1588 C C . LEU A 1 213 ? 5.562 20.283 -5.063 1 95.44 213 LEU A C 1
ATOM 1590 O O . LEU A 1 213 ? 4.403 20.513 -5.414 1 95.44 213 LEU A O 1
ATOM 1594 N N . SER A 1 214 ? 5.848 19.554 -3.966 1 94.08 214 SER A N 1
ATOM 1595 C CA . SER A 1 214 ? 4.786 19.002 -3.132 1 94.08 214 SER A CA 1
ATOM 1596 C C . SER A 1 214 ? 3.972 20.108 -2.469 1 94.08 214 SER A C 1
ATOM 1598 O O . SER A 1 214 ? 2.745 20.02 -2.389 1 94.08 214 SER A O 1
ATOM 1600 N N . PHE A 1 215 ? 4.644 21.154 -1.956 1 90.27 215 PHE A N 1
ATOM 1601 C CA . PHE A 1 215 ? 3.944 22.296 -1.38 1 90.27 215 PHE A CA 1
ATOM 1602 C C . PHE A 1 215 ? 3.088 22.992 -2.431 1 90.27 215 PHE A C 1
ATOM 1604 O O . PHE A 1 215 ? 1.923 23.308 -2.18 1 90.27 215 PHE A O 1
ATOM 1611 N N . GLY A 1 216 ? 3.643 23.202 -3.614 1 88.22 216 GLY A N 1
ATOM 1612 C CA . GLY A 1 216 ? 2.964 23.938 -4.668 1 88.22 216 GLY A CA 1
ATOM 1613 C C . GLY A 1 216 ? 1.791 23.182 -5.264 1 88.22 216 GLY A C 1
ATOM 1614 O O . GLY A 1 216 ? 0.903 23.783 -5.872 1 88.22 216 GLY A O 1
ATOM 1615 N N . THR A 1 217 ? 1.707 21.881 -4.994 1 87.86 217 THR A N 1
ATOM 1616 C CA . THR A 1 217 ? 0.662 21.125 -5.676 1 87.86 217 THR A CA 1
ATOM 1617 C C . THR A 1 217 ? -0.354 20.583 -4.675 1 87.86 217 THR A C 1
ATOM 1619 O O . THR A 1 217 ? -1.492 20.28 -5.039 1 87.86 217 THR A O 1
ATOM 1622 N N . ALA A 1 218 ? 0.073 20.425 -3.435 1 85.01 218 ALA A N 1
ATOM 1623 C CA . ALA A 1 218 ? -0.859 19.682 -2.591 1 85.01 218 ALA A CA 1
ATOM 1624 C C . ALA A 1 218 ? -0.816 20.186 -1.151 1 85.01 218 ALA A C 1
ATOM 1626 O O . ALA A 1 218 ? -1.855 20.306 -0.498 1 85.01 218 ALA A O 1
ATOM 1627 N N . LEU A 1 219 ? 0.334 20.474 -0.643 1 80.68 219 LEU A N 1
ATOM 1628 C CA . LEU A 1 219 ? 0.469 20.699 0.792 1 80.68 219 LEU A CA 1
ATOM 1629 C C . LEU A 1 219 ? -0.032 22.087 1.174 1 80.68 219 LEU A C 1
ATOM 1631 O O . LEU A 1 219 ? -0.574 22.278 2.265 1 80.68 219 LEU A O 1
ATOM 1635 N N . ASP A 1 220 ? 0.228 22.988 0.243 1 74.98 220 ASP A N 1
ATOM 1636 C CA . ASP A 1 220 ? -0.315 24.322 0.481 1 74.98 220 ASP A CA 1
ATOM 1637 C C . ASP A 1 220 ? -1.824 24.349 0.251 1 74.98 220 ASP A C 1
ATOM 1639 O O . ASP A 1 220 ? -2.298 24.007 -0.834 1 74.98 220 ASP A O 1
ATOM 1643 N N . PRO A 1 221 ? -2.575 24.647 1.253 1 71.83 221 PRO A N 1
ATOM 1644 C CA . PRO A 1 221 ? -4.035 24.624 1.143 1 71.83 221 PRO A CA 1
ATOM 1645 C C . PRO A 1 221 ? -4.555 25.497 0.003 1 71.83 221 PRO A C 1
ATOM 1647 O O . PRO A 1 221 ? -5.668 25.283 -0.485 1 71.83 221 PRO A O 1
ATOM 1650 N N . ARG A 1 222 ? -3.852 26.48 -0.453 1 68.11 222 ARG A N 1
ATOM 1651 C CA . ARG A 1 222 ? -4.271 27.364 -1.536 1 68.11 222 ARG A CA 1
ATOM 1652 C C . ARG A 1 222 ? -4.374 26.605 -2.854 1 68.11 222 ARG A C 1
ATOM 1654 O O . ARG A 1 222 ? -5.133 26.996 -3.744 1 68.11 222 ARG A O 1
ATOM 1661 N N . GLN A 1 223 ? -3.601 25.542 -2.939 1 68.21 223 GLN A N 1
ATOM 1662 C CA . GLN A 1 223 ? -3.572 24.772 -4.178 1 68.21 223 GLN A CA 1
ATOM 1663 C C . GLN A 1 223 ? -4.867 23.987 -4.368 1 68.21 223 GLN A C 1
ATOM 1665 O O . GLN A 1 223 ? -5.313 23.779 -5.499 1 68.21 223 GLN A O 1
ATOM 1670 N N . ALA A 1 224 ? -5.323 23.514 -3.241 1 60.84 224 ALA A N 1
ATOM 1671 C CA . ALA A 1 224 ? -6.588 22.786 -3.316 1 60.84 224 ALA A CA 1
ATOM 1672 C C . ALA A 1 224 ? -7.687 23.657 -3.919 1 60.84 224 ALA A C 1
ATOM 1674 O O . ALA A 1 224 ? -8.602 23.149 -4.571 1 60.84 224 ALA A O 1
ATOM 1675 N N . GLN A 1 225 ? -7.559 24.935 -3.756 1 61.08 225 GLN A N 1
ATOM 1676 C CA . GLN A 1 225 ? -8.546 25.869 -4.287 1 61.08 225 GLN A CA 1
ATOM 1677 C C . GLN A 1 225 ? -8.385 26.042 -5.794 1 61.08 225 GLN A C 1
ATOM 1679 O O . GLN A 1 225 ? -9.368 26.245 -6.51 1 61.08 225 GLN A O 1
ATOM 1684 N N .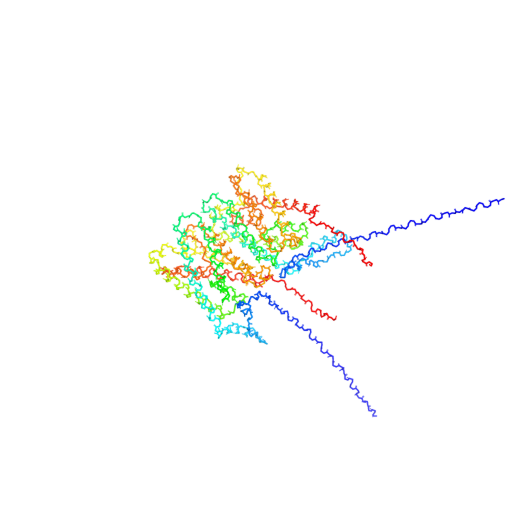 LEU A 1 226 ? -7.166 25.921 -6.24 1 58.01 226 LEU A N 1
ATOM 1685 C CA . LEU A 1 226 ? -6.889 26.185 -7.648 1 58.01 226 LEU A CA 1
ATOM 1686 C C . LEU A 1 226 ? -7.1 24.929 -8.488 1 58.01 226 LEU A C 1
ATOM 1688 O O . LEU A 1 226 ? -7.719 24.987 -9.552 1 58.01 226 LEU A O 1
ATOM 1692 N N . PHE A 1 227 ? -6.558 23.797 -8.011 1 61.79 227 PHE A N 1
ATOM 1693 C CA . PHE A 1 227 ? -6.525 22.605 -8.851 1 61.79 227 PHE A CA 1
ATOM 1694 C C . PHE A 1 227 ? -7.437 21.522 -8.29 1 61.79 227 PHE A C 1
ATOM 1696 O O . PHE A 1 227 ? -7.635 20.481 -8.921 1 61.79 227 PHE A O 1
ATOM 1703 N N . GLY A 1 228 ? -8.15 21.786 -7.208 1 60.81 228 GLY A N 1
ATOM 1704 C CA . GLY A 1 228 ? -9.012 20.8 -6.576 1 60.81 228 GLY A CA 1
ATOM 1705 C C . GLY A 1 228 ? -8.263 19.857 -5.653 1 60.81 228 GLY A C 1
ATOM 1706 O O . GLY A 1 228 ? -7.086 19.567 -5.876 1 60.81 228 GLY A O 1
ATOM 1707 N N . PRO A 1 229 ? -8.854 19.457 -4.611 1 62.11 229 PRO A N 1
ATOM 1708 C CA . PRO A 1 229 ? -8.212 18.629 -3.587 1 62.11 229 PRO A CA 1
ATOM 1709 C C . PRO A 1 229 ? -7.982 17.192 -4.049 1 62.11 229 PRO A C 1
ATOM 1711 O O . PRO A 1 229 ? -7.181 16.468 -3.452 1 62.11 229 PRO A O 1
ATOM 1714 N N . ARG A 1 230 ? -8.51 16.884 -5.189 1 70.36 230 ARG A N 1
ATOM 1715 C CA . ARG A 1 230 ? -8.532 15.47 -5.549 1 70.36 230 ARG A CA 1
ATOM 1716 C C . ARG A 1 230 ? -7.267 15.077 -6.304 1 70.36 230 ARG A C 1
ATOM 1718 O O . ARG A 1 230 ? -6.859 13.914 -6.28 1 70.36 230 ARG A O 1
ATOM 1725 N N . LEU A 1 231 ? -6.553 16.05 -6.852 1 83.47 231 LEU A N 1
ATOM 1726 C CA . LEU A 1 231 ? -5.395 15.721 -7.675 1 83.47 231 LEU A CA 1
ATOM 1727 C C . LEU A 1 231 ? -4.107 15.812 -6.864 1 83.47 231 LEU A C 1
ATOM 1729 O O . LEU A 1 231 ? -3.054 15.348 -7.307 1 83.47 231 LEU A O 1
ATOM 1733 N N . GLY A 1 232 ? -4.162 16.346 -5.677 1 88.04 232 GLY A N 1
ATOM 1734 C CA . GLY A 1 232 ? -3.004 16.582 -4.831 1 88.04 232 GLY A CA 1
ATOM 1735 C C . GLY A 1 232 ? -2.164 15.338 -4.608 1 88.04 232 GLY A C 1
ATOM 1736 O O . GLY A 1 232 ? -0.97 15.327 -4.912 1 88.04 232 GLY A O 1
ATOM 1737 N N . PRO A 1 233 ? -2.873 14.303 -4.19 1 90.82 233 PRO A N 1
ATOM 1738 C CA . PRO A 1 233 ? -2.124 13.072 -3.928 1 90.82 233 PRO A CA 1
ATOM 1739 C C . PRO A 1 233 ? -1.406 12.542 -5.167 1 90.82 233 PRO A C 1
ATOM 1741 O O . PRO A 1 233 ? -0.25 12.119 -5.082 1 90.82 233 PRO A O 1
ATOM 1744 N N . PHE A 1 234 ? -2.046 12.622 -6.326 1 92.63 234 PHE A N 1
ATOM 1745 C CA . PHE A 1 234 ? -1.453 12.143 -7.569 1 92.63 234 PHE A CA 1
ATOM 1746 C C . PHE A 1 234 ? -0.259 13.002 -7.965 1 92.63 234 PHE A C 1
ATOM 1748 O O . PHE A 1 234 ? 0.771 12.482 -8.401 1 92.63 234 PHE A O 1
ATOM 1755 N N . MET A 1 235 ? -0.35 14.285 -7.796 1 93.99 235 MET A N 1
ATOM 1756 C CA . MET A 1 235 ? 0.732 15.194 -8.162 1 93.99 235 MET A CA 1
ATOM 1757 C C . MET A 1 235 ? 1.94 14.997 -7.251 1 93.99 235 MET A C 1
ATOM 1759 O O . MET A 1 235 ? 3.083 15.049 -7.708 1 93.99 235 MET A O 1
ATOM 1763 N N . VAL A 1 236 ? 1.696 14.763 -6.011 1 95.26 236 VAL A N 1
ATOM 1764 C CA . VAL A 1 236 ? 2.793 14.502 -5.084 1 95.26 236 VAL A CA 1
ATOM 1765 C C . VAL A 1 236 ? 3.47 13.182 -5.445 1 95.26 236 VAL A C 1
ATOM 1767 O O . VAL A 1 236 ? 4.698 13.076 -5.406 1 95.26 236 VAL A O 1
ATOM 1770 N N . GLY A 1 237 ? 2.641 12.184 -5.79 1 97.32 237 GLY A N 1
ATOM 1771 C CA . GLY A 1 237 ? 3.213 10.942 -6.285 1 97.32 237 GLY A CA 1
ATOM 1772 C C . GLY A 1 237 ? 4.077 11.132 -7.517 1 97.32 237 GLY A C 1
ATOM 1773 O O . GLY A 1 237 ? 5.164 10.557 -7.614 1 97.32 237 GLY A O 1
ATOM 1774 N N . CYS A 1 238 ? 3.618 11.934 -8.44 1 97.31 238 CYS A N 1
ATOM 1775 C CA . CYS A 1 238 ? 4.39 12.238 -9.639 1 97.31 238 CYS A CA 1
ATOM 1776 C C . CYS A 1 238 ? 5.699 12.933 -9.284 1 97.31 238 CYS A C 1
ATOM 1778 O O . CYS A 1 238 ? 6.734 12.667 -9.897 1 97.31 238 CYS A O 1
ATOM 1780 N N . THR A 1 239 ? 5.615 13.783 -8.312 1 97.85 239 THR A N 1
ATOM 1781 C CA . THR A 1 239 ? 6.817 14.481 -7.867 1 97.85 239 THR A CA 1
ATOM 1782 C C . THR A 1 239 ? 7.86 13.491 -7.357 1 97.85 239 THR A C 1
ATOM 1784 O O . THR A 1 239 ? 9.013 13.517 -7.789 1 97.85 239 THR A O 1
ATOM 1787 N N . LEU A 1 240 ? 7.442 12.611 -6.466 1 98 240 LEU A N 1
ATOM 1788 C CA . LEU A 1 240 ? 8.367 11.613 -5.941 1 98 240 LEU A CA 1
ATOM 1789 C C . LEU A 1 240 ? 8.907 10.73 -7.061 1 98 240 LEU A C 1
ATOM 1791 O O . LEU A 1 240 ? 10.099 10.414 -7.088 1 98 240 LEU A O 1
ATOM 1795 N N . GLY A 1 241 ? 7.975 10.317 -7.939 1 98.25 241 GLY A N 1
ATOM 1796 C CA . GLY A 1 241 ? 8.389 9.481 -9.054 1 98.25 241 GLY A CA 1
ATOM 1797 C C . GLY A 1 241 ? 9.451 10.127 -9.923 1 98.25 241 GLY A C 1
ATOM 1798 O O . GLY A 1 241 ? 10.447 9.491 -10.272 1 98.25 241 GLY A O 1
ATOM 1799 N N . LEU A 1 242 ? 9.268 11.371 -10.258 1 97.62 242 LEU A N 1
ATOM 1800 C CA . LEU A 1 242 ? 10.183 12.076 -11.149 1 97.62 242 LEU A CA 1
ATOM 1801 C C . LEU A 1 242 ? 11.518 12.34 -10.46 1 97.62 242 LEU A C 1
ATOM 1803 O O . LEU A 1 242 ? 12.578 12.165 -11.065 1 97.62 242 LEU A O 1
ATOM 1807 N N . VAL A 1 243 ? 11.492 12.71 -9.228 1 98.1 243 VAL A N 1
ATOM 1808 C CA . VAL A 1 243 ? 12.718 13.004 -8.494 1 98.1 243 VAL A CA 1
ATOM 1809 C C . VAL A 1 243 ? 13.513 11.717 -8.28 1 98.1 243 VAL A C 1
ATOM 1811 O O . VAL A 1 243 ? 14.738 11.707 -8.417 1 98.1 243 VAL A O 1
ATOM 1814 N N . SER A 1 244 ? 12.846 10.648 -7.925 1 97.32 244 SER A N 1
ATOM 1815 C CA . SER A 1 244 ? 13.516 9.359 -7.793 1 97.32 244 SER A CA 1
ATOM 1816 C C . SER A 1 244 ? 14.141 8.923 -9.113 1 97.32 244 SER A C 1
ATOM 1818 O O . SER A 1 244 ? 15.293 8.484 -9.146 1 97.32 244 SER A O 1
ATOM 1820 N N . PHE A 1 245 ? 13.368 9.093 -10.196 1 96.84 245 PHE A N 1
ATOM 1821 C CA . PHE A 1 245 ? 13.852 8.754 -11.529 1 96.84 245 PHE A CA 1
ATOM 1822 C C . PHE A 1 245 ? 15.143 9.502 -11.843 1 96.84 245 PHE A C 1
ATOM 1824 O O . PHE A 1 245 ? 16.108 8.909 -12.329 1 96.84 245 PHE A O 1
ATOM 1831 N N . SER A 1 246 ? 15.238 10.725 -11.535 1 96.97 246 SER A N 1
ATOM 1832 C CA . SER A 1 246 ? 16.349 11.601 -11.894 1 96.97 246 SER A CA 1
ATOM 1833 C C . SER A 1 246 ? 17.61 11.242 -11.115 1 96.97 246 SER A C 1
ATOM 1835 O O . SER A 1 246 ? 18.715 11.632 -11.499 1 96.97 246 SER A O 1
ATOM 1837 N N . SER A 1 247 ? 17.45 10.484 -10.003 1 96.01 247 SER A N 1
ATOM 1838 C CA . SER A 1 247 ? 18.586 10.276 -9.112 1 96.01 247 SER A CA 1
ATOM 1839 C C . SER A 1 247 ? 19.219 8.906 -9.334 1 96.01 247 SER A C 1
ATOM 1841 O O . SER A 1 247 ? 20.263 8.598 -8.755 1 96.01 247 SER A O 1
ATOM 1843 N N . ILE A 1 248 ? 18.622 8.097 -10.098 1 94.18 248 ILE A N 1
ATOM 1844 C CA . ILE A 1 248 ? 19.056 6.712 -10.244 1 94.18 248 ILE A CA 1
ATOM 1845 C C . ILE A 1 248 ? 20.098 6.612 -11.356 1 94.18 248 ILE A C 1
ATOM 1847 O O . ILE A 1 248 ? 19.998 7.302 -12.373 1 94.18 248 ILE A O 1
ATOM 1851 N N . ASN A 1 249 ? 21.176 5.758 -11.233 1 88.51 249 ASN A N 1
ATOM 1852 C CA . ASN A 1 249 ? 22.208 5.425 -12.209 1 88.51 249 ASN A CA 1
ATOM 1853 C C . ASN A 1 249 ? 23.147 6.603 -12.455 1 88.51 249 ASN A C 1
ATOM 1855 O O . ASN A 1 249 ? 23.588 6.826 -13.584 1 88.51 249 ASN A O 1
ATOM 1859 N N . LEU A 1 250 ? 23.354 7.359 -11.402 1 91.42 250 LEU A N 1
ATOM 1860 C CA . LEU A 1 250 ? 24.249 8.504 -11.539 1 91.42 250 LEU A CA 1
ATOM 1861 C C . LEU A 1 250 ? 25.708 8.064 -11.473 1 91.42 250 LEU A C 1
ATOM 1863 O O . LEU A 1 250 ? 26.572 8.67 -12.111 1 91.42 250 LEU A O 1
ATOM 1867 N N . ALA A 1 251 ? 26.021 7.059 -10.69 1 92.2 251 ALA A N 1
ATOM 1868 C CA . ALA A 1 251 ? 27.366 6.511 -10.536 1 92.2 251 ALA A CA 1
ATOM 1869 C C . ALA A 1 251 ? 27.326 5.136 -9.876 1 92.2 251 ALA A C 1
ATOM 1871 O O . ALA A 1 251 ? 26.433 4.851 -9.074 1 92.2 251 ALA A O 1
ATOM 1872 N N . PRO A 1 252 ? 28.27 4.277 -10.278 1 90.43 252 PRO A N 1
ATOM 1873 C CA . PRO A 1 252 ? 28.365 3.022 -9.527 1 90.43 252 PRO A CA 1
ATOM 1874 C C . PRO A 1 252 ? 28.538 3.245 -8.026 1 90.43 252 PRO A C 1
ATOM 1876 O O . PRO A 1 252 ? 29.289 4.132 -7.612 1 90.43 252 PRO A O 1
ATOM 1879 N N . GLY A 1 253 ? 27.772 2.585 -7.255 1 89.36 253 GLY A N 1
ATOM 1880 C CA . GLY A 1 253 ? 27.895 2.728 -5.813 1 89.36 253 GLY A CA 1
ATOM 1881 C C . GLY A 1 253 ? 26.941 3.754 -5.232 1 89.36 253 GLY A C 1
ATOM 1882 O O . GLY A 1 253 ? 26.864 3.917 -4.012 1 89.36 253 GLY A O 1
ATOM 1883 N N . TYR A 1 254 ? 26.246 4.466 -6.084 1 91.76 254 TYR A N 1
ATOM 1884 C CA . TYR A 1 254 ? 25.212 5.421 -5.699 1 91.76 254 TYR A CA 1
ATOM 1885 C C . TYR A 1 254 ? 23.894 5.11 -6.398 1 91.76 254 TYR A C 1
ATOM 1887 O O . TYR A 1 254 ? 23.613 5.647 -7.472 1 91.76 254 TYR A O 1
ATOM 1895 N N . PRO A 1 255 ? 23.036 4.354 -5.761 1 89.97 255 PRO A N 1
ATOM 1896 C CA . PRO A 1 255 ? 21.831 3.871 -6.44 1 89.97 255 PRO A CA 1
ATOM 1897 C C . PRO A 1 255 ? 20.75 4.944 -6.557 1 89.97 255 PRO A C 1
ATOM 1899 O O . PRO A 1 255 ? 19.761 4.753 -7.269 1 89.97 255 PRO A O 1
ATOM 1902 N N . GLY A 1 256 ? 20.952 6.09 -5.846 1 92.67 256 GLY A N 1
ATOM 1903 C CA . GLY A 1 256 ? 19.967 7.157 -5.921 1 92.67 256 GLY A CA 1
ATOM 1904 C C . GLY A 1 256 ? 19.733 7.848 -4.591 1 92.67 256 GLY A C 1
ATOM 1905 O O . GLY A 1 256 ? 20.31 7.459 -3.573 1 92.67 256 GLY A O 1
ATOM 1906 N N . ALA A 1 257 ? 18.89 8.817 -4.647 1 95.08 257 ALA A N 1
ATOM 1907 C CA . ALA A 1 257 ? 18.572 9.57 -3.437 1 95.08 257 ALA A CA 1
ATOM 1908 C C . ALA A 1 257 ? 17.542 8.833 -2.586 1 95.08 257 ALA A C 1
ATOM 1910 O O . ALA A 1 257 ? 16.673 8.137 -3.117 1 95.08 257 ALA A O 1
ATOM 1911 N N . GLY A 1 258 ? 17.595 8.989 -1.281 1 95.52 258 GLY A N 1
ATOM 1912 C CA . GLY A 1 258 ? 16.656 8.358 -0.367 1 95.52 258 GLY A CA 1
ATOM 1913 C C . GLY A 1 258 ? 15.366 9.14 -0.203 1 95.52 258 GLY A C 1
ATOM 1914 O O . GLY A 1 258 ? 14.281 8.556 -0.17 1 95.52 258 GLY A O 1
ATOM 1915 N N . LEU A 1 259 ? 15.393 10.461 -0.041 1 96.54 259 LEU A N 1
ATOM 1916 C CA . LEU A 1 259 ? 14.303 11.429 -0.07 1 96.54 259 LEU A CA 1
ATOM 1917 C C . LEU A 1 259 ? 13.343 11.203 1.093 1 96.54 259 LEU A C 1
ATOM 1919 O O . LEU A 1 259 ? 12.347 11.918 1.231 1 96.54 259 LEU A O 1
ATOM 1923 N N . ASN A 1 260 ? 13.499 10.222 1.984 1 97.81 260 ASN A N 1
ATOM 1924 C CA . ASN A 1 260 ? 12.676 9.848 3.129 1 97.81 260 ASN A CA 1
ATOM 1925 C C . ASN A 1 260 ? 13.517 9.243 4.25 1 97.81 260 ASN A C 1
ATOM 1927 O O . ASN A 1 260 ? 13.81 8.046 4.235 1 97.81 260 ASN A O 1
ATOM 1931 N N . PRO A 1 261 ? 13.857 10.051 5.233 1 98.31 261 PRO A N 1
ATOM 1932 C CA . PRO A 1 261 ? 14.702 9.544 6.317 1 98.31 261 PRO A CA 1
ATOM 1933 C C . PRO A 1 261 ? 14.119 8.302 6.987 1 98.31 261 PRO A C 1
ATOM 1935 O O . PRO A 1 261 ? 14.867 7.425 7.427 1 98.31 261 PRO A O 1
ATOM 1938 N N . ALA A 1 262 ? 12.807 8.225 7.128 1 98.57 262 ALA A N 1
ATOM 1939 C CA . ALA A 1 262 ? 12.18 7.061 7.748 1 98.57 262 ALA A CA 1
ATOM 1940 C C . ALA A 1 262 ? 12.455 5.795 6.941 1 98.57 262 ALA A C 1
ATOM 1942 O O . ALA A 1 262 ? 12.761 4.744 7.508 1 98.57 262 ALA A O 1
ATOM 1943 N N . ARG A 1 263 ? 12.356 5.848 5.662 1 98.24 263 ARG A N 1
ATOM 1944 C CA . ARG A 1 263 ? 12.642 4.695 4.814 1 98.24 263 ARG A CA 1
ATOM 1945 C C . ARG A 1 263 ? 14.086 4.236 4.983 1 98.24 263 ARG A C 1
ATOM 1947 O O . ARG A 1 263 ? 14.356 3.036 5.071 1 98.24 263 ARG A O 1
ATOM 1954 N N . CYS A 1 264 ? 15.062 5.178 4.928 1 98.3 264 CYS A N 1
ATOM 1955 C CA . CYS A 1 264 ? 16.47 4.824 5.066 1 98.3 264 CYS A CA 1
ATOM 1956 C C . CYS A 1 264 ? 16.761 4.275 6.457 1 98.3 264 CYS A C 1
ATOM 1958 O O . CYS A 1 264 ? 17.615 3.401 6.618 1 98.3 264 CYS A O 1
ATOM 1960 N N . PHE A 1 265 ? 16.009 4.811 7.423 1 98.51 265 PHE A N 1
ATOM 1961 C CA . PHE A 1 265 ? 16.137 4.267 8.77 1 98.51 265 PHE A CA 1
ATOM 1962 C C . PHE A 1 265 ? 15.625 2.833 8.826 1 98.51 265 PHE A C 1
ATOM 1964 O O . PHE A 1 265 ? 16.203 1.988 9.513 1 98.51 265 PHE A O 1
ATOM 1971 N N . ALA A 1 266 ? 14.536 2.503 8.187 1 98.63 266 ALA A N 1
ATOM 1972 C CA . ALA A 1 266 ? 14.013 1.141 8.119 1 98.63 266 ALA A CA 1
ATOM 1973 C C . ALA A 1 266 ? 15.073 0.172 7.604 1 98.63 266 ALA A C 1
ATOM 1975 O O . ALA A 1 266 ? 15.272 -0.902 8.178 1 98.63 266 ALA A O 1
ATOM 1976 N N . PHE A 1 267 ? 15.775 0.568 6.544 1 97.71 267 PHE A N 1
ATOM 1977 C CA . PHE A 1 267 ? 16.793 -0.299 5.963 1 97.71 267 PHE A CA 1
ATOM 1978 C C . PHE A 1 267 ? 17.99 -0.429 6.898 1 97.71 267 PHE A C 1
ATOM 1980 O O . PHE A 1 267 ? 18.627 -1.482 6.956 1 97.71 267 PHE A O 1
ATOM 1987 N N . ALA A 1 268 ? 18.33 0.668 7.568 1 97.95 268 ALA A N 1
ATOM 1988 C CA . ALA A 1 268 ? 19.409 0.596 8.551 1 97.95 268 ALA A CA 1
ATOM 1989 C C . ALA A 1 268 ? 19.091 -0.423 9.641 1 97.95 268 ALA A C 1
ATOM 1991 O O . ALA A 1 268 ? 19.952 -1.217 10.027 1 97.95 268 ALA A O 1
ATOM 1992 N N . VAL A 1 269 ? 17.87 -0.414 10.136 1 98.19 269 VAL A N 1
ATOM 1993 C CA . VAL A 1 269 ? 17.429 -1.363 11.152 1 98.19 269 VAL A CA 1
ATOM 1994 C C . VAL A 1 269 ? 17.457 -2.78 10.583 1 98.19 269 VAL A C 1
ATOM 1996 O O . VAL A 1 269 ? 17.937 -3.709 11.237 1 98.19 269 VAL A O 1
ATOM 1999 N N . ALA A 1 270 ? 16.976 -2.985 9.386 1 97.96 270 ALA A N 1
ATOM 2000 C CA . ALA A 1 270 ? 16.939 -4.304 8.762 1 97.96 270 ALA A CA 1
ATOM 2001 C C . ALA A 1 270 ? 18.343 -4.885 8.622 1 97.96 270 ALA A C 1
ATOM 2003 O O . ALA A 1 270 ? 18.567 -6.062 8.916 1 97.96 270 ALA A O 1
ATOM 2004 N N . ARG A 1 271 ? 19.283 -4.063 8.226 1 96.39 271 ARG A N 1
ATOM 2005 C CA . ARG A 1 271 ? 20.647 -4.512 7.963 1 96.39 271 ARG A CA 1
ATOM 2006 C C . ARG A 1 271 ? 21.459 -4.579 9.251 1 96.39 271 ARG A C 1
ATOM 2008 O O . ARG A 1 271 ? 22.51 -5.223 9.296 1 96.39 271 ARG A O 1
ATOM 2015 N N . GLY A 1 272 ? 21.011 -3.855 10.261 1 95.94 272 GLY A N 1
ATOM 2016 C CA . GLY A 1 272 ? 21.787 -3.744 11.485 1 95.94 272 GLY A CA 1
ATOM 2017 C C . GLY A 1 272 ? 22.986 -2.824 11.351 1 95.94 272 GLY A C 1
ATOM 2018 O O . GLY A 1 272 ? 24.002 -3.017 12.023 1 95.94 272 GLY A O 1
ATOM 2019 N N . SER A 1 273 ? 22.958 -1.944 10.321 1 95.38 273 SER A N 1
ATOM 2020 C CA . SER A 1 273 ? 24.015 -0.965 10.089 1 95.38 273 SER A CA 1
ATOM 2021 C C . SER A 1 273 ? 23.439 0.432 9.885 1 95.38 273 SER A C 1
ATOM 2023 O O . SER A 1 273 ? 22.545 0.626 9.059 1 95.38 273 SER A O 1
ATOM 2025 N N . PHE A 1 274 ? 23.996 1.382 10.536 1 96.57 274 PHE A N 1
ATOM 2026 C CA . PHE A 1 274 ? 23.485 2.747 10.514 1 96.57 274 PHE A CA 1
ATOM 2027 C C . PHE A 1 274 ? 24.493 3.693 9.871 1 96.57 274 PHE A C 1
ATOM 2029 O O . PHE A 1 274 ? 24.461 4.901 10.114 1 96.57 274 PHE A O 1
ATOM 2036 N N . ALA A 1 275 ? 25.312 3.106 8.981 1 94.41 275 ALA A N 1
ATOM 2037 C CA . ALA A 1 275 ? 26.31 3.898 8.267 1 94.41 275 ALA A CA 1
ATOM 2038 C C . ALA A 1 275 ? 25.648 4.966 7.402 1 94.41 275 ALA A C 1
ATOM 2040 O O . ALA A 1 275 ? 24.647 4.699 6.733 1 94.41 275 ALA A O 1
ATOM 2041 N N . TYR A 1 276 ? 26.126 6.212 7.453 1 96.1 276 TYR A N 1
ATOM 2042 C CA . TYR A 1 276 ? 25.824 7.344 6.585 1 96.1 276 TYR A CA 1
ATOM 2043 C C . TYR A 1 276 ? 24.412 7.862 6.836 1 96.1 276 TYR A C 1
ATOM 2045 O O . TYR A 1 276 ? 23.884 8.65 6.047 1 96.1 276 TYR A O 1
ATOM 2053 N N . GLN A 1 277 ? 23.776 7.462 7.9 1 97.14 277 GLN A N 1
ATOM 2054 C CA . GLN A 1 277 ? 22.421 7.912 8.202 1 97.14 277 GLN A CA 1
ATOM 2055 C C . GLN A 1 277 ? 22.342 9.435 8.238 1 97.14 277 GLN A C 1
ATOM 2057 O O . GLN A 1 277 ? 21.308 10.017 7.903 1 97.14 277 GLN A O 1
ATOM 2062 N N . TRP A 1 278 ? 23.454 10.036 8.661 1 97.64 278 TRP A N 1
ATOM 2063 C CA . TRP A 1 278 ? 23.45 11.49 8.779 1 97.64 278 TRP A CA 1
ATOM 2064 C C . TRP A 1 278 ? 23.151 12.145 7.434 1 97.64 278 TRP A C 1
ATOM 2066 O O . TRP A 1 278 ? 22.545 13.218 7.38 1 97.64 278 TRP A O 1
ATOM 2076 N N . ILE A 1 279 ? 23.54 11.555 6.275 1 98.01 279 ILE A N 1
ATOM 2077 C CA . ILE A 1 279 ? 23.276 12.092 4.944 1 98.01 279 ILE A CA 1
ATOM 2078 C C . ILE A 1 279 ? 21.773 12.076 4.671 1 98.01 279 ILE A C 1
ATOM 2080 O O . ILE A 1 279 ? 21.216 13.058 4.176 1 98.01 279 ILE A O 1
ATOM 2084 N N . TRP A 1 280 ? 21.093 11.004 5.09 1 97.93 280 TRP A N 1
ATOM 2085 C CA . TRP A 1 280 ? 19.689 10.806 4.746 1 97.93 280 TRP A CA 1
ATOM 2086 C C . TRP A 1 280 ? 18.78 11.554 5.715 1 97.93 280 TRP A C 1
ATOM 2088 O O . TRP A 1 280 ? 17.602 11.778 5.424 1 97.93 280 TRP A O 1
ATOM 2098 N N . TRP A 1 281 ? 19.273 12.008 6.863 1 98.15 281 TRP A N 1
ATOM 2099 C CA . TRP A 1 281 ? 18.482 12.795 7.804 1 98.15 281 TRP A CA 1
ATOM 2100 C C . TRP A 1 281 ? 18.739 14.286 7.616 1 98.15 281 TRP A C 1
ATOM 2102 O O . TRP A 1 281 ? 17.797 15.076 7.513 1 98.15 281 TRP A O 1
ATOM 2112 N N . PHE A 1 282 ? 20.002 14.642 7.461 1 98.24 282 PHE A N 1
ATOM 2113 C CA . PHE A 1 282 ? 20.34 16.06 7.49 1 98.24 282 PHE A CA 1
ATOM 2114 C C . PHE A 1 282 ? 20.332 16.648 6.083 1 98.24 282 PHE A C 1
ATOM 2116 O O . PHE A 1 282 ? 20.139 17.853 5.909 1 98.24 282 PHE A O 1
ATOM 2123 N N . GLY A 1 283 ? 20.586 15.834 5.033 1 98.27 283 GLY A N 1
ATOM 2124 C CA . GLY A 1 283 ? 20.397 16.323 3.677 1 98.27 283 GLY A CA 1
ATOM 2125 C C . GLY A 1 283 ? 19.013 16.895 3.436 1 98.27 283 GLY A C 1
ATOM 2126 O O . GLY A 1 283 ? 18.869 18.081 3.131 1 98.27 283 GLY A O 1
ATOM 2127 N N . PRO A 1 284 ? 18.031 16.089 3.717 1 98.32 284 PRO A N 1
ATOM 2128 C CA . PRO A 1 284 ? 16.66 16.565 3.521 1 98.32 284 PRO A CA 1
ATOM 2129 C C . PRO A 1 284 ? 16.306 17.736 4.436 1 98.32 284 PRO A C 1
ATOM 2131 O O . PRO A 1 284 ? 15.516 18.603 4.057 1 98.32 284 PRO A O 1
ATOM 2134 N N . VAL A 1 285 ? 16.852 17.807 5.686 1 98.35 285 VAL A N 1
ATOM 2135 C CA . VAL A 1 285 ? 16.62 18.933 6.584 1 98.35 285 VAL A CA 1
ATOM 2136 C C . VAL A 1 285 ? 17.108 20.224 5.931 1 98.35 285 VAL A C 1
ATOM 2138 O O . VAL A 1 285 ? 16.418 21.246 5.97 1 98.35 285 VAL A O 1
ATOM 2141 N N . THR A 1 286 ? 18.269 20.139 5.309 1 98.51 286 THR A N 1
ATOM 2142 C CA . THR A 1 286 ? 18.788 21.288 4.575 1 98.51 286 THR A CA 1
ATOM 2143 C C . THR A 1 286 ? 17.829 21.697 3.461 1 98.51 286 THR A C 1
ATOM 2145 O O . THR A 1 286 ? 17.535 22.882 3.293 1 98.51 286 THR A O 1
ATOM 2148 N N . GLY A 1 287 ? 17.361 20.706 2.694 1 98.43 287 GLY A N 1
ATOM 2149 C CA . GLY A 1 287 ? 16.382 20.982 1.655 1 98.43 287 GLY A CA 1
ATOM 2150 C C . GLY A 1 287 ? 15.118 21.632 2.183 1 98.43 287 GLY A C 1
ATOM 2151 O O . GLY A 1 287 ? 14.584 22.557 1.566 1 98.43 287 GLY A O 1
ATOM 2152 N N . ALA A 1 288 ? 14.665 21.184 3.323 1 98.23 288 ALA A N 1
ATOM 2153 C CA . ALA A 1 288 ? 13.447 21.715 3.93 1 98.23 288 ALA A CA 1
ATOM 2154 C C . ALA A 1 288 ? 13.64 23.163 4.372 1 98.23 288 ALA A C 1
ATOM 2156 O O . ALA A 1 288 ? 12.728 23.983 4.248 1 98.23 288 ALA A O 1
ATOM 2157 N N . ILE A 1 289 ? 14.78 23.461 4.933 1 97.73 289 ILE A N 1
ATOM 2158 C CA . ILE A 1 289 ? 15.078 24.819 5.375 1 97.73 289 ILE A CA 1
ATOM 2159 C C . ILE A 1 289 ? 15.087 25.762 4.174 1 97.73 289 ILE A C 1
ATOM 2161 O O . ILE A 1 289 ? 14.524 26.858 4.233 1 97.73 289 ILE A O 1
ATOM 2165 N N . ILE A 1 290 ? 15.697 25.334 3.054 1 97.23 290 ILE A N 1
ATOM 2166 C CA . ILE A 1 290 ? 15.731 26.147 1.843 1 97.23 290 ILE A CA 1
ATOM 2167 C C . ILE A 1 290 ? 14.31 26.363 1.327 1 97.23 290 ILE A C 1
ATOM 2169 O O . ILE A 1 290 ? 13.906 27.496 1.058 1 97.23 290 ILE A O 1
ATOM 2173 N N . GLN A 1 291 ? 13.565 25.309 1.217 1 96.24 291 GLN A N 1
ATOM 2174 C CA . GLN A 1 291 ? 12.192 25.394 0.731 1 96.24 291 GLN A CA 1
ATOM 2175 C C . GLN A 1 291 ? 11.349 26.304 1.62 1 96.24 291 GLN A C 1
ATOM 2177 O O . GLN A 1 291 ? 10.555 27.104 1.123 1 96.24 291 GLN A O 1
ATOM 2182 N N . SER A 1 292 ? 11.483 26.158 2.947 1 93.75 292 SER A N 1
ATOM 2183 C CA . SER A 1 292 ? 10.715 26.971 3.885 1 93.75 292 SER A CA 1
ATOM 2184 C C . SER A 1 292 ? 11.088 28.445 3.773 1 93.75 292 SER A C 1
ATOM 2186 O O . SER A 1 292 ? 10.232 29.32 3.918 1 93.75 292 SER A O 1
ATOM 2188 N N . SER A 1 293 ? 12.314 28.693 3.539 1 94.54 293 SER A N 1
ATOM 2189 C CA . SER A 1 293 ? 12.757 30.067 3.33 1 94.54 293 SER A CA 1
ATOM 2190 C C . SER A 1 293 ? 12.109 30.675 2.091 1 94.54 293 SER A C 1
ATOM 2192 O O . SER A 1 293 ? 11.65 31.819 2.121 1 94.54 293 SER A O 1
ATOM 2194 N N . VAL A 1 294 ? 12.034 29.943 1.051 1 91.06 294 VAL A N 1
ATOM 2195 C CA . VAL A 1 294 ? 11.376 30.398 -0.169 1 91.06 294 VAL A CA 1
ATOM 2196 C C . VAL A 1 294 ? 9.887 30.608 0.094 1 91.06 294 VAL A C 1
ATOM 2198 O O . VAL A 1 294 ? 9.308 31.606 -0.342 1 91.06 294 VAL A O 1
ATOM 2201 N N . TYR A 1 295 ? 9.343 29.721 0.833 1 86.74 295 TYR A N 1
ATOM 2202 C CA . TYR A 1 295 ? 7.918 29.758 1.146 1 86.74 295 TYR A CA 1
ATOM 2203 C C . TYR A 1 295 ? 7.566 31.011 1.939 1 86.74 295 TYR A C 1
ATOM 2205 O O . TYR A 1 295 ? 6.542 31.648 1.681 1 86.74 295 TYR A O 1
ATOM 2213 N N . HIS A 1 296 ? 8.401 31.45 2.87 1 85.75 296 HIS A N 1
ATOM 2214 C CA . HIS A 1 296 ? 8.134 32.593 3.735 1 85.75 296 HIS A CA 1
ATOM 2215 C C . HIS A 1 296 ? 8.52 33.902 3.054 1 85.75 296 HIS A C 1
ATOM 2217 O O . HIS A 1 296 ? 7.876 34.931 3.267 1 85.75 296 HIS A O 1
ATOM 2223 N N . PHE A 1 297 ? 9.496 33.833 2.27 1 85.99 297 PHE A N 1
ATOM 2224 C CA . PHE A 1 297 ? 9.982 35.049 1.629 1 85.99 297 PHE A CA 1
ATOM 2225 C C . PHE A 1 297 ? 9.076 35.45 0.471 1 85.99 297 PHE A C 1
ATOM 2227 O O . PHE A 1 297 ? 8.864 36.639 0.225 1 85.99 297 PHE A O 1
ATOM 2234 N N . ALA A 1 298 ? 8.521 34.526 -0.346 1 78.15 298 ALA A N 1
ATOM 2235 C CA . ALA A 1 298 ? 7.637 34.792 -1.478 1 78.15 298 ALA A CA 1
ATOM 2236 C C . ALA A 1 298 ? 6.386 33.92 -1.414 1 78.15 298 ALA A C 1
ATOM 2238 O O . ALA A 1 298 ? 6.221 33.001 -2.219 1 78.15 298 ALA A O 1
ATOM 2239 N N . PRO A 1 299 ? 5.528 34.308 -0.431 1 64.4 299 PRO A N 1
ATOM 2240 C CA . PRO A 1 299 ? 4.333 33.473 -0.29 1 64.4 299 PRO A CA 1
ATOM 2241 C C . PRO A 1 299 ? 3.421 33.537 -1.513 1 64.4 299 PRO A C 1
ATOM 2243 O O . PRO A 1 299 ? 3.333 34.579 -2.168 1 64.4 299 PRO A O 1
ATOM 2246 N N . PRO A 1 300 ? 2.953 32.379 -1.961 1 57.93 300 PRO A N 1
ATOM 2247 C CA . PRO A 1 300 ? 2.142 32.326 -3.18 1 57.93 300 PRO A CA 1
ATOM 2248 C C . PRO A 1 300 ? 0.825 33.087 -3.046 1 57.93 300 PRO A C 1
ATOM 2250 O O . PRO A 1 300 ? -0.133 32.802 -3.768 1 57.93 300 PRO A O 1
ATOM 2253 N N . TYR A 1 301 ? 0.492 33.842 -2.018 1 54.91 301 TYR A N 1
ATOM 2254 C CA . TYR A 1 301 ? -0.752 34.599 -1.923 1 54.91 301 TYR A CA 1
ATOM 2255 C C . TYR A 1 301 ? -0.479 36.098 -1.914 1 54.91 301 TYR A C 1
ATOM 2257 O O . TYR A 1 301 ? 0.595 36.537 -1.495 1 54.91 301 TYR A O 1
ATOM 2265 N N . HIS A 1 302 ? -1.267 36.662 -2.989 1 47.55 302 HIS A N 1
ATOM 2266 C CA . HIS A 1 302 ? -1.322 38.12 -2.969 1 47.55 302 HIS A CA 1
ATOM 2267 C C . HIS A 1 302 ? -2.26 38.621 -1.876 1 47.55 302 HIS A C 1
ATOM 2269 O O . HIS A 1 302 ? -3.341 38.063 -1.677 1 47.55 302 HIS A O 1
ATOM 2275 N N . ARG A 1 303 ? -1.773 39.066 -0.808 1 40.89 303 ARG A N 1
ATOM 2276 C CA . ARG A 1 303 ? -2.586 39.703 0.222 1 40.89 303 ARG A CA 1
ATOM 2277 C C . ARG A 1 303 ? -3.662 40.588 -0.398 1 40.89 303 ARG A C 1
ATOM 2279 O O . ARG A 1 303 ? -3.362 41.456 -1.221 1 40.89 303 ARG A O 1
ATOM 2286 N N . GLU A 1 304 ? -4.804 40.038 -0.829 1 42.81 304 GLU A N 1
ATOM 2287 C CA . GLU A 1 304 ? -5.81 41.034 -1.185 1 42.81 304 GLU A CA 1
ATOM 2288 C C . GLU A 1 304 ? -6.086 41.98 -0.02 1 42.81 304 GLU A C 1
ATOM 2290 O O . GLU A 1 304 ? -6.34 41.536 1.101 1 42.81 304 GLU A O 1
ATOM 2295 N N . ARG A 1 305 ? -5.565 43.154 -0.01 1 39.36 305 ARG A N 1
ATOM 2296 C CA . ARG A 1 305 ? -5.979 44.246 0.865 1 39.36 305 ARG A CA 1
ATOM 2297 C C . ARG A 1 305 ? -7.496 44.397 0.872 1 39.36 305 ARG A C 1
ATOM 2299 O O . ARG A 1 305 ? -8.109 44.615 -0.175 1 39.36 305 ARG A O 1
ATOM 2306 N N . VAL A 1 306 ? -8.256 43.514 1.559 1 43.5 306 VAL A N 1
ATOM 2307 C CA . VAL A 1 306 ? -9.661 43.873 1.716 1 43.5 306 VAL A CA 1
ATOM 2308 C C . VAL A 1 306 ? -9.775 45.311 2.215 1 43.5 306 VAL A C 1
ATOM 2310 O O . VAL A 1 306 ? -9.271 45.643 3.291 1 43.5 306 VAL A O 1
ATOM 2313 N N . ASP A 1 307 ? -9.832 46.288 1.387 1 42.74 307 ASP A N 1
ATOM 2314 C CA . ASP A 1 307 ? -10.23 47.655 1.709 1 42.74 307 ASP A CA 1
ATOM 2315 C C . ASP A 1 307 ? -11.524 47.673 2.521 1 42.74 307 ASP A C 1
ATOM 2317 O O . ASP A 1 307 ? -12.512 47.043 2.137 1 42.74 307 ASP A O 1
ATOM 2321 N N . GLY A 1 308 ? -11.495 47.694 3.844 1 40.99 308 GLY A N 1
ATOM 2322 C CA . GLY A 1 308 ? -12.566 47.972 4.788 1 40.99 308 GLY A CA 1
ATOM 2323 C C . GLY A 1 308 ? -13.485 49.091 4.334 1 40.99 308 GLY A C 1
ATOM 2324 O O . GLY A 1 308 ? -14.044 49.816 5.16 1 40.99 308 GLY A O 1
ATOM 2325 N N . LYS A 1 309 ? -13.488 49.498 3.036 1 42.93 309 LYS A N 1
ATOM 2326 C CA . LYS A 1 309 ? -14.487 50.555 2.912 1 42.93 309 LYS A CA 1
ATOM 2327 C C . LYS A 1 309 ? -15.896 50.006 3.12 1 42.93 309 LYS A C 1
ATOM 2329 O O . LYS A 1 309 ? -16.27 48.996 2.52 1 42.93 309 LYS A O 1
ATOM 2334 N N . PRO A 1 310 ? -16.518 50.411 4.221 1 40.33 310 PRO A N 1
ATOM 2335 C CA . PRO A 1 310 ? -17.954 50.214 4.43 1 40.33 310 PRO A CA 1
ATOM 2336 C C . PRO A 1 310 ? -18.785 50.587 3.204 1 40.33 310 PRO A C 1
ATOM 2338 O O . PRO A 1 310 ? -18.456 51.544 2.498 1 40.33 310 PRO A O 1
ATOM 2341 N N . SER A 1 311 ? -19.259 49.67 2.412 1 37.92 311 SER A N 1
ATOM 2342 C CA . SER A 1 311 ? -20.312 50.119 1.507 1 37.92 311 SER A CA 1
ATOM 2343 C C . SER A 1 311 ? -21.206 51.16 2.173 1 37.92 311 SER A C 1
ATOM 2345 O O . SER A 1 311 ? -21.806 50.894 3.217 1 37.92 311 SER A O 1
ATOM 2347 N N . THR A 1 312 ? -20.965 52.431 2.023 1 32.41 312 THR A N 1
ATOM 2348 C CA . THR A 1 312 ? -21.982 53.457 2.22 1 32.41 312 THR A CA 1
ATOM 2349 C C . THR A 1 312 ? -23.185 53.207 1.316 1 32.41 312 THR A C 1
ATOM 2351 O O . THR A 1 312 ? -23.027 52.818 0.157 1 32.41 312 THR A O 1
ATOM 2354 N N . MET B 1 1 ? -56.767 25.544 74.33 1 27.17 1 MET B N 1
ATOM 2355 C CA . MET B 1 1 ? -56.722 24.351 73.489 1 27.17 1 MET B CA 1
ATOM 2356 C C . MET B 1 1 ? -56.736 24.727 72.011 1 27.17 1 MET B C 1
ATOM 2358 O O . MET B 1 1 ? -57.799 24.779 71.389 1 27.17 1 MET B O 1
ATOM 2362 N N . GLY B 1 2 ? -56 25.82 71.637 1 29.09 2 GLY B N 1
ATOM 2363 C CA . GLY B 1 2 ? -55.927 26.498 70.352 1 29.09 2 GLY B CA 1
ATOM 2364 C C . GLY B 1 2 ? -55.469 25.593 69.224 1 29.09 2 GLY B C 1
ATOM 2365 O O . GLY B 1 2 ? -54.711 24.648 69.449 1 29.09 2 GLY B O 1
ATOM 2366 N N . ALA B 1 3 ? -56.335 25.408 68.167 1 29.52 3 ALA B N 1
ATOM 2367 C CA . ALA B 1 3 ? -56.333 24.656 66.915 1 29.52 3 ALA B CA 1
ATOM 2368 C C . ALA B 1 3 ? -55.079 24.954 66.098 1 29.52 3 ALA B C 1
ATOM 2370 O O . ALA B 1 3 ? -54.933 26.05 65.552 1 29.52 3 ALA B O 1
ATOM 2371 N N . THR B 1 4 ? -53.882 24.651 66.619 1 32.29 4 THR B N 1
ATOM 2372 C CA . THR B 1 4 ? -52.643 24.896 65.889 1 32.29 4 THR B CA 1
ATOM 2373 C C . THR B 1 4 ? -52.672 24.207 64.528 1 32.29 4 THR B C 1
ATOM 2375 O O . THR B 1 4 ? -52.703 22.977 64.449 1 32.29 4 THR B O 1
ATOM 2378 N N . GLY B 1 5 ? -53.557 24.686 63.605 1 28.53 5 GLY B N 1
ATOM 2379 C CA . GLY B 1 5 ? -53.636 24.13 62.263 1 28.53 5 GLY B CA 1
ATOM 2380 C C . GLY B 1 5 ? -52.28 23.965 61.605 1 28.53 5 GLY B C 1
ATOM 2381 O O . GLY B 1 5 ? -51.438 24.863 61.67 1 28.53 5 GLY B O 1
ATOM 2382 N N . ASN B 1 6 ? -51.754 22.747 61.545 1 30.93 6 ASN B N 1
ATOM 2383 C CA . ASN B 1 6 ? -50.517 22.235 60.966 1 30.93 6 ASN B CA 1
ATOM 2384 C C . ASN B 1 6 ? -50.423 22.551 59.476 1 30.93 6 ASN B C 1
ATOM 2386 O O . ASN B 1 6 ? -51.191 22.016 58.674 1 30.93 6 ASN B O 1
ATOM 2390 N N . LEU B 1 7 ? -50.345 23.802 59.07 1 30.18 7 LEU B N 1
ATOM 2391 C CA . LEU B 1 7 ? -50.207 24.107 57.651 1 30.18 7 LEU B CA 1
ATOM 2392 C C . LEU B 1 7 ? -49.018 23.366 57.048 1 30.18 7 LEU B C 1
ATOM 2394 O O . LEU B 1 7 ? -47.87 23.614 57.426 1 30.18 7 LEU B O 1
ATOM 2398 N N . LYS B 1 8 ? -49.189 22.088 56.629 1 29.17 8 LYS B N 1
ATOM 2399 C CA . LYS B 1 8 ? -48.201 21.326 55.872 1 29.17 8 LYS B CA 1
ATOM 2400 C C . LYS B 1 8 ? -47.776 22.075 54.612 1 29.17 8 LYS B C 1
ATOM 2402 O O . LYS B 1 8 ? -48.598 22.334 53.731 1 29.17 8 LYS B O 1
ATOM 2407 N N . ALA B 1 9 ? -46.801 22.981 54.679 1 32.18 9 ALA B N 1
ATOM 2408 C CA . ALA B 1 9 ? -46.15 23.553 53.504 1 32.18 9 ALA B CA 1
ATOM 2409 C C . ALA B 1 9 ? -45.739 22.462 52.519 1 32.18 9 ALA B C 1
ATOM 2411 O O . ALA B 1 9 ? -44.972 21.561 52.866 1 32.18 9 ALA B O 1
ATOM 2412 N N . THR B 1 10 ? -46.653 22.061 51.633 1 31.12 10 THR B N 1
ATOM 2413 C CA . THR B 1 10 ? -46.31 21.153 50.545 1 31.12 10 THR B CA 1
ATOM 2414 C C . THR B 1 10 ? -45.076 21.649 49.795 1 31.12 10 THR B C 1
ATOM 2416 O O . THR B 1 10 ? -45.065 22.768 49.279 1 31.12 10 THR B O 1
ATOM 2419 N N . LEU B 1 11 ? -43.888 21.239 50.18 1 31.46 11 LEU B N 1
ATOM 2420 C CA . LEU B 1 11 ? -42.636 21.534 49.493 1 31.46 11 LEU B CA 1
ATOM 2421 C C . LEU B 1 11 ? -42.76 21.265 47.997 1 31.46 11 LEU B C 1
ATOM 2423 O O . LEU B 1 11 ? -43.324 20.247 47.589 1 31.46 11 LEU B O 1
ATOM 2427 N N . PRO B 1 12 ? -42.808 22.364 47.181 1 34.89 12 PRO B N 1
ATOM 2428 C CA . PRO B 1 12 ? -42.897 22.121 45.739 1 34.89 12 PRO B CA 1
ATOM 2429 C C . PRO B 1 12 ? -41.949 21.021 45.266 1 34.89 12 PRO B C 1
ATOM 2431 O O . PRO B 1 12 ? -40.878 20.831 45.849 1 34.89 12 PRO B O 1
ATOM 2434 N N . ILE B 1 13 ? -42.42 19.91 44.752 1 34.64 13 ILE B N 1
ATOM 2435 C CA . ILE B 1 13 ? -41.734 18.806 44.09 1 34.64 13 ILE B CA 1
ATOM 2436 C C . ILE B 1 13 ? -40.683 19.354 43.128 1 34.64 13 ILE B C 1
ATOM 2438 O O . ILE B 1 13 ? -40.983 20.211 42.293 1 34.64 13 ILE B O 1
ATOM 2442 N N . SER B 1 14 ? -39.415 19.423 43.575 1 31.43 14 SER B N 1
ATOM 2443 C CA . SER B 1 14 ? -38.274 19.758 42.73 1 31.43 14 SER B CA 1
ATOM 2444 C C . SER B 1 14 ? -38.407 19.129 41.347 1 31.43 14 SER B C 1
ATOM 2446 O O . SER B 1 14 ? -38.729 17.945 41.226 1 31.43 14 SER B O 1
ATOM 2448 N N . GLU B 1 15 ? -38.822 19.924 40.352 1 35.09 15 GLU B N 1
ATOM 2449 C CA . GLU B 1 15 ? -38.808 19.508 38.953 1 35.09 15 GLU B CA 1
ATOM 2450 C C . GLU B 1 15 ? -37.563 18.684 38.635 1 35.09 15 GLU B C 1
ATOM 2452 O O . GLU B 1 15 ? -36.447 19.078 38.978 1 35.09 15 GLU B O 1
ATOM 2457 N N . GLU B 1 16 ? -37.718 17.371 38.53 1 33.85 16 GLU B N 1
ATOM 2458 C CA . GLU B 1 16 ? -36.681 16.449 38.075 1 33.85 16 GLU B CA 1
ATOM 2459 C C . GLU B 1 16 ? -35.868 17.052 36.934 1 33.85 16 GLU B C 1
ATOM 2461 O O . GLU B 1 16 ? -36.428 17.661 36.02 1 33.85 16 GLU B O 1
ATOM 2466 N N . PRO B 1 17 ? -34.579 17.416 37.185 1 32.61 17 PRO B N 1
ATOM 2467 C CA . PRO B 1 17 ? -33.765 17.938 36.085 1 32.61 17 PRO B CA 1
ATOM 2468 C C . PRO B 1 17 ? -33.977 17.176 34.779 1 32.61 17 PRO B C 1
ATOM 2470 O O . PRO B 1 17 ? -34.199 15.962 34.798 1 32.61 17 PRO B O 1
ATOM 2473 N N . GLU B 1 18 ? -34.602 17.789 33.76 1 33.61 18 GLU B N 1
ATOM 2474 C CA . GLU B 1 18 ? -34.701 17.276 32.397 1 33.61 18 GLU B CA 1
ATOM 2475 C C . GLU B 1 18 ? -33.417 16.565 31.98 1 33.61 18 GLU B C 1
ATOM 2477 O O . GLU B 1 18 ? -32.324 17.122 32.107 1 33.61 18 GLU B O 1
ATOM 2482 N N . SER B 1 19 ? -33.403 15.236 32.122 1 31.99 19 SER B N 1
ATOM 2483 C CA . SER B 1 19 ? -32.326 14.393 31.611 1 31.99 19 SER B CA 1
ATOM 2484 C C . SER B 1 19 ? -31.77 14.941 30.301 1 31.99 19 SER B C 1
ATOM 2486 O O . SER B 1 19 ? -32.53 15.302 29.4 1 31.99 19 SER B O 1
ATOM 2488 N N . LEU B 1 20 ? -30.64 15.609 30.377 1 32.67 20 LEU B N 1
ATOM 2489 C CA . LEU B 1 20 ? -29.893 16.027 29.195 1 32.67 20 LEU B CA 1
ATOM 2490 C C . LEU B 1 20 ? -30 14.984 28.088 1 32.67 20 LEU B C 1
ATOM 2492 O O . LEU B 1 20 ? -29.822 13.789 28.336 1 32.67 20 LEU B O 1
ATOM 2496 N N . PRO B 1 21 ? -30.845 15.258 27.072 1 31.86 21 PRO B N 1
ATOM 2497 C CA . PRO B 1 21 ? -30.925 14.281 25.984 1 31.86 21 PRO B CA 1
ATOM 2498 C C . PRO B 1 21 ? -29.571 13.663 25.645 1 31.86 21 PRO B C 1
ATOM 2500 O O . PRO B 1 21 ? -28.549 14.354 25.668 1 31.86 21 PRO B O 1
ATOM 2503 N N . THR B 1 22 ? -29.344 12.448 26.095 1 31.06 22 THR B N 1
ATOM 2504 C CA . THR B 1 22 ? -28.234 11.648 25.591 1 31.06 22 THR B CA 1
ATOM 2505 C C . THR B 1 22 ? -28.029 11.888 24.098 1 31.06 22 THR B C 1
ATOM 2507 O O . THR B 1 22 ? -28.915 11.601 23.29 1 31.06 22 THR B O 1
ATOM 2510 N N . GLU B 1 23 ? -27.419 12.996 23.812 1 29.11 23 GLU B N 1
ATOM 2511 C CA . GLU B 1 23 ? -27.022 13.212 22.424 1 29.11 23 GLU B CA 1
ATOM 2512 C C . GLU B 1 23 ? -26.507 11.922 21.791 1 29.11 23 GLU B C 1
ATOM 2514 O O . GLU B 1 23 ? -25.443 11.423 22.163 1 29.11 23 GLU B O 1
ATOM 2519 N N . GLU B 1 24 ? -27.485 11.041 21.451 1 28.66 24 GLU B N 1
ATOM 2520 C CA . GLU B 1 24 ? -27.103 9.886 20.643 1 28.66 24 GLU B CA 1
ATOM 2521 C C . GLU B 1 24 ? -26.259 10.307 19.443 1 28.66 24 GLU B C 1
ATOM 2523 O O . GLU B 1 24 ? -26.692 11.125 18.629 1 28.66 24 GLU B O 1
ATOM 2528 N N . THR B 1 25 ? -25.05 10.524 19.614 1 26.95 25 THR B N 1
ATOM 2529 C CA . THR B 1 25 ? -24.128 10.688 18.495 1 26.95 25 THR B CA 1
ATOM 2530 C C . THR B 1 25 ? -24.431 9.678 17.392 1 26.95 25 THR B C 1
ATOM 2532 O O . THR B 1 25 ? -24.254 8.473 17.582 1 26.95 25 THR B O 1
ATOM 2535 N N . GLN B 1 26 ? -25.593 9.881 16.682 1 25.85 26 GLN B N 1
ATOM 2536 C CA . GLN B 1 26 ? -25.859 9.014 15.539 1 25.85 26 GLN B CA 1
ATOM 2537 C C . GLN B 1 26 ? -24.736 9.101 14.509 1 25.85 26 GLN B C 1
ATOM 2539 O O . GLN B 1 26 ? -24.287 10.195 14.163 1 25.85 26 GLN B O 1
ATOM 2544 N N . LEU B 1 27 ? -23.945 8.206 14.441 1 25.57 27 LEU B N 1
ATOM 2545 C CA . LEU B 1 27 ? -23.032 8.074 13.311 1 25.57 27 LEU B CA 1
ATOM 2546 C C . LEU B 1 27 ? -23.773 8.249 11.99 1 25.57 27 LEU B C 1
ATOM 2548 O O . LEU B 1 27 ? -24.78 7.582 11.744 1 25.57 27 LEU B O 1
ATOM 2552 N N . ILE B 1 28 ? -23.931 9.473 11.554 1 28.75 28 ILE B N 1
ATOM 2553 C CA . ILE B 1 28 ? -24.549 9.668 10.247 1 28.75 28 ILE B CA 1
ATOM 2554 C C . ILE B 1 28 ? -23.818 8.829 9.201 1 28.75 28 ILE B C 1
ATOM 2556 O O . ILE B 1 28 ? -22.603 8.957 9.031 1 28.75 28 ILE B O 1
ATOM 2560 N N . PRO B 1 29 ? -24.42 7.794 8.797 1 28.85 29 PRO B N 1
ATOM 2561 C CA . PRO B 1 29 ? -23.794 7.019 7.724 1 28.85 29 PRO B CA 1
ATOM 2562 C C . PRO B 1 29 ? -23.44 7.873 6.509 1 28.85 29 PRO B C 1
ATOM 2564 O O . PRO B 1 29 ? -24.112 8.871 6.233 1 28.85 29 PRO B O 1
ATOM 2567 N N . ALA B 1 30 ? -22.261 8.052 6.228 1 28.45 30 ALA B N 1
ATOM 2568 C CA . ALA B 1 30 ? -21.806 8.736 5.02 1 28.45 30 ALA B CA 1
ATOM 2569 C C . ALA B 1 30 ? -22.68 8.375 3.823 1 28.45 30 ALA B C 1
ATOM 2571 O O . ALA B 1 30 ? -23.107 7.227 3.681 1 28.45 30 ALA B O 1
ATOM 2572 N N . SER B 1 31 ? -23.395 9.318 3.287 1 29.14 31 SER B N 1
ATOM 2573 C CA . SER B 1 31 ? -24.198 9.133 2.082 1 29.14 31 SER B CA 1
ATOM 2574 C C . SER B 1 31 ? -23.391 8.454 0.98 1 29.14 31 SER B C 1
ATOM 2576 O O . SER B 1 31 ? -22.334 8.948 0.583 1 29.14 31 SER B O 1
ATOM 2578 N N . CYS B 1 32 ? -23.209 7.258 0.97 1 30.28 32 CYS B N 1
ATOM 2579 C CA . CYS B 1 32 ? -22.605 6.549 -0.152 1 30.28 32 CYS B CA 1
ATOM 2580 C C . CYS B 1 32 ? -23.218 6.996 -1.474 1 30.28 32 CYS B C 1
ATOM 2582 O O . CYS B 1 32 ? -24.374 7.42 -1.515 1 30.28 32 CYS B O 1
ATOM 2584 N N . ALA B 1 33 ? -22.447 7.328 -2.402 1 30.05 33 ALA B N 1
ATOM 2585 C CA . ALA B 1 33 ? -22.99 7.615 -3.728 1 30.05 33 ALA B CA 1
ATOM 2586 C C . ALA B 1 33 ? -24.124 6.654 -4.076 1 30.05 33 ALA B C 1
ATOM 2588 O O . ALA B 1 33 ? -23.961 5.435 -3.99 1 30.05 33 ALA B O 1
ATOM 2589 N N . GLN B 1 34 ? -25.348 7.092 -3.839 1 32.03 34 GLN B N 1
ATOM 2590 C CA . GLN B 1 34 ? -26.578 6.412 -4.231 1 32.03 34 GLN B CA 1
ATOM 2591 C C . GLN B 1 34 ? -26.688 6.306 -5.749 1 32.03 34 GLN B C 1
ATOM 2593 O O . GLN B 1 34 ? -26.64 7.317 -6.453 1 32.03 34 GLN B O 1
ATOM 2598 N N . PHE B 1 35 ? -25.809 5.471 -6.357 1 28.43 35 PHE B N 1
ATOM 2599 C CA . PHE B 1 35 ? -26.28 5.324 -7.729 1 28.43 35 PHE B CA 1
ATOM 2600 C C . PHE B 1 35 ? -27.545 4.475 -7.78 1 28.43 35 PHE B C 1
ATOM 2602 O O . PHE B 1 35 ? -27.737 3.588 -6.946 1 28.43 35 PHE B O 1
ATOM 2609 N N . PRO B 1 36 ? -28.412 4.847 -8.602 1 29.01 36 PRO B N 1
ATOM 2610 C CA . PRO B 1 36 ? -29.578 4.025 -8.935 1 29.01 36 PRO B CA 1
ATOM 2611 C C . PRO B 1 36 ? -29.194 2.658 -9.497 1 29.01 36 PRO B C 1
ATOM 2613 O O . PRO B 1 36 ? -28.385 2.572 -10.424 1 29.01 36 PRO B O 1
ATOM 2616 N N . GLY B 1 37 ? -29.333 1.553 -8.755 1 30.15 37 GLY B N 1
ATOM 2617 C CA . GLY B 1 37 ? -29.04 0.148 -8.988 1 30.15 37 GLY B CA 1
ATOM 2618 C C . GLY B 1 37 ? -27.977 -0.403 -8.056 1 30.15 37 GLY B C 1
ATOM 2619 O O . GLY B 1 37 ? -27.624 -1.581 -8.136 1 30.15 37 GLY B O 1
ATOM 2620 N N . SER B 1 38 ? -27.098 0.525 -7.682 1 30.84 38 SER B N 1
ATOM 2621 C CA . SER B 1 38 ? -26.165 0.016 -6.682 1 30.84 38 SER B CA 1
ATOM 2622 C C . SER B 1 38 ? -26.897 -0.435 -5.422 1 30.84 38 SER B C 1
ATOM 2624 O O . SER B 1 38 ? -27.714 0.308 -4.873 1 30.84 38 SER B O 1
ATOM 2626 N N . PHE B 1 39 ? -26.997 -1.706 -5.281 1 31.39 39 PHE B N 1
ATOM 2627 C CA . PHE B 1 39 ? -27.556 -2.207 -4.031 1 31.39 39 PHE B CA 1
ATOM 2628 C C . PHE B 1 39 ? -26.704 -1.774 -2.845 1 31.39 39 PHE B C 1
ATOM 2630 O O . PHE B 1 39 ? -27.056 -2.036 -1.692 1 31.39 39 PHE B O 1
ATOM 2637 N N . ALA B 1 40 ? -25.589 -1.15 -3.137 1 35.78 40 ALA B N 1
ATOM 2638 C CA . ALA B 1 40 ? -24.674 -0.795 -2.055 1 35.78 40 ALA B CA 1
ATOM 2639 C C . ALA B 1 40 ? -25.337 0.163 -1.069 1 35.78 40 ALA B C 1
ATOM 2641 O O . ALA B 1 40 ? -25.183 0.017 0.146 1 35.78 40 ALA B O 1
ATOM 2642 N N . PRO B 1 41 ? -25.86 1.178 -1.583 1 36.27 41 PRO B N 1
ATOM 2643 C CA . PRO B 1 41 ? -26.508 1.952 -0.521 1 36.27 41 PRO B CA 1
ATOM 2644 C C . PRO B 1 41 ? -27.525 1.132 0.269 1 36.27 41 PRO B C 1
ATOM 2646 O O . PRO B 1 41 ? -27.681 1.332 1.477 1 36.27 41 PRO B O 1
ATOM 2649 N N . ASP B 1 42 ? -28.312 0.419 -0.529 1 37.43 42 ASP B N 1
ATOM 2650 C CA . ASP B 1 42 ? -29.282 -0.411 0.179 1 37.43 42 ASP B CA 1
ATOM 2651 C C . ASP B 1 42 ? -28.585 -1.507 0.981 1 37.43 42 ASP B C 1
ATOM 2653 O O . ASP B 1 42 ? -29.149 -2.035 1.941 1 37.43 42 ASP B O 1
ATOM 2657 N N . LEU B 1 43 ? -27.513 -2.002 0.448 1 35.33 43 LEU B N 1
ATOM 2658 C CA . LEU B 1 43 ? -26.759 -3.001 1.197 1 35.33 43 LEU B CA 1
ATOM 2659 C C . LEU B 1 43 ? -26.183 -2.402 2.476 1 35.33 43 LEU B C 1
ATOM 2661 O O . LEU B 1 43 ? -25.931 -3.122 3.445 1 35.33 43 LEU B O 1
ATOM 2665 N N . ARG B 1 44 ? -25.93 -1.213 2.433 1 36.51 44 ARG B N 1
ATOM 2666 C CA . ARG B 1 44 ? -25.523 -0.557 3.671 1 36.51 44 ARG B CA 1
ATOM 2667 C C . ARG B 1 44 ? -26.737 -0.125 4.487 1 36.51 44 ARG B C 1
ATOM 2669 O O . ARG B 1 44 ? -26.6 0.291 5.64 1 36.51 44 ARG B O 1
ATOM 2676 N N . ARG B 1 45 ? -27.829 0.064 3.807 1 38.24 45 ARG B N 1
ATOM 2677 C CA . ARG B 1 45 ? -29.008 0.224 4.652 1 38.24 45 ARG B CA 1
ATOM 2678 C C . ARG B 1 45 ? -29.374 -1.089 5.335 1 38.24 45 ARG B C 1
ATOM 2680 O O . ARG B 1 45 ? -30.058 -1.93 4.749 1 38.24 45 ARG B O 1
ATOM 2687 N N . ASP B 1 46 ? -28.425 -1.627 5.904 1 37.49 46 ASP B N 1
ATOM 2688 C CA . ASP B 1 46 ? -28.746 -2.723 6.814 1 37.49 46 ASP B CA 1
ATOM 2689 C C . ASP B 1 46 ? -30.066 -2.465 7.539 1 37.49 46 ASP B C 1
ATOM 2691 O O . ASP B 1 46 ? -30.166 -1.54 8.347 1 37.49 46 ASP B O 1
ATOM 2695 N N . LYS B 1 47 ? -31.11 -2.55 6.771 1 40.46 47 LYS B N 1
ATOM 2696 C CA . LYS B 1 47 ? -32.365 -2.469 7.513 1 40.46 47 LYS B CA 1
ATOM 2697 C C . LYS B 1 47 ? -32.33 -3.36 8.751 1 40.46 47 LYS B C 1
ATOM 2699 O O . LYS B 1 47 ? -33.377 -3.776 9.252 1 40.46 47 LYS B O 1
ATOM 2704 N N . ARG B 1 48 ? -31.116 -3.674 8.953 1 39.31 48 ARG B N 1
ATOM 2705 C CA . ARG B 1 48 ? -31.067 -4.533 10.131 1 39.31 48 ARG B CA 1
ATOM 2706 C C . ARG B 1 48 ? -31.711 -3.851 11.333 1 39.31 48 ARG B C 1
ATOM 2708 O O . ARG B 1 48 ? -31.641 -2.628 11.472 1 39.31 48 ARG B O 1
ATOM 2715 N N . ARG B 1 49 ? -32.606 -4.608 11.828 1 41.25 49 ARG B N 1
ATOM 2716 C CA . ARG B 1 49 ? -33.282 -4.253 13.072 1 41.25 49 ARG B CA 1
ATOM 2717 C C . ARG B 1 49 ? -32.278 -3.84 14.143 1 41.25 49 ARG B C 1
ATOM 2719 O O . ARG B 1 49 ? -31.299 -4.548 14.389 1 41.25 49 ARG B O 1
ATOM 2726 N N . VAL B 1 50 ? -31.819 -2.582 14.088 1 39.43 50 VAL B N 1
ATOM 2727 C CA . VAL B 1 50 ? -31.147 -2.195 15.324 1 39.43 50 VAL B CA 1
ATOM 2728 C C . VAL B 1 50 ? -31.876 -2.802 16.52 1 39.43 50 VAL B C 1
ATOM 2730 O O . VAL B 1 50 ? -33.107 -2.776 16.584 1 39.43 50 VAL B O 1
ATOM 2733 N N . SER B 1 51 ? -31.274 -3.715 17.125 1 35.25 51 SER B N 1
ATOM 2734 C CA . SER B 1 51 ? -31.885 -4.158 18.374 1 35.25 51 SER B CA 1
ATOM 2735 C C . SER B 1 51 ? -32.302 -2.972 19.237 1 35.25 51 SER B C 1
ATOM 2737 O O . SER B 1 51 ? -31.507 -2.059 19.472 1 35.25 51 SER B O 1
ATOM 2739 N N . LYS B 1 52 ? -33.425 -2.59 19.234 1 41.1 52 LYS B N 1
ATOM 2740 C CA . LYS B 1 52 ? -33.834 -1.632 20.256 1 41.1 52 LYS B CA 1
ATOM 2741 C C . LYS B 1 52 ? -32.981 -1.772 21.514 1 41.1 52 LYS B C 1
ATOM 2743 O O . LYS B 1 52 ? -31.98 -2.491 21.514 1 41.1 52 LYS B O 1
ATOM 2748 N N . ARG B 1 53 ? -33.514 -1.972 22.696 1 43.12 53 ARG B N 1
ATOM 2749 C CA . ARG B 1 53 ? -33.274 -1.861 24.131 1 43.12 53 ARG B CA 1
ATOM 2750 C C . ARG B 1 53 ? -32.237 -2.879 24.593 1 43.12 53 ARG B C 1
ATOM 2752 O O . ARG B 1 53 ? -31.862 -2.902 25.767 1 43.12 53 ARG B O 1
ATOM 2759 N N . GLY B 1 54 ? -31.86 -4.069 23.811 1 51.43 54 GLY B N 1
ATOM 2760 C CA . GLY B 1 54 ? -31.365 -5.146 24.653 1 51.43 54 GLY B CA 1
ATOM 2761 C C . GLY B 1 54 ? -29.85 -5.219 24.7 1 51.43 54 GLY B C 1
ATOM 2762 O O . GLY B 1 54 ? -29.166 -4.48 23.989 1 51.43 54 GLY B O 1
ATOM 2763 N N . GLY B 1 55 ? -29.073 -5.897 25.64 1 61.96 55 GLY B N 1
ATOM 2764 C CA . GLY B 1 55 ? -27.716 -6.207 26.059 1 61.96 55 GLY B CA 1
ATOM 2765 C C . GLY B 1 55 ? -26.846 -6.725 24.929 1 61.96 55 GLY B C 1
ATOM 2766 O O . GLY B 1 55 ? -27.32 -6.904 23.806 1 61.96 55 GLY B O 1
ATOM 2767 N N . LEU B 1 56 ? -25.641 -6.684 24.888 1 68.69 56 LEU B N 1
ATOM 2768 C CA . LEU B 1 56 ? -24.592 -7.183 24.005 1 68.69 56 LEU B CA 1
ATOM 2769 C C . LEU B 1 56 ? -25.007 -8.5 23.359 1 68.69 56 LEU B C 1
ATOM 2771 O O . LEU B 1 56 ? -24.726 -8.735 22.181 1 68.69 56 LEU B O 1
ATOM 2775 N N . SER B 1 57 ? -25.765 -9.259 24.065 1 69.6 57 SER B N 1
ATOM 2776 C CA . SER B 1 57 ? -26.178 -10.568 23.569 1 69.6 57 SER B CA 1
ATOM 2777 C C . SER B 1 57 ? -27.195 -10.435 22.441 1 69.6 57 SER B C 1
ATOM 2779 O O . SER B 1 57 ? -27.144 -11.182 21.461 1 69.6 57 SER B O 1
ATOM 2781 N N . ASP B 1 58 ? -28.036 -9.467 22.525 1 67.99 58 ASP B N 1
ATOM 2782 C CA . ASP B 1 58 ? -29.058 -9.274 21.501 1 67.99 58 ASP B CA 1
ATOM 2783 C C . ASP B 1 58 ? -28.445 -8.738 20.208 1 67.99 58 ASP B C 1
ATOM 2785 O O . ASP B 1 58 ? -28.849 -9.135 19.113 1 67.99 58 ASP B O 1
ATOM 2789 N N . ARG B 1 59 ? -27.465 -7.915 20.354 1 69.63 59 ARG B N 1
ATOM 2790 C CA . ARG B 1 59 ? -26.791 -7.365 19.182 1 69.63 59 ARG B CA 1
ATOM 2791 C C . ARG B 1 59 ? -26.044 -8.453 18.419 1 69.63 59 ARG B C 1
ATOM 2793 O O . ARG B 1 59 ? -26.078 -8.49 17.187 1 69.63 59 ARG B O 1
ATOM 2800 N N . VAL B 1 60 ? -25.541 -9.301 19.217 1 74.46 60 VAL B N 1
ATOM 2801 C CA . VAL B 1 60 ? -24.779 -10.394 18.621 1 74.46 60 VAL B CA 1
ATOM 2802 C C . VAL B 1 60 ? -25.728 -11.363 17.919 1 74.46 60 VAL B C 1
ATOM 2804 O O . VAL B 1 60 ? -25.438 -11.84 16.82 1 74.46 60 VAL B O 1
ATOM 2807 N N . TYR B 1 61 ? -26.792 -11.627 18.542 1 71.33 61 TYR B N 1
ATOM 2808 C CA . TYR B 1 61 ? -27.766 -12.547 17.965 1 71.33 61 TYR B CA 1
ATOM 2809 C C . TYR B 1 61 ? -28.32 -12.002 16.653 1 71.33 61 TYR B C 1
ATOM 2811 O O . TYR B 1 61 ? -28.4 -12.725 15.658 1 71.33 61 TYR B O 1
ATOM 2819 N N . VAL B 1 62 ? -28.617 -10.784 16.641 1 70.23 62 VAL B N 1
ATOM 2820 C CA . VAL B 1 62 ? -29.176 -10.167 15.442 1 70.23 62 VAL B CA 1
ATOM 2821 C C . VAL B 1 62 ? -28.121 -10.13 14.34 1 70.23 62 VAL B C 1
ATOM 2823 O O . VAL B 1 62 ? -28.417 -10.421 13.178 1 70.23 62 VAL B O 1
ATOM 2826 N N . PHE B 1 63 ? -26.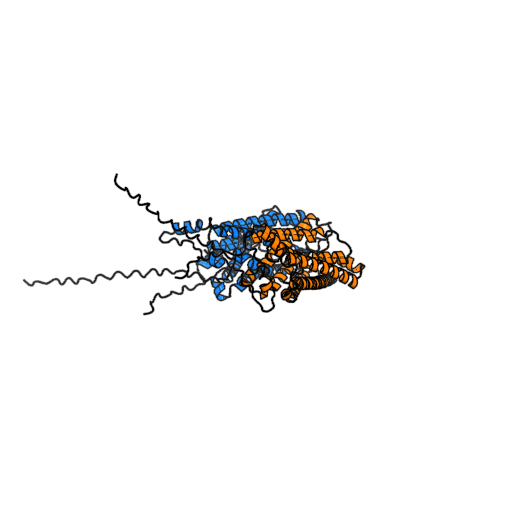976 -9.903 14.767 1 74.1 63 PHE B N 1
ATOM 2827 C CA . PHE B 1 63 ? -25.867 -9.875 13.821 1 74.1 63 PHE B CA 1
ATOM 2828 C C . PHE B 1 63 ? -25.674 -11.241 13.171 1 74.1 63 PHE B C 1
ATOM 2830 O O . PHE B 1 63 ? -25.456 -11.333 11.962 1 74.1 63 PHE B O 1
ATOM 2837 N N . LEU B 1 64 ? -25.9 -12.214 13.934 1 78.7 64 LEU B N 1
ATOM 2838 C CA . LEU B 1 64 ? -25.623 -13.565 13.459 1 78.7 64 LEU B CA 1
ATOM 2839 C C . LEU B 1 64 ? -26.813 -14.125 12.687 1 78.7 64 LEU B C 1
ATOM 2841 O O . LEU B 1 64 ? -26.657 -15.042 11.878 1 78.7 64 LEU B O 1
ATOM 2845 N N . THR B 1 65 ? -27.966 -13.59 12.929 1 75.66 65 THR B N 1
ATOM 2846 C CA . THR B 1 65 ? -29.127 -14.305 12.411 1 75.66 65 THR B CA 1
ATOM 2847 C C . THR B 1 65 ? -29.844 -13.475 11.35 1 75.66 65 THR B C 1
ATOM 2849 O O . THR B 1 65 ? -30.591 -14.015 10.531 1 75.66 65 THR B O 1
ATOM 2852 N N . ASP B 1 66 ? -29.598 -12.245 11.451 1 71.86 66 ASP B N 1
ATOM 2853 C CA . ASP B 1 66 ? -30.379 -11.392 10.562 1 71.86 66 ASP B CA 1
ATOM 2854 C C . ASP B 1 66 ? -29.841 -11.446 9.134 1 71.86 66 ASP B C 1
ATOM 2856 O O . ASP B 1 66 ? -28.644 -11.256 8.909 1 71.86 66 ASP B O 1
ATOM 2860 N N . GLY B 1 67 ? -30.634 -12.022 8.163 1 79.64 67 GLY B N 1
ATOM 2861 C CA . GLY B 1 67 ? -30.251 -11.911 6.764 1 79.64 67 GLY B CA 1
ATOM 2862 C C . GLY B 1 67 ? -30.231 -13.247 6.045 1 79.64 67 GLY B C 1
ATOM 2863 O O . GLY B 1 67 ? -30.202 -13.293 4.813 1 79.64 67 GLY B O 1
ATOM 2864 N N . TRP B 1 68 ? -30.41 -14.365 6.899 1 84.95 68 TRP B N 1
ATOM 2865 C CA . TRP B 1 68 ? -30.379 -15.688 6.285 1 84.95 68 TRP B CA 1
ATOM 2866 C C . TRP B 1 68 ? -31.587 -15.895 5.377 1 84.95 68 TRP B C 1
ATOM 2868 O O . TRP B 1 68 ? -31.522 -16.661 4.412 1 84.95 68 TRP B O 1
ATOM 2878 N N . GLY B 1 69 ? -32.636 -15.209 5.684 1 84.16 69 GLY B N 1
ATOM 2879 C CA . GLY B 1 69 ? -33.866 -15.389 4.929 1 84.16 69 GLY B CA 1
ATOM 2880 C C . GLY B 1 69 ? -34 -14.422 3.768 1 84.16 69 GLY B C 1
ATOM 2881 O O . GLY B 1 69 ? -34.94 -14.52 2.977 1 84.16 69 GLY B O 1
ATOM 2882 N N . ASP B 1 70 ? -33.104 -13.561 3.62 1 83.4 70 ASP B N 1
ATOM 2883 C CA . ASP B 1 70 ? -33.146 -12.567 2.552 1 83.4 70 ASP B CA 1
ATOM 2884 C C . ASP B 1 70 ? -32.605 -13.143 1.245 1 83.4 70 ASP B C 1
ATOM 2886 O O . ASP B 1 70 ? -31.404 -13.394 1.121 1 83.4 70 ASP B O 1
ATOM 2890 N N . ILE B 1 71 ? -33.454 -13.344 0.233 1 89.79 71 ILE B N 1
ATOM 2891 C CA . ILE B 1 71 ? -33.128 -13.975 -1.042 1 89.79 71 ILE B CA 1
ATOM 2892 C C . ILE B 1 71 ? -32.069 -13.151 -1.77 1 89.79 71 ILE B C 1
ATOM 2894 O O . ILE B 1 71 ? -31.268 -13.694 -2.534 1 89.79 71 ILE B O 1
ATOM 2898 N N . THR B 1 72 ? -32.088 -11.872 -1.588 1 86.5 72 THR B N 1
ATOM 2899 C CA . THR B 1 72 ? -31.127 -10.995 -2.248 1 86.5 72 THR B CA 1
ATOM 2900 C C . THR B 1 72 ? -29.702 -11.335 -1.821 1 86.5 72 THR B C 1
ATOM 2902 O O . THR B 1 72 ? -28.768 -11.231 -2.618 1 86.5 72 THR B O 1
ATOM 2905 N N . VAL B 1 73 ? -29.495 -11.759 -0.594 1 90.63 73 VAL B N 1
ATOM 2906 C CA . VAL B 1 73 ? -28.181 -12.147 -0.09 1 90.63 73 VAL B CA 1
ATOM 2907 C C . VAL B 1 73 ? -27.713 -13.419 -0.791 1 90.63 73 VAL B C 1
ATOM 2909 O O . VAL B 1 73 ? -26.546 -13.53 -1.176 1 90.63 73 VAL B O 1
ATOM 2912 N N . TRP B 1 74 ? -28.619 -14.322 -1.039 1 93.47 74 TRP B N 1
ATOM 2913 C CA . TRP B 1 74 ? -28.294 -15.566 -1.729 1 93.47 74 TRP B CA 1
ATOM 2914 C C . TRP B 1 74 ? -27.944 -15.302 -3.19 1 93.47 74 TRP B C 1
ATOM 2916 O O . TRP B 1 74 ? -27.019 -15.911 -3.732 1 93.47 74 TRP B O 1
ATOM 2926 N N . LYS B 1 75 ? -28.67 -14.429 -3.831 1 94.79 75 LYS B N 1
ATOM 2927 C CA . LYS B 1 75 ? -28.375 -14.052 -5.211 1 94.79 75 LYS B CA 1
ATOM 2928 C C . LYS B 1 75 ? -27.004 -13.39 -5.318 1 94.79 75 LYS B C 1
ATOM 2930 O O . LYS B 1 75 ? -26.247 -13.666 -6.251 1 94.79 75 LYS B O 1
ATOM 2935 N N . SER B 1 76 ? -26.724 -12.554 -4.343 1 94.86 76 SER B N 1
ATOM 2936 C CA . SER B 1 76 ? -25.414 -11.913 -4.314 1 94.86 76 SER B CA 1
ATOM 2937 C C . SER B 1 76 ? -24.302 -12.937 -4.107 1 94.86 76 SER B C 1
ATOM 2939 O O . SER B 1 76 ? -23.23 -12.826 -4.704 1 94.86 76 SER B O 1
ATOM 2941 N N . ALA B 1 77 ? -24.556 -13.89 -3.309 1 96.34 77 ALA B N 1
ATOM 2942 C CA . ALA B 1 77 ? -23.579 -14.951 -3.079 1 96.34 77 ALA B CA 1
ATOM 2943 C C . ALA B 1 77 ? -23.326 -15.749 -4.355 1 96.34 77 ALA B C 1
ATOM 2945 O O . ALA B 1 77 ? -22.196 -16.167 -4.62 1 96.34 77 ALA B O 1
ATOM 2946 N N . PHE B 1 78 ? -24.367 -15.967 -5.109 1 97.69 78 PHE B N 1
ATOM 2947 C CA . PHE B 1 78 ? -24.225 -16.662 -6.383 1 97.69 78 PHE B CA 1
ATOM 2948 C C . PHE B 1 78 ? -23.377 -15.847 -7.352 1 97.69 78 PHE B C 1
ATOM 2950 O O . PHE B 1 78 ? -22.567 -16.405 -8.096 1 97.69 78 PHE B O 1
ATOM 2957 N N . ILE B 1 79 ? -23.565 -14.561 -7.36 1 97.55 79 ILE B N 1
ATOM 2958 C CA . ILE B 1 79 ? -22.758 -13.684 -8.202 1 97.55 79 ILE B CA 1
ATOM 2959 C C . ILE B 1 79 ? -21.292 -13.77 -7.781 1 97.55 79 ILE B C 1
ATOM 2961 O O . ILE B 1 79 ? -20.397 -13.787 -8.628 1 97.55 79 ILE B O 1
ATOM 2965 N N . GLU B 1 80 ? -21.026 -13.849 -6.484 1 98.24 80 GLU B N 1
ATOM 2966 C CA . GLU B 1 80 ? -19.667 -14.044 -5.988 1 98.24 80 GLU B CA 1
ATOM 2967 C C . GLU B 1 80 ? -19.102 -15.388 -6.439 1 98.24 80 GLU B C 1
ATOM 2969 O O . GLU B 1 80 ? -17.912 -15.496 -6.742 1 98.24 80 GLU B O 1
ATOM 2974 N N . PHE B 1 81 ? -19.931 -16.431 -6.459 1 98.72 81 PHE B N 1
ATOM 2975 C CA . PHE B 1 81 ? -19.547 -17.738 -6.978 1 98.72 81 PHE B CA 1
ATOM 2976 C C . PHE B 1 81 ? -19.11 -17.636 -8.435 1 98.72 81 PHE B C 1
ATOM 2978 O O . PHE B 1 81 ? -18.019 -18.084 -8.794 1 98.72 81 PHE B O 1
ATOM 2985 N N . VAL B 1 82 ? -19.893 -17.022 -9.267 1 98.74 82 VAL B N 1
ATOM 2986 C CA . VAL B 1 82 ? -19.624 -16.888 -10.695 1 98.74 82 VAL B CA 1
ATOM 2987 C C . VAL B 1 82 ? -18.398 -16.003 -10.909 1 98.74 82 VAL B C 1
ATOM 2989 O O . VAL B 1 82 ? -17.51 -16.342 -11.695 1 98.74 82 VAL B O 1
ATOM 2992 N N . GLY B 1 83 ? -18.415 -14.886 -10.184 1 98.71 83 GLY B N 1
ATOM 2993 C CA . GLY B 1 83 ? -17.303 -13.957 -10.312 1 98.71 83 GLY B CA 1
ATOM 2994 C C . GLY B 1 83 ? -15.967 -14.571 -9.939 1 98.71 83 GLY B C 1
ATOM 2995 O O . GLY B 1 83 ? -14.973 -14.384 -10.643 1 98.71 83 GLY B O 1
ATOM 2996 N N . THR B 1 84 ? -15.915 -15.312 -8.864 1 98.81 84 THR B N 1
ATOM 2997 C CA . THR B 1 84 ? -14.674 -15.935 -8.416 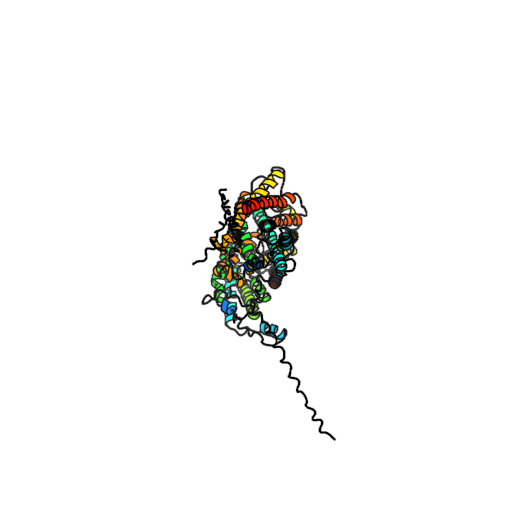1 98.81 84 THR B CA 1
ATOM 2998 C C . THR B 1 84 ? -14.235 -17.026 -9.388 1 98.81 84 THR B C 1
ATOM 3000 O O . THR B 1 84 ? -13.043 -17.178 -9.662 1 98.81 84 THR B O 1
ATOM 3003 N N . THR B 1 85 ? -15.181 -17.802 -9.931 1 98.88 85 THR B N 1
ATOM 3004 C CA . THR B 1 85 ? -14.853 -18.8 -10.943 1 98.88 85 THR B CA 1
ATOM 3005 C C . THR B 1 85 ? -14.151 -18.153 -12.133 1 98.88 85 THR B C 1
ATOM 3007 O O . THR B 1 85 ? -13.079 -18.6 -12.546 1 98.88 85 THR B O 1
ATOM 3010 N N . CYS B 1 86 ? -14.739 -17.091 -12.673 1 98.83 86 CYS B N 1
ATOM 3011 C CA . CYS B 1 86 ? -14.22 -16.416 -13.857 1 98.83 86 CYS B CA 1
ATOM 3012 C C . CYS B 1 86 ? -12.876 -15.759 -13.564 1 98.83 86 CYS B C 1
ATOM 3014 O O . CYS B 1 86 ? -11.95 -15.843 -14.373 1 98.83 86 CYS B O 1
ATOM 3016 N N . LEU B 1 87 ? -12.779 -15.132 -12.411 1 98.7 87 LEU B N 1
ATOM 3017 C CA . LEU B 1 87 ? -11.554 -14.432 -12.041 1 98.7 87 LEU B CA 1
ATOM 3018 C C . LEU B 1 87 ? -10.392 -15.409 -11.894 1 98.7 87 LEU B C 1
ATOM 3020 O O . LEU B 1 87 ? -9.305 -15.172 -12.425 1 98.7 87 LEU B O 1
ATOM 3024 N N . CYS B 1 88 ? -10.622 -16.5 -11.156 1 98.54 88 CYS B N 1
ATOM 3025 C CA . CYS B 1 88 ? -9.564 -17.478 -10.931 1 98.54 88 CYS B CA 1
ATOM 3026 C C . CYS B 1 88 ? -9.131 -18.124 -12.242 1 98.54 88 CYS B C 1
ATOM 3028 O O . CYS B 1 88 ? -7.937 -18.317 -12.479 1 98.54 88 CYS B O 1
ATOM 3030 N N . TYR B 1 89 ? -10.062 -18.414 -13.08 1 98.54 89 TYR B N 1
ATOM 3031 C CA . TYR B 1 89 ? -9.746 -19.032 -14.363 1 98.54 89 TYR B CA 1
ATOM 3032 C C . TYR B 1 89 ? -8.939 -18.083 -15.241 1 98.54 89 TYR B C 1
ATOM 3034 O O . TYR B 1 89 ? -7.89 -18.458 -15.771 1 98.54 89 TYR B O 1
ATOM 3042 N N . LEU B 1 90 ? -9.4 -16.884 -15.428 1 98.4 90 LEU B N 1
ATOM 3043 C CA . LEU B 1 90 ? -8.723 -15.907 -16.273 1 98.4 90 LEU B CA 1
ATOM 3044 C C . LEU B 1 90 ? -7.344 -15.568 -15.716 1 98.4 90 LEU B C 1
ATOM 3046 O O . LEU B 1 90 ? -6.378 -15.442 -16.471 1 98.4 90 LEU B O 1
ATOM 3050 N N . SER B 1 91 ? -7.267 -15.375 -14.399 1 97.52 91 SER B N 1
ATOM 3051 C CA . SER B 1 91 ? -5.989 -15.084 -13.759 1 97.52 91 SER B CA 1
ATOM 3052 C C . SER B 1 91 ? -4.981 -16.202 -14.004 1 97.52 91 SER B C 1
ATOM 3054 O O . SER B 1 91 ? -3.795 -15.94 -14.214 1 97.52 91 SER B O 1
ATOM 3056 N N . ALA B 1 92 ? -5.418 -17.445 -13.975 1 96.72 92 ALA B N 1
ATOM 3057 C CA . ALA B 1 92 ? -4.545 -18.585 -14.239 1 96.72 92 ALA B CA 1
ATOM 3058 C C . ALA B 1 92 ? -3.98 -18.527 -15.655 1 96.72 92 ALA B C 1
ATOM 3060 O O . ALA B 1 92 ? -2.779 -18.717 -15.86 1 96.72 92 ALA B O 1
ATOM 3061 N N . PHE B 1 93 ? -4.766 -18.237 -16.561 1 97 93 PHE B N 1
ATOM 3062 C CA . PHE B 1 93 ? -4.331 -18.242 -17.953 1 97 93 PHE B CA 1
ATOM 3063 C C . PHE B 1 93 ? -3.437 -17.043 -18.245 1 97 93 PHE B C 1
ATOM 3065 O O . PHE B 1 93 ? -2.514 -17.134 -19.058 1 97 93 PHE B O 1
ATOM 3072 N N . ILE B 1 94 ? -3.662 -15.939 -17.579 1 96.42 94 ILE B N 1
ATOM 3073 C CA . ILE B 1 94 ? -2.753 -14.803 -17.68 1 96.42 94 ILE B CA 1
ATOM 3074 C C . ILE B 1 94 ? -1.372 -15.2 -17.162 1 96.42 94 ILE B C 1
ATOM 3076 O O . ILE B 1 94 ? -0.357 -14.921 -17.805 1 96.42 94 ILE B O 1
ATOM 3080 N N . SER B 1 95 ? -1.389 -15.857 -16.02 1 94.05 95 SER B N 1
ATOM 3081 C CA . SER B 1 95 ? -0.127 -16.29 -15.429 1 94.05 95 SER B CA 1
ATOM 3082 C C . SER B 1 95 ? 0.623 -17.236 -16.361 1 94.05 95 SER B C 1
ATOM 3084 O O . SER B 1 95 ? 1.844 -17.138 -16.501 1 94.05 95 SER B O 1
ATOM 3086 N N . ILE B 1 96 ? -0.036 -18.127 -17.003 1 94.28 96 ILE B N 1
ATOM 3087 C CA . ILE B 1 96 ? 0.563 -19.091 -17.92 1 94.28 96 ILE B CA 1
ATOM 3088 C C . ILE B 1 96 ? 1.109 -18.366 -19.148 1 94.28 96 ILE B C 1
ATOM 3090 O O . ILE B 1 96 ? 2.218 -18.654 -19.604 1 94.28 96 ILE B O 1
ATOM 3094 N N . SER B 1 97 ? 0.299 -17.424 -19.69 1 95.19 97 SER B N 1
ATOM 3095 C CA . SER B 1 97 ? 0.734 -16.64 -20.841 1 95.19 97 SER B CA 1
ATOM 3096 C C . SER B 1 97 ? 2.027 -15.889 -20.541 1 95.19 97 SER B C 1
ATOM 3098 O O . SER B 1 97 ? 2.947 -15.874 -21.361 1 95.19 97 SER B O 1
ATOM 3100 N N . ILE B 1 98 ? 2.142 -15.284 -19.373 1 93.94 98 ILE B N 1
ATOM 3101 C CA . ILE B 1 98 ? 3.331 -14.538 -18.977 1 93.94 98 ILE B CA 1
ATOM 3102 C C . ILE B 1 98 ? 4.517 -15.49 -18.841 1 93.94 98 ILE B C 1
ATOM 3104 O O . ILE B 1 98 ? 5.61 -15.205 -19.335 1 93.94 98 ILE B O 1
ATOM 3108 N N . ARG B 1 99 ? 4.296 -16.597 -18.205 1 90.56 99 ARG B N 1
ATOM 3109 C CA . ARG B 1 99 ? 5.352 -17.582 -17.999 1 90.56 99 ARG B CA 1
ATOM 3110 C C . ARG B 1 99 ? 5.903 -18.08 -19.332 1 90.56 99 ARG B C 1
ATOM 3112 O O . ARG B 1 99 ? 7.117 -18.215 -19.496 1 90.56 99 ARG B O 1
ATOM 3119 N N . ASN B 1 100 ? 5.062 -18.342 -20.254 1 93.12 100 ASN B N 1
ATOM 3120 C CA . ASN B 1 100 ? 5.462 -18.902 -21.541 1 93.12 100 ASN B CA 1
ATOM 3121 C C . ASN B 1 100 ? 6.053 -17.835 -22.458 1 93.12 100 ASN B C 1
ATOM 3123 O O . ASN B 1 100 ? 6.535 -18.145 -23.548 1 93.12 100 ASN B O 1
ATOM 3127 N N . SER B 1 101 ? 6.015 -16.605 -22.046 1 91.63 101 SER B N 1
ATOM 3128 C CA . SER B 1 101 ? 6.594 -15.536 -22.853 1 91.63 101 SER B CA 1
ATOM 3129 C C . SER B 1 101 ? 8.082 -15.367 -22.562 1 91.63 101 SER B C 1
ATOM 3131 O O . SER B 1 101 ? 8.764 -14.582 -23.223 1 91.63 101 SER B O 1
ATOM 3133 N N . ASP B 1 102 ? 8.663 -16.076 -21.657 1 87.98 102 ASP B N 1
ATOM 3134 C CA . ASP B 1 102 ? 10.078 -16.066 -21.299 1 87.98 102 ASP B CA 1
ATOM 3135 C C . ASP B 1 102 ? 10.571 -14.642 -21.049 1 87.98 102 ASP B C 1
ATOM 3137 O O . ASP B 1 102 ? 11.595 -14.229 -21.597 1 87.98 102 ASP B O 1
ATOM 3141 N N . THR B 1 103 ? 9.851 -13.89 -20.361 1 89.15 103 THR B N 1
ATOM 3142 C CA . THR B 1 103 ? 10.217 -12.517 -20.03 1 89.15 103 THR B CA 1
ATOM 3143 C C . THR B 1 103 ? 10.896 -12.452 -18.665 1 89.15 103 THR B C 1
ATOM 3145 O O . THR B 1 103 ? 10.583 -13.242 -17.772 1 89.15 103 THR B O 1
ATOM 3148 N N . THR B 1 104 ? 11.806 -11.464 -18.559 1 89.33 104 THR B N 1
ATOM 3149 C CA . THR B 1 104 ? 12.429 -11.204 -17.266 1 89.33 104 THR B CA 1
ATOM 3150 C C . THR B 1 104 ? 11.633 -10.165 -16.481 1 89.33 104 THR B C 1
ATOM 3152 O O . THR B 1 104 ? 11.933 -9.895 -15.316 1 89.33 104 THR B O 1
ATOM 3155 N N . GLN B 1 105 ? 10.596 -9.583 -17.079 1 92.98 105 GLN B N 1
ATOM 3156 C CA . GLN B 1 105 ? 9.801 -8.528 -16.46 1 92.98 105 GLN B CA 1
ATOM 3157 C C . GLN B 1 105 ? 8.475 -9.073 -15.936 1 92.98 105 GLN B C 1
ATOM 3159 O O . GLN B 1 105 ? 7.423 -8.465 -16.143 1 92.98 105 GLN B O 1
ATOM 3164 N N . VAL B 1 106 ? 8.526 -10.189 -15.313 1 94.02 106 VAL B N 1
ATOM 3165 C CA . VAL B 1 106 ? 7.331 -10.888 -14.851 1 94.02 106 VAL B CA 1
ATOM 3166 C C . VAL B 1 106 ? 6.545 -9.992 -13.895 1 94.02 106 VAL B C 1
ATOM 3168 O O . VAL B 1 106 ? 5.32 -9.892 -13.994 1 94.02 106 VAL B O 1
ATOM 3171 N N . ALA B 1 107 ? 7.249 -9.274 -13.034 1 95.63 107 ALA B N 1
ATOM 3172 C CA . ALA B 1 107 ? 6.596 -8.446 -12.024 1 95.63 107 ALA B CA 1
ATOM 3173 C C . ALA B 1 107 ? 5.762 -7.345 -12.673 1 95.63 107 ALA B C 1
ATOM 3175 O O . ALA B 1 107 ? 4.638 -7.073 -12.243 1 95.63 107 ALA B O 1
ATOM 3176 N N . ALA B 1 108 ? 6.304 -6.745 -13.686 1 95.6 108 ALA B N 1
ATOM 3177 C CA . ALA B 1 108 ? 5.601 -5.666 -14.376 1 95.6 108 ALA B CA 1
ATOM 3178 C C . ALA B 1 108 ? 4.334 -6.181 -15.053 1 95.6 108 ALA B C 1
ATOM 3180 O O . ALA B 1 108 ? 3.274 -5.559 -14.955 1 95.6 108 ALA B O 1
ATOM 3181 N N . TYR B 1 109 ? 4.446 -7.319 -15.724 1 95.67 109 TYR B N 1
ATOM 3182 C CA . TYR B 1 109 ? 3.297 -7.891 -16.417 1 95.67 109 TYR B CA 1
ATOM 3183 C C . TYR B 1 109 ? 2.212 -8.299 -15.428 1 95.67 109 TYR B C 1
ATOM 3185 O O . TYR B 1 109 ? 1.029 -8.024 -15.646 1 95.67 109 TYR B O 1
ATOM 3193 N N . VAL B 1 110 ? 2.617 -8.901 -14.35 1 96.1 110 VAL B N 1
ATOM 3194 C CA . VAL B 1 110 ? 1.654 -9.337 -13.344 1 96.1 110 VAL B CA 1
ATOM 3195 C C . VAL B 1 110 ? 0.992 -8.122 -12.7 1 96.1 110 VAL B C 1
ATOM 3197 O O . VAL B 1 110 ? -0.226 -8.101 -12.505 1 96.1 110 VAL B O 1
ATOM 3200 N N . GLY B 1 111 ? 1.792 -7.11 -12.412 1 97.62 111 GLY B N 1
ATOM 3201 C CA . GLY B 1 111 ? 1.239 -5.899 -11.826 1 97.62 111 GLY B CA 1
ATOM 3202 C C . GLY B 1 111 ? 0.209 -5.223 -12.712 1 97.62 111 GLY B C 1
ATOM 3203 O O . GLY B 1 111 ? -0.91 -4.95 -12.274 1 97.62 111 GLY B O 1
ATOM 3204 N N . VAL B 1 112 ? 0.545 -5.029 -13.956 1 97.2 112 VAL B N 1
ATOM 3205 C CA . VAL B 1 112 ? -0.325 -4.312 -14.882 1 97.2 112 VAL B CA 1
ATOM 3206 C C . VAL B 1 112 ? -1.584 -5.134 -15.151 1 97.2 112 VAL B C 1
ATOM 3208 O O . VAL B 1 112 ? -2.693 -4.595 -15.163 1 97.2 112 VAL B O 1
ATOM 3211 N N . THR B 1 113 ? -1.479 -6.406 -15.365 1 97.6 113 THR B N 1
ATOM 3212 C CA . THR B 1 113 ? -2.647 -7.227 -15.665 1 97.6 113 THR B CA 1
ATOM 3213 C C . THR B 1 113 ? -3.581 -7.301 -14.461 1 97.6 113 THR B C 1
ATOM 3215 O O . THR B 1 113 ? -4.803 -7.324 -14.617 1 97.6 113 THR B O 1
ATOM 3218 N N . ASN B 1 114 ? -3.026 -7.317 -13.287 1 97.68 114 ASN B N 1
ATOM 3219 C CA . ASN B 1 114 ? -3.872 -7.366 -12.1 1 97.68 114 ASN B CA 1
ATOM 3220 C C . ASN B 1 114 ? -4.633 -6.058 -11.901 1 97.68 114 ASN B C 1
ATOM 3222 O O . ASN B 1 114 ? -5.763 -6.062 -11.409 1 97.68 114 ASN B O 1
ATOM 3226 N N . ILE B 1 115 ? -4.006 -4.876 -12.26 1 98.22 115 ILE B N 1
ATOM 3227 C CA . ILE B 1 115 ? -4.704 -3.598 -12.179 1 98.22 115 ILE B CA 1
ATOM 3228 C C . ILE B 1 115 ? -5.997 -3.663 -12.99 1 98.22 115 ILE B C 1
ATOM 3230 O O . ILE B 1 115 ? -7.074 -3.354 -12.477 1 98.22 115 ILE B O 1
ATOM 3234 N N . PHE B 1 116 ? -5.879 -4.17 -14.184 1 97.77 116 PHE B N 1
ATOM 3235 C CA . PHE B 1 116 ? -7.026 -4.148 -15.085 1 97.77 116 PHE B CA 1
ATOM 3236 C C . PHE B 1 116 ? -7.965 -5.312 -14.794 1 97.77 116 PHE B C 1
ATOM 3238 O O . PHE B 1 116 ? -9.187 -5.159 -14.845 1 97.77 116 PHE B O 1
ATOM 3245 N N . LEU B 1 117 ? -7.447 -6.462 -14.51 1 97.9 117 LEU B N 1
ATOM 3246 C CA . LEU B 1 117 ? -8.255 -7.638 -14.205 1 97.9 117 LEU B CA 1
ATOM 3247 C C . LEU B 1 117 ? -9.228 -7.349 -13.067 1 97.9 117 LEU B C 1
ATOM 3249 O O . LEU B 1 117 ? -10.439 -7.518 -13.223 1 97.9 117 LEU B O 1
ATOM 3253 N N . LEU B 1 118 ? -8.708 -6.908 -11.98 1 97.61 118 LEU B N 1
ATOM 3254 C CA . LEU B 1 118 ? -9.553 -6.719 -10.806 1 97.61 118 LEU B CA 1
ATOM 3255 C C . LEU B 1 118 ? -10.495 -5.535 -10.999 1 97.61 118 LEU B C 1
ATOM 3257 O O . LEU B 1 118 ? -11.663 -5.596 -10.608 1 97.61 118 LEU B O 1
ATOM 3261 N N . THR B 1 119 ? -9.95 -4.439 -11.608 1 96.79 119 THR B N 1
ATOM 3262 C CA . THR B 1 119 ? -10.799 -3.279 -11.857 1 96.79 119 THR B CA 1
ATOM 3263 C C . THR B 1 119 ? -12.033 -3.676 -12.663 1 96.79 119 THR B C 1
ATOM 3265 O O . THR B 1 119 ? -13.157 -3.323 -12.3 1 96.79 119 THR B O 1
ATOM 3268 N N . LEU B 1 120 ? -11.858 -4.447 -13.725 1 97.2 120 LEU B N 1
ATOM 3269 C CA . LEU B 1 120 ? -12.948 -4.827 -14.617 1 97.2 120 LEU B CA 1
ATOM 3270 C C . LEU B 1 120 ? -13.945 -5.734 -13.902 1 97.2 120 LEU B C 1
ATOM 3272 O O . LEU B 1 120 ? -15.158 -5.566 -14.047 1 97.2 120 LEU B O 1
ATOM 3276 N N . PHE B 1 121 ? -13.489 -6.62 -13.124 1 97.53 121 PHE B N 1
ATOM 3277 C CA . PHE B 1 121 ? -14.385 -7.529 -12.419 1 97.53 121 PHE B CA 1
ATOM 3278 C C . PHE B 1 121 ? -15.189 -6.783 -11.361 1 97.53 121 PHE B C 1
ATOM 3280 O O . PHE B 1 121 ? -16.374 -7.063 -11.163 1 97.53 121 PHE B O 1
ATOM 3287 N N . ILE B 1 122 ? -14.544 -5.854 -10.639 1 95.08 122 ILE B N 1
ATOM 3288 C CA . ILE B 1 122 ? -15.276 -5.075 -9.646 1 95.08 122 ILE B CA 1
ATOM 3289 C C . ILE B 1 122 ? -16.343 -4.23 -10.339 1 95.08 122 ILE B C 1
ATOM 3291 O O . ILE B 1 122 ? -17.495 -4.194 -9.902 1 95.08 122 ILE B O 1
ATOM 3295 N N . CYS B 1 123 ? -15.997 -3.578 -11.437 1 92.76 123 CYS B N 1
ATOM 3296 C CA . CYS B 1 123 ? -16.952 -2.745 -12.16 1 92.76 123 CYS B CA 1
ATOM 3297 C C . CYS B 1 123 ? -18.131 -3.572 -12.656 1 92.76 123 CYS B C 1
ATOM 3299 O O . CYS B 1 123 ? -19.271 -3.104 -12.645 1 92.76 123 CYS B O 1
ATOM 3301 N N . ALA B 1 124 ? -17.92 -4.759 -13.037 1 94.78 124 ALA B N 1
ATOM 3302 C CA . ALA B 1 124 ? -18.945 -5.603 -13.645 1 94.78 124 ALA B CA 1
ATOM 3303 C C . ALA B 1 124 ? -19.871 -6.192 -12.584 1 94.78 124 ALA B C 1
ATOM 3305 O O . ALA B 1 124 ? -21.074 -6.334 -12.811 1 94.78 124 ALA B O 1
ATOM 3306 N N . LEU B 1 125 ? -19.364 -6.468 -11.36 1 94.45 125 LEU B N 1
ATOM 3307 C CA . LEU B 1 125 ? -20.141 -7.324 -10.47 1 94.45 125 LEU B CA 1
ATOM 3308 C C . LEU B 1 125 ? -20.498 -6.588 -9.183 1 94.45 125 LEU B C 1
ATOM 3310 O O . LEU B 1 125 ? -21.387 -7.016 -8.444 1 94.45 125 LEU B O 1
ATOM 3314 N N . ALA B 1 126 ? -19.791 -5.485 -8.941 1 89.72 126 ALA B N 1
ATOM 3315 C CA . ALA B 1 126 ? -19.977 -4.776 -7.677 1 89.72 126 ALA B CA 1
ATOM 3316 C C . ALA B 1 126 ? -21.419 -4.302 -7.52 1 89.72 126 ALA B C 1
ATOM 3318 O O . ALA B 1 126 ? -21.968 -4.321 -6.416 1 89.72 126 ALA B O 1
ATOM 3319 N N . PRO B 1 127 ? -22.111 -3.89 -8.541 1 85.65 127 PRO B N 1
ATOM 3320 C CA . PRO B 1 127 ? -23.501 -3.457 -8.374 1 85.65 127 PRO B CA 1
ATOM 3321 C C . PRO B 1 127 ? -24.404 -4.568 -7.843 1 85.65 127 PRO B C 1
ATOM 3323 O O . PRO B 1 127 ? -25.383 -4.291 -7.144 1 85.65 127 PRO B O 1
ATOM 3326 N N . ALA B 1 128 ? -24.04 -5.78 -8.069 1 88.85 128 ALA B N 1
ATOM 3327 C CA . ALA B 1 128 ? -24.892 -6.899 -7.672 1 88.85 128 ALA B CA 1
ATOM 3328 C C . ALA B 1 128 ? -24.444 -7.481 -6.335 1 88.85 128 ALA B C 1
ATOM 3330 O O . ALA B 1 128 ? -25.269 -7.956 -5.55 1 88.85 128 ALA B O 1
ATOM 3331 N N . SER B 1 129 ? -23.172 -7.413 -5.976 1 92.13 129 SER B N 1
ATOM 3332 C CA . SER B 1 129 ? -22.707 -8.145 -4.802 1 92.13 129 SER B CA 1
ATOM 3333 C C . SER B 1 129 ? -21.738 -7.307 -3.976 1 92.13 129 SER B C 1
ATOM 3335 O O . SER B 1 129 ? -21.387 -7.68 -2.854 1 92.13 129 SER B O 1
ATOM 3337 N N . GLY B 1 130 ? -21.239 -6.201 -4.499 1 88.98 130 GLY B N 1
ATOM 3338 C CA . GLY B 1 130 ? -20.14 -5.472 -3.888 1 88.98 130 GLY B CA 1
ATOM 3339 C C . GLY B 1 130 ? -18.786 -5.836 -4.469 1 88.98 130 GLY B C 1
ATOM 3340 O O . GLY B 1 130 ? -17.807 -5.113 -4.275 1 88.98 130 GLY B O 1
ATOM 3341 N N . GLY B 1 131 ? -18.742 -7.021 -5.14 1 94.2 131 GLY B N 1
ATOM 3342 C CA . GLY B 1 131 ? -17.563 -7.384 -5.91 1 94.2 131 GLY B CA 1
ATOM 3343 C C . GLY B 1 131 ? -16.37 -7.738 -5.042 1 94.2 131 GLY B C 1
ATOM 3344 O O . GLY B 1 131 ? -15.265 -7.237 -5.262 1 94.2 131 GLY B O 1
ATOM 3345 N N . HIS B 1 132 ? -16.482 -8.587 -4.018 1 96.38 132 HIS B N 1
ATOM 3346 C CA . HIS B 1 132 ? -15.382 -8.987 -3.148 1 96.38 132 HIS B CA 1
ATOM 3347 C C . HIS B 1 132 ? -14.469 -9.993 -3.841 1 96.38 132 HIS B C 1
ATOM 3349 O O . HIS B 1 132 ? -13.255 -9.789 -3.913 1 96.38 132 HIS B O 1
ATOM 3355 N N . MET B 1 133 ? -15.09 -11.143 -4.352 1 97.66 133 MET B N 1
ATOM 3356 C CA . MET B 1 133 ? -14.448 -12.221 -5.099 1 97.66 133 MET B CA 1
ATOM 3357 C C . MET B 1 133 ? -13.143 -12.643 -4.433 1 97.66 133 MET B C 1
ATOM 3359 O O . MET B 1 133 ? -12.173 -12.979 -5.115 1 97.66 133 MET B O 1
ATOM 3363 N N . ASN B 1 134 ? -12.961 -12.515 -3.147 1 98.17 134 ASN B N 1
ATOM 3364 C CA . ASN B 1 134 ? -11.824 -12.804 -2.28 1 98.17 134 ASN B CA 1
ATOM 3365 C C . ASN B 1 134 ? -12.256 -12.98 -0.827 1 98.17 134 ASN B C 1
ATOM 3367 O O . ASN B 1 134 ? -12.639 -12.012 -0.168 1 98.17 134 ASN B O 1
ATOM 3371 N N . PRO B 1 135 ? -12.165 -14.198 -0.326 1 98.53 135 PRO B N 1
ATOM 3372 C CA . PRO B 1 135 ? -12.625 -14.456 1.041 1 98.53 135 PRO B CA 1
ATOM 3373 C C . PRO B 1 135 ? -12.001 -13.508 2.062 1 98.53 135 PRO B C 1
ATOM 3375 O O . PRO B 1 135 ? -12.624 -13.193 3.08 1 98.53 135 PRO B O 1
ATOM 3378 N N . ILE B 1 136 ? -10.809 -13.037 1.8 1 97.89 136 ILE B N 1
ATOM 3379 C CA . ILE B 1 136 ? -10.147 -12.213 2.806 1 97.89 136 ILE B CA 1
ATOM 3380 C C . ILE B 1 136 ? -10.755 -10.812 2.806 1 97.89 136 ILE B C 1
ATOM 3382 O O . ILE B 1 136 ? -10.866 -10.177 3.858 1 97.89 136 ILE B O 1
ATOM 3386 N N . ILE B 1 137 ? -11.141 -10.306 1.634 1 97.71 137 ILE B N 1
ATOM 3387 C CA . ILE B 1 137 ? -11.875 -9.046 1.572 1 97.71 137 ILE B CA 1
ATOM 3388 C C . ILE B 1 137 ? -13.189 -9.176 2.34 1 97.71 137 ILE B C 1
ATOM 3390 O O . ILE B 1 137 ? -13.537 -8.303 3.138 1 97.71 137 ILE B O 1
ATOM 3394 N N . THR B 1 138 ? -13.926 -10.253 2.101 1 96.98 138 THR B N 1
ATOM 3395 C CA . THR B 1 138 ? -15.19 -10.513 2.78 1 96.98 138 THR B CA 1
ATOM 3396 C C . THR B 1 138 ? -14.983 -10.619 4.288 1 96.98 138 THR B C 1
ATOM 3398 O O . THR B 1 138 ? -15.698 -9.983 5.064 1 96.98 138 THR B O 1
ATOM 3401 N N . PHE B 1 139 ? -14.022 -11.389 4.677 1 97.54 139 PHE B N 1
ATOM 3402 C CA . PHE B 1 139 ? -13.726 -11.578 6.092 1 97.54 139 PHE B CA 1
ATOM 3403 C C . PHE B 1 139 ? -13.403 -10.247 6.76 1 97.54 139 PHE B C 1
ATOM 3405 O O . PHE B 1 139 ? -13.918 -9.947 7.839 1 97.54 139 PHE B O 1
ATOM 3412 N N . ALA B 1 140 ? -12.513 -9.474 6.136 1 97 140 ALA B N 1
ATOM 3413 C CA . ALA B 1 140 ? -12.127 -8.179 6.688 1 97 140 ALA B CA 1
ATOM 3414 C C . ALA B 1 140 ? -13.338 -7.263 6.839 1 97 140 ALA B C 1
ATOM 3416 O O . ALA B 1 140 ? -13.467 -6.553 7.839 1 97 140 ALA B O 1
ATOM 3417 N N . THR B 1 141 ? -14.282 -7.238 5.88 1 93.28 141 THR B N 1
ATOM 3418 C CA . THR B 1 141 ? -15.454 -6.372 5.953 1 93.28 141 THR B CA 1
ATOM 3419 C C . THR B 1 141 ? -16.422 -6.861 7.027 1 93.28 141 THR B C 1
ATOM 3421 O O . THR B 1 141 ? -17.129 -6.062 7.644 1 93.28 141 THR B O 1
ATOM 3424 N N . VAL B 1 142 ? -16.471 -8.147 7.277 1 92.12 142 VAL B N 1
ATOM 3425 C CA . VAL B 1 142 ? -17.331 -8.687 8.324 1 92.12 142 VAL B CA 1
ATOM 3426 C C . VAL B 1 142 ? -16.818 -8.245 9.693 1 92.12 142 VAL B C 1
ATOM 3428 O O . VAL B 1 142 ? -17.581 -7.725 10.511 1 92.12 142 VAL B O 1
ATOM 3431 N N . ILE B 1 143 ? -15.532 -8.366 9.911 1 92.39 143 ILE B N 1
ATOM 3432 C CA . ILE B 1 143 ? -15.021 -8.116 11.255 1 92.39 143 ILE B CA 1
ATOM 3433 C C . ILE B 1 143 ? -14.916 -6.612 11.496 1 92.39 143 ILE B C 1
ATOM 3435 O O . ILE B 1 143 ? -14.775 -6.169 12.638 1 92.39 143 ILE B O 1
ATOM 3439 N N . THR B 1 144 ? -14.931 -5.822 10.405 1 88.84 144 THR B N 1
ATOM 3440 C CA . THR B 1 144 ? -14.957 -4.374 10.579 1 88.84 144 THR B CA 1
ATOM 3441 C C . THR B 1 144 ? -16.393 -3.862 10.643 1 88.84 144 THR B C 1
ATOM 3443 O O . THR B 1 144 ? -16.624 -2.673 10.875 1 88.84 144 THR B O 1
ATOM 3446 N N . GLY B 1 145 ? -17.436 -4.7 10.371 1 84.39 145 GLY B N 1
ATOM 3447 C CA . GLY B 1 145 ? -18.84 -4.35 10.516 1 84.39 145 GLY B CA 1
ATOM 3448 C C . GLY B 1 145 ? -19.445 -3.774 9.25 1 84.39 145 GLY B C 1
ATOM 3449 O O . GLY B 1 145 ? -20.53 -3.189 9.284 1 84.39 145 GLY B O 1
ATOM 3450 N N . LEU B 1 146 ? -18.76 -3.939 8.178 1 84.09 146 LEU B N 1
ATOM 3451 C CA . LEU B 1 146 ? -19.252 -3.366 6.93 1 84.09 146 LEU B CA 1
ATOM 3452 C C . LEU B 1 146 ? -20.121 -4.368 6.178 1 84.09 146 LEU B C 1
ATOM 3454 O O . LEU B 1 146 ? -20.847 -3.996 5.253 1 84.09 146 LEU B O 1
ATOM 3458 N N . THR B 1 147 ? -19.983 -5.647 6.516 1 87.84 147 THR B N 1
ATOM 3459 C CA . THR B 1 147 ? -20.772 -6.728 5.937 1 87.84 147 THR B CA 1
ATOM 3460 C C . THR B 1 147 ? -21.412 -7.577 7.031 1 87.84 147 THR B C 1
ATOM 3462 O O . THR B 1 147 ? -20.749 -7.95 8.002 1 87.84 147 THR B O 1
ATOM 3465 N N . GLY B 1 148 ? -22.701 -7.818 6.888 1 87.04 148 GLY B N 1
ATOM 3466 C CA . GLY B 1 148 ? -23.38 -8.683 7.84 1 87.04 148 GLY B CA 1
ATOM 3467 C C . GLY B 1 148 ? -22.832 -10.097 7.858 1 87.04 148 GLY B C 1
ATOM 3468 O O . GLY B 1 148 ? -22.302 -10.576 6.853 1 87.04 148 GLY B O 1
ATOM 3469 N N . PHE B 1 149 ? -23.056 -10.794 8.929 1 89.81 149 PHE B N 1
ATOM 3470 C CA . PHE B 1 149 ? -22.46 -12.105 9.156 1 89.81 149 PHE B CA 1
ATOM 3471 C C . PHE B 1 149 ? -23.005 -13.126 8.165 1 89.81 149 PHE B C 1
ATOM 3473 O O . PHE B 1 149 ? -22.237 -13.818 7.493 1 89.81 149 PHE B O 1
ATOM 3480 N N . PRO B 1 150 ? -24.325 -13.264 7.934 1 90.97 150 PRO B N 1
ATOM 3481 C CA . PRO B 1 150 ? -24.818 -14.253 6.973 1 90.97 150 PRO B CA 1
ATOM 3482 C C . PRO B 1 150 ? -24.315 -13.998 5.553 1 90.97 150 PRO B C 1
ATOM 3484 O O . PRO B 1 150 ? -23.947 -14.94 4.847 1 90.97 150 PRO B O 1
ATOM 3487 N N . ARG B 1 151 ? -24.304 -12.751 5.217 1 92.72 151 ARG B N 1
ATOM 3488 C CA . ARG B 1 151 ? -23.785 -12.394 3.9 1 92.72 151 ARG B CA 1
ATOM 3489 C C . ARG B 1 151 ? -22.319 -12.79 3.763 1 92.72 151 ARG B C 1
ATOM 3491 O O . ARG B 1 151 ? -21.917 -13.361 2.747 1 92.72 151 ARG B O 1
ATOM 3498 N N . GLY B 1 152 ? -21.569 -12.503 4.813 1 95.89 152 GLY B N 1
ATOM 3499 C CA . GLY B 1 152 ? -20.161 -12.866 4.803 1 95.89 152 GLY B CA 1
ATOM 3500 C C . GLY B 1 152 ? -19.932 -14.359 4.661 1 95.89 152 GLY B C 1
ATOM 3501 O O . GLY B 1 152 ? -19.098 -14.791 3.862 1 95.89 152 GLY B O 1
ATOM 3502 N N . VAL B 1 153 ? -20.667 -15.114 5.363 1 96.69 153 VAL B N 1
ATOM 3503 C CA . VAL B 1 153 ? -20.514 -16.565 5.34 1 96.69 153 VAL B CA 1
ATOM 3504 C C . VAL B 1 153 ? -20.899 -17.103 3.964 1 96.69 153 VAL B C 1
ATOM 3506 O O . VAL B 1 153 ? -20.17 -17.909 3.38 1 96.69 153 VAL B O 1
ATOM 3509 N N . LEU B 1 154 ? -22.015 -16.621 3.42 1 96.43 154 LEU B N 1
ATOM 3510 C CA . LEU B 1 154 ? -22.486 -17.097 2.124 1 96.43 154 LEU B CA 1
ATOM 3511 C C . LEU B 1 154 ? -21.529 -16.681 1.012 1 96.43 154 LEU B C 1
ATOM 3513 O O . LEU B 1 154 ? -21.296 -17.442 0.07 1 96.43 154 LEU B O 1
ATOM 3517 N N . TYR B 1 155 ? -20.981 -15.478 1.118 1 97.32 155 TYR B N 1
ATOM 3518 C CA . TYR B 1 155 ? -19.993 -15.019 0.149 1 97.32 155 TYR B CA 1
ATOM 3519 C C . TYR B 1 155 ? -18.762 -15.917 0.158 1 97.32 155 TYR B C 1
ATOM 3521 O O . TYR B 1 155 ? -18.296 -16.353 -0.898 1 97.32 155 TYR B O 1
ATOM 3529 N N . MET B 1 156 ? -18.266 -16.247 1.323 1 98.58 156 MET B N 1
ATOM 3530 C CA . MET B 1 156 ? -17.048 -17.047 1.425 1 98.58 156 MET B CA 1
ATOM 3531 C C . MET B 1 156 ? -17.281 -18.46 0.902 1 98.58 156 MET B C 1
ATOM 3533 O O . MET B 1 156 ? -16.405 -19.04 0.257 1 98.58 156 MET B O 1
ATOM 3537 N N . ILE B 1 157 ? -18.461 -18.987 1.17 1 98.49 157 ILE B N 1
ATOM 3538 C CA . ILE B 1 157 ? -18.808 -20.294 0.621 1 98.49 157 ILE B CA 1
ATOM 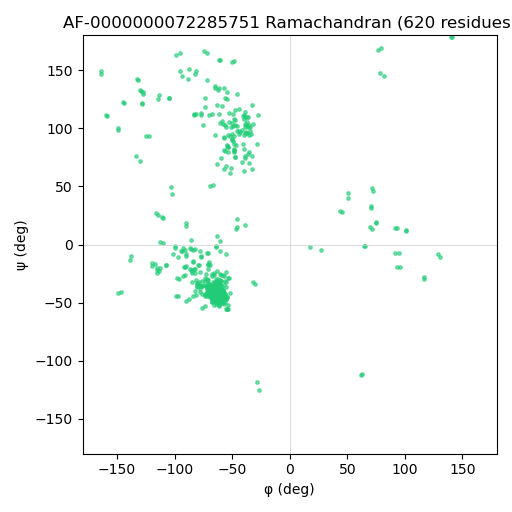3539 C C . ILE B 1 157 ? -18.893 -20.208 -0.901 1 98.49 157 ILE B C 1
ATOM 3541 O O . ILE B 1 157 ? -18.351 -21.06 -1.608 1 98.49 157 ILE B O 1
ATOM 3545 N N . GLY B 1 158 ? -19.605 -19.183 -1.384 1 98.69 158 GLY B N 1
ATOM 3546 C CA . GLY B 1 158 ? -19.7 -18.979 -2.821 1 98.69 158 GLY B CA 1
ATOM 3547 C C . GLY B 1 158 ? -18.35 -18.802 -3.489 1 98.69 158 GLY B C 1
ATOM 3548 O O . GLY B 1 158 ? -18.071 -19.429 -4.513 1 98.69 158 GLY B O 1
ATOM 3549 N N . GLN B 1 159 ? -17.481 -18.033 -2.921 1 98.81 159 GLN B N 1
ATOM 3550 C CA . GLN B 1 159 ? -16.155 -17.768 -3.467 1 98.81 159 GLN B CA 1
ATOM 3551 C C . GLN B 1 159 ? -15.303 -19.034 -3.482 1 98.81 159 GLN B C 1
ATOM 3553 O O . GLN B 1 159 ? -14.622 -19.319 -4.469 1 98.81 159 GLN B O 1
ATOM 3558 N N . THR B 1 160 ? -15.353 -19.815 -2.384 1 98.81 160 THR B N 1
ATOM 3559 C CA . THR B 1 160 ? -14.541 -21.021 -2.271 1 98.81 160 THR B CA 1
ATOM 3560 C C . THR B 1 160 ? -15.031 -22.095 -3.239 1 98.81 160 THR B C 1
ATOM 3562 O O . THR B 1 160 ? -14.227 -22.757 -3.899 1 98.81 160 THR B O 1
ATOM 3565 N N . THR B 1 161 ? -16.307 -22.264 -3.357 1 98.86 161 THR B N 1
ATOM 3566 C CA . THR B 1 161 ? -16.849 -23.244 -4.291 1 98.86 161 THR B CA 1
ATOM 3567 C C . THR B 1 161 ? -16.634 -22.795 -5.733 1 98.86 161 THR B C 1
ATOM 3569 O O . THR B 1 161 ? -16.383 -23.619 -6.615 1 98.86 161 THR B O 1
ATOM 3572 N N . GLY B 1 162 ? -16.781 -21.512 -5.993 1 98.91 162 GLY B N 1
ATOM 3573 C CA . GLY B 1 162 ? -16.437 -20.996 -7.309 1 98.91 162 GLY B CA 1
ATOM 3574 C C . GLY B 1 162 ? -14.984 -21.229 -7.679 1 98.91 162 GLY B C 1
ATOM 3575 O O . GLY B 1 162 ? -14.677 -21.569 -8.824 1 98.91 162 GLY B O 1
ATOM 3576 N N . ALA B 1 163 ? -14.145 -21.072 -6.732 1 98.91 163 ALA B N 1
ATOM 3577 C CA . ALA B 1 163 ? -12.724 -21.335 -6.945 1 98.91 163 ALA B CA 1
ATOM 3578 C C . ALA B 1 163 ? -12.48 -22.808 -7.259 1 98.91 163 ALA B C 1
ATOM 3580 O O . ALA B 1 163 ? -11.653 -23.139 -8.113 1 98.91 163 ALA B O 1
ATOM 3581 N N . ALA B 1 164 ? -13.155 -23.688 -6.524 1 98.85 164 ALA B N 1
ATOM 3582 C CA . ALA B 1 164 ? -13.044 -25.119 -6.797 1 98.85 164 ALA B CA 1
ATOM 3583 C C . ALA B 1 164 ? -13.448 -25.436 -8.234 1 98.85 164 ALA B C 1
ATOM 3585 O O . ALA B 1 164 ? -12.769 -26.201 -8.922 1 98.85 164 ALA B O 1
ATOM 3586 N N . LEU B 1 165 ? -14.535 -24.852 -8.648 1 98.86 165 LEU B N 1
ATOM 3587 C CA . LEU B 1 165 ? -14.968 -25.055 -10.026 1 98.86 165 LEU B CA 1
ATOM 3588 C C . LEU B 1 165 ? -13.916 -24.55 -11.007 1 98.86 165 LEU B C 1
ATOM 3590 O O . LEU B 1 165 ? -13.62 -25.214 -12.003 1 98.86 165 LEU B O 1
ATOM 3594 N N . ALA B 1 166 ? -13.376 -23.392 -10.767 1 98.87 166 ALA B N 1
ATOM 3595 C CA . ALA B 1 166 ? -12.315 -22.861 -11.618 1 98.87 166 ALA B CA 1
ATOM 3596 C C . ALA B 1 166 ? -11.139 -23.83 -11.699 1 98.87 166 ALA B C 1
ATOM 3598 O O . ALA B 1 166 ? -10.569 -24.035 -12.773 1 98.87 166 ALA B O 1
ATOM 3599 N N . GLY B 1 167 ? -10.767 -24.41 -10.512 1 98.6 167 GLY B N 1
ATOM 3600 C CA . GLY B 1 167 ? -9.693 -25.39 -10.497 1 98.6 167 GLY B CA 1
ATOM 3601 C C . GLY B 1 167 ? -9.961 -26.583 -11.396 1 98.6 167 GLY B C 1
ATOM 3602 O O . GLY B 1 167 ? -9.074 -27.025 -12.13 1 98.6 167 GLY B O 1
ATOM 3603 N N . GLY B 1 168 ? -11.145 -27.098 -11.318 1 98.58 168 GLY B N 1
ATOM 3604 C CA . GLY B 1 168 ? -11.523 -28.174 -12.219 1 98.58 168 GLY B CA 1
ATOM 3605 C C . GLY B 1 168 ? -11.455 -27.78 -13.682 1 98.58 168 GLY B C 1
ATOM 3606 O O . GLY B 1 168 ? -10.99 -28.557 -14.519 1 98.58 168 GLY B O 1
ATOM 3607 N N . LEU B 1 169 ? -11.94 -26.586 -14.017 1 98.61 169 LEU B N 1
ATOM 3608 C CA . LEU B 1 169 ? -11.941 -26.1 -15.392 1 98.61 169 LEU B CA 1
ATOM 3609 C C . LEU B 1 169 ? -10.517 -25.883 -15.893 1 98.61 169 LEU B C 1
ATOM 3611 O O . LEU B 1 169 ? -10.222 -26.132 -17.064 1 98.61 169 LEU B O 1
ATOM 3615 N N . ILE B 1 170 ? -9.627 -25.414 -15.028 1 98.02 170 ILE B N 1
ATOM 3616 C CA . ILE B 1 170 ? -8.224 -25.232 -15.384 1 98.02 170 ILE B CA 1
ATOM 3617 C C . ILE B 1 170 ? -7.596 -26.584 -15.714 1 98.02 170 ILE B C 1
ATOM 3619 O O . ILE B 1 170 ? -6.95 -26.738 -16.753 1 98.02 170 ILE B O 1
ATOM 3623 N N . ARG B 1 171 ? -7.851 -27.558 -14.86 1 97.76 171 ARG B N 1
ATOM 3624 C CA . ARG B 1 171 ? -7.317 -28.896 -15.095 1 97.76 171 ARG B CA 1
ATOM 3625 C C . ARG B 1 171 ? -7.915 -29.51 -16.357 1 97.76 171 ARG B C 1
ATOM 3627 O O . ARG B 1 171 ? -7.212 -30.172 -17.124 1 97.76 171 ARG B O 1
ATOM 3634 N N . GLY B 1 172 ? -9.196 -29.341 -16.522 1 98.11 172 GLY B N 1
ATOM 3635 C CA . GLY B 1 172 ? -9.844 -29.843 -17.724 1 98.11 172 GLY B CA 1
ATOM 3636 C C . GLY B 1 172 ? -9.311 -29.213 -18.996 1 98.11 172 GLY B C 1
ATOM 3637 O O . GLY B 1 172 ? -9.233 -29.871 -20.036 1 98.11 172 GLY B O 1
ATOM 3638 N N . SER B 1 173 ? -8.918 -27.953 -18.934 1 97.9 173 SER B N 1
ATOM 3639 C CA . SER B 1 173 ? -8.454 -27.211 -20.101 1 97.9 173 SER B CA 1
ATOM 3640 C C . SER B 1 173 ? -7 -27.538 -20.423 1 97.9 173 SER B C 1
ATOM 3642 O O . SER B 1 173 ? -6.613 -27.589 -21.592 1 97.9 173 SER B O 1
ATOM 3644 N N . LEU B 1 174 ? -6.187 -27.812 -19.375 1 96.24 174 LEU B N 1
ATOM 3645 C CA . LEU B 1 174 ? -4.744 -27.902 -19.568 1 96.24 174 LEU B CA 1
ATOM 3646 C C . LEU B 1 174 ? -4.274 -29.35 -19.481 1 96.24 174 LEU B C 1
ATOM 3648 O O . LEU B 1 174 ? -3.172 -29.678 -19.926 1 96.24 174 LEU B O 1
ATOM 3652 N N . GLY B 1 175 ? -5.133 -30.222 -18.896 1 96.43 175 GLY B N 1
ATOM 3653 C CA . GLY B 1 175 ? -4.675 -31.562 -18.563 1 96.43 175 GLY B CA 1
ATOM 3654 C C . GLY B 1 175 ? -3.805 -31.603 -17.32 1 96.43 175 GLY B C 1
ATOM 3655 O O . GLY B 1 175 ? -3.384 -30.56 -16.816 1 96.43 175 GLY B O 1
ATOM 3656 N N . GLU B 1 176 ? -3.555 -32.755 -16.811 1 93.93 176 GLU B N 1
ATOM 3657 C CA . GLU B 1 176 ? -2.848 -32.947 -15.548 1 93.93 176 GLU B CA 1
ATOM 3658 C C . GLU B 1 176 ? -1.4 -32.475 -15.65 1 93.93 176 GLU B C 1
ATOM 3660 O O . GLU B 1 176 ? -0.919 -31.741 -14.784 1 93.93 176 GLU B O 1
ATOM 3665 N N . GLN B 1 177 ? -0.678 -32.79 -16.746 1 94.9 177 GLN B N 1
ATOM 3666 C CA . GLN B 1 177 ? 0.748 -32.512 -16.882 1 94.9 177 GLN B CA 1
ATOM 3667 C C . GLN B 1 177 ? 1.016 -31.01 -16.902 1 94.9 177 GLN B C 1
ATOM 3669 O O . GLN B 1 177 ? 1.866 -30.516 -16.158 1 94.9 177 GLN B O 1
ATOM 3674 N N . ARG B 1 178 ? 0.253 -30.264 -17.696 1 94.33 178 ARG B N 1
ATOM 3675 C CA . ARG B 1 178 ? 0.454 -28.823 -17.803 1 94.33 178 ARG B CA 1
ATOM 3676 C C . ARG B 1 178 ? 0.03 -28.115 -16.521 1 94.33 178 ARG B C 1
ATOM 3678 O O . ARG B 1 178 ? 0.644 -27.124 -16.12 1 94.33 178 ARG B O 1
ATOM 3685 N N . THR B 1 179 ? -0.998 -28.6 -15.885 1 94.65 179 THR B N 1
ATOM 3686 C CA . THR B 1 179 ? -1.448 -28.026 -14.622 1 94.65 179 THR B CA 1
ATOM 3687 C C . THR B 1 179 ? -0.345 -28.103 -13.57 1 94.65 179 THR B C 1
ATOM 3689 O O . THR B 1 179 ? -0.148 -27.161 -12.8 1 94.65 179 THR B O 1
ATOM 3692 N N . LEU B 1 180 ? 0.39 -29.217 -13.561 1 92.74 180 LEU B N 1
ATOM 3693 C CA . LEU B 1 180 ? 1.458 -29.405 -12.586 1 92.74 180 LEU B CA 1
ATOM 3694 C C . LEU B 1 180 ? 2.651 -28.511 -12.907 1 92.74 180 LEU B C 1
ATOM 3696 O O . LEU B 1 180 ? 3.327 -28.021 -11.999 1 92.74 180 LEU B O 1
ATOM 3700 N N . ILE B 1 181 ? 2.914 -28.18 -14.188 1 91.55 181 ILE B N 1
ATOM 3701 C CA . ILE B 1 181 ? 4.025 -27.346 -14.633 1 91.55 181 ILE B CA 1
ATOM 3702 C C . ILE B 1 181 ? 3.766 -25.892 -14.245 1 91.55 181 ILE B C 1
ATOM 3704 O O . ILE B 1 181 ? 4.663 -25.206 -13.749 1 91.55 181 ILE B O 1
ATOM 3708 N N . TYR B 1 182 ? 2.599 -25.307 -14.412 1 89.07 182 TYR B N 1
ATOM 3709 C CA . TYR B 1 182 ? 2.299 -23.892 -14.222 1 89.07 182 TYR B CA 1
ATOM 3710 C C . TYR B 1 182 ? 1.97 -23.596 -12.764 1 89.07 182 TYR B C 1
ATOM 3712 O O . TYR B 1 182 ? 2.026 -22.442 -12.33 1 89.07 182 TYR B O 1
ATOM 3720 N N . ASN B 1 183 ? 1.884 -24.474 -11.86 1 84.49 183 ASN B N 1
ATOM 3721 C CA . ASN B 1 183 ? 1.756 -24.601 -10.413 1 84.49 183 ASN B CA 1
ATOM 3722 C C . ASN B 1 183 ? 1.063 -23.387 -9.802 1 84.49 183 ASN B C 1
ATOM 3724 O O . ASN B 1 183 ? 0.987 -23.26 -8.578 1 84.49 183 ASN B O 1
ATOM 3728 N N . GLY B 1 184 ? 0.657 -22.2 -10.488 1 88.04 184 GLY B N 1
ATOM 3729 C CA . GLY B 1 184 ? -0.248 -21.18 -9.981 1 88.04 184 GLY B CA 1
ATOM 3730 C C . GLY B 1 184 ? 0.471 -19.949 -9.461 1 88.04 184 GLY B C 1
ATOM 3731 O O . GLY B 1 184 ? -0.108 -19.152 -8.721 1 88.04 184 GLY B O 1
ATOM 3732 N N . GLY B 1 185 ? 1.813 -19.792 -9.729 1 89.34 185 GLY B N 1
ATOM 3733 C CA . GLY B 1 185 ? 2.527 -18.582 -9.353 1 89.34 185 GLY B CA 1
ATOM 3734 C C . GLY B 1 185 ? 2.565 -18.352 -7.854 1 89.34 185 GLY B C 1
ATOM 3735 O O . GLY B 1 185 ? 3.059 -19.197 -7.104 1 89.34 185 GLY B O 1
ATOM 3736 N N . GLY B 1 186 ? 1.84 -17.269 -7.37 1 91.91 186 GLY B N 1
ATOM 3737 C CA . GLY B 1 186 ? 1.82 -16.899 -5.964 1 91.91 186 GLY B CA 1
ATOM 3738 C C . GLY B 1 186 ? 1.19 -17.956 -5.078 1 91.91 186 GLY B C 1
ATOM 3739 O O . GLY B 1 186 ? 1.218 -17.841 -3.85 1 91.91 186 GLY B O 1
ATOM 3740 N N . CYS B 1 187 ? 0.719 -19.037 -5.664 1 94.52 187 CYS B N 1
ATOM 3741 C CA . CYS B 1 187 ? 0.048 -20.105 -4.932 1 94.52 187 CYS B CA 1
ATOM 3742 C C . CYS B 1 187 ? 0.898 -21.369 -4.911 1 94.52 187 CYS B C 1
ATOM 3744 O O . CYS B 1 187 ? 0.366 -22.479 -4.844 1 94.52 187 CYS B O 1
ATOM 3746 N N . PHE B 1 188 ? 2.222 -21.214 -5.082 1 93.11 188 PHE B N 1
ATOM 3747 C CA . PHE B 1 188 ? 3.214 -22.283 -5.056 1 93.11 188 PHE B CA 1
ATOM 3748 C C . PHE B 1 188 ? 4.397 -21.903 -4.174 1 93.11 188 PHE B C 1
ATOM 3750 O O . PHE B 1 188 ? 4.791 -20.736 -4.125 1 93.11 188 PHE B O 1
ATOM 3757 N N . LEU B 1 189 ? 4.94 -22.866 -3.448 1 94.68 189 LEU B N 1
ATOM 3758 C CA . LEU B 1 189 ? 6.054 -22.596 -2.546 1 94.68 189 LEU B CA 1
ATOM 3759 C C . LEU B 1 189 ? 7.018 -23.777 -2.506 1 94.68 189 LEU B C 1
ATOM 3761 O O . LEU B 1 189 ? 6.599 -24.92 -2.306 1 94.68 189 LEU B O 1
ATOM 3765 N N . GLU B 1 190 ? 8.211 -23.486 -2.823 1 93.61 190 GLU B N 1
ATOM 3766 C CA . GLU B 1 190 ? 9.324 -24.371 -2.496 1 93.61 190 GLU B CA 1
ATOM 3767 C C . GLU B 1 190 ? 10.143 -23.822 -1.332 1 93.61 190 GLU B C 1
ATOM 3769 O O . GLU B 1 190 ? 10.555 -22.66 -1.349 1 93.61 190 GLU B O 1
ATOM 3774 N N . THR B 1 191 ? 10.386 -24.484 -0.317 1 92.92 191 THR B N 1
ATOM 3775 C CA . THR B 1 191 ? 10.922 -23.974 0.94 1 92.92 191 THR B CA 1
ATOM 3776 C C . THR B 1 191 ? 12.447 -24.031 0.94 1 92.92 191 THR B C 1
ATOM 3778 O O . THR B 1 191 ? 13.077 -23.931 1.995 1 92.92 191 THR B O 1
ATOM 3781 N N . THR B 1 192 ? 13.115 -24.192 -0.223 1 91.7 192 THR B N 1
ATOM 3782 C CA . THR B 1 192 ? 14.57 -24.263 -0.31 1 91.7 192 THR B CA 1
ATOM 3783 C C . THR B 1 192 ? 15.2 -22.925 0.063 1 91.7 192 THR B C 1
ATOM 3785 O O . THR B 1 192 ? 16.181 -22.881 0.809 1 91.7 192 THR B O 1
ATOM 3788 N N . ASN B 1 193 ? 14.57 -21.846 -0.392 1 92.42 193 ASN B N 1
ATOM 3789 C CA . ASN B 1 193 ? 15.173 -20.531 -0.203 1 92.42 193 ASN B CA 1
ATOM 3790 C C . ASN B 1 193 ? 14.321 -19.649 0.705 1 92.42 193 ASN B C 1
ATOM 3792 O O . ASN B 1 193 ? 14.8 -18.638 1.222 1 92.42 193 ASN B O 1
ATOM 3796 N N . VAL B 1 194 ? 13.067 -20.001 0.827 1 93.94 194 VAL B N 1
ATOM 3797 C CA . VAL B 1 194 ? 12.129 -19.276 1.678 1 93.94 194 VAL B CA 1
ATOM 3798 C C . VAL B 1 194 ? 11.421 -20.252 2.615 1 93.94 194 VAL B C 1
ATOM 3800 O O . VAL B 1 194 ? 10.792 -21.212 2.163 1 93.94 194 VAL B O 1
ATOM 3803 N N . SER B 1 195 ? 11.583 -20.022 3.913 1 96.45 195 SER B N 1
ATOM 3804 C CA . SER B 1 195 ? 10.939 -20.902 4.881 1 96.45 195 SER B CA 1
ATOM 3805 C C . SER B 1 195 ? 9.431 -20.674 4.919 1 96.45 195 SER B C 1
ATOM 3807 O O . SER B 1 195 ? 8.938 -19.665 4.412 1 96.45 195 SER B O 1
ATOM 3809 N N . GLU B 1 196 ? 8.727 -21.628 5.519 1 96.91 196 GLU B N 1
ATOM 3810 C CA . GLU B 1 196 ? 7.284 -21.482 5.687 1 96.91 196 GLU B CA 1
ATOM 3811 C C . GLU B 1 196 ? 6.946 -20.249 6.519 1 96.91 196 GLU B C 1
ATOM 3813 O O . GLU B 1 196 ? 5.979 -19.542 6.227 1 96.91 196 GLU B O 1
ATOM 3818 N N . GLY B 1 197 ? 7.777 -20.057 7.584 1 97.33 197 GLY B N 1
ATOM 3819 C CA . GLY B 1 197 ? 7.555 -18.894 8.428 1 97.33 197 GLY B CA 1
ATOM 3820 C C . GLY B 1 197 ? 7.739 -17.58 7.692 1 97.33 197 GLY B C 1
ATOM 3821 O O . GLY B 1 197 ? 6.978 -16.633 7.904 1 97.33 197 GLY B O 1
ATOM 3822 N N . GLN B 1 198 ? 8.753 -17.534 6.821 1 97.56 198 GLN B N 1
ATOM 3823 C CA . GLN B 1 198 ? 8.993 -16.34 6.017 1 97.56 198 GLN B CA 1
ATOM 3824 C C . GLN B 1 198 ? 7.853 -16.102 5.032 1 97.56 198 GLN B C 1
ATOM 3826 O O . GLN B 1 198 ? 7.373 -14.976 4.89 1 97.56 198 GLN B O 1
ATOM 3831 N N . ALA B 1 199 ? 7.459 -17.177 4.342 1 97.66 199 ALA B N 1
ATOM 3832 C CA . ALA B 1 199 ? 6.348 -17.075 3.399 1 97.66 199 ALA B CA 1
ATOM 3833 C C . ALA B 1 199 ? 5.073 -16.619 4.102 1 97.66 199 ALA B C 1
ATOM 3835 O O . ALA B 1 199 ? 4.331 -15.786 3.576 1 97.66 199 ALA B O 1
ATOM 3836 N N . TYR B 1 200 ? 4.83 -17.147 5.308 1 98.15 200 TYR B N 1
ATOM 3837 C CA . TYR B 1 200 ? 3.672 -16.764 6.109 1 98.15 200 TYR B CA 1
ATOM 3838 C C . TYR B 1 200 ? 3.721 -15.282 6.464 1 98.15 200 TYR B C 1
ATOM 3840 O O . TYR B 1 200 ? 2.712 -14.58 6.365 1 98.15 200 TYR B O 1
ATOM 3848 N N . LEU B 1 201 ? 4.853 -14.826 6.87 1 98.49 201 LEU B N 1
ATOM 3849 C CA . LEU B 1 201 ? 5.011 -13.431 7.265 1 98.49 201 LEU B CA 1
ATOM 3850 C C . LEU B 1 201 ? 4.797 -12.501 6.075 1 98.49 201 LEU B C 1
ATOM 3852 O O . LEU B 1 201 ? 4.09 -11.497 6.186 1 98.49 201 LEU B O 1
ATOM 3856 N N . ILE B 1 202 ? 5.389 -12.824 4.927 1 98.39 202 ILE B N 1
ATOM 3857 C CA . ILE B 1 202 ? 5.237 -12.02 3.719 1 98.39 202 ILE B CA 1
ATOM 3858 C C . ILE B 1 202 ? 3.764 -11.959 3.322 1 98.39 202 ILE B C 1
ATOM 3860 O O . ILE B 1 202 ? 3.229 -10.878 3.061 1 98.39 202 ILE B O 1
ATOM 3864 N N . GLU B 1 203 ? 3.099 -13.159 3.335 1 98.44 203 GLU B N 1
ATOM 3865 C CA . GLU B 1 203 ? 1.68 -13.232 3 1 98.44 203 GLU B CA 1
ATOM 3866 C C . GLU B 1 203 ? 0.845 -12.371 3.943 1 98.44 203 GLU B C 1
ATOM 3868 O O . GLU B 1 203 ? -0.059 -11.656 3.503 1 98.44 203 GLU B O 1
ATOM 3873 N N . SER B 1 204 ? 1.159 -12.392 5.197 1 98.73 204 SER B N 1
ATOM 3874 C CA . SER B 1 204 ? 0.408 -11.666 6.216 1 98.73 204 SER B CA 1
ATOM 3875 C C . SER B 1 204 ? 0.553 -10.158 6.039 1 98.73 204 SER B C 1
ATOM 3877 O O . SER B 1 204 ? -0.443 -9.432 6.017 1 98.73 204 SER B O 1
ATOM 3879 N N . ILE B 1 205 ? 1.757 -9.679 5.859 1 98.78 205 ILE B N 1
ATOM 3880 C CA . ILE B 1 205 ? 2.025 -8.246 5.821 1 98.78 205 ILE B CA 1
ATOM 3881 C C . ILE B 1 205 ? 1.514 -7.661 4.506 1 98.78 205 ILE B C 1
ATOM 3883 O O . ILE B 1 205 ? 0.893 -6.596 4.492 1 98.78 205 ILE B O 1
ATOM 3887 N N . LEU B 1 206 ? 1.774 -8.337 3.449 1 98.79 206 LEU B N 1
ATOM 3888 C CA . LEU B 1 206 ? 1.311 -7.821 2.166 1 98.79 206 LEU B CA 1
ATOM 3889 C C . LEU B 1 206 ? -0.212 -7.833 2.092 1 98.79 206 LEU B C 1
ATOM 3891 O O . LEU B 1 206 ? -0.816 -6.939 1.494 1 98.79 206 LEU B O 1
ATOM 3895 N N . SER B 1 207 ? -0.852 -8.857 2.672 1 98.64 207 SER B N 1
ATOM 3896 C CA . SER B 1 207 ? -2.31 -8.845 2.745 1 98.64 207 SER B CA 1
ATOM 3897 C C . SER B 1 207 ? -2.811 -7.686 3.6 1 98.64 207 SER B C 1
ATOM 3899 O O . SER B 1 207 ? -3.807 -7.043 3.262 1 98.64 207 SER B O 1
ATOM 3901 N N . CYS B 1 208 ? -2.135 -7.433 4.701 1 98.73 208 CYS B N 1
ATOM 3902 C CA . CYS B 1 208 ? -2.484 -6.307 5.56 1 98.73 208 CYS B CA 1
ATOM 3903 C C . CYS B 1 208 ? -2.402 -4.991 4.796 1 98.73 208 CYS B C 1
ATOM 3905 O O . CYS B 1 208 ? -3.322 -4.174 4.859 1 98.73 208 CYS B O 1
ATOM 3907 N N . ILE B 1 209 ? -1.322 -4.795 4.049 1 98.83 209 ILE B N 1
ATOM 3908 C CA . ILE B 1 209 ? -1.115 -3.575 3.276 1 98.83 209 ILE B CA 1
ATOM 3909 C C . ILE B 1 209 ? -2.203 -3.446 2.213 1 98.83 209 ILE B C 1
ATOM 3911 O O . ILE B 1 209 ? -2.778 -2.37 2.031 1 98.83 209 ILE B O 1
ATOM 3915 N N . MET B 1 210 ? -2.442 -4.538 1.542 1 98.52 210 MET B N 1
ATOM 3916 C CA . MET B 1 210 ? -3.487 -4.532 0.522 1 98.52 210 MET B CA 1
ATOM 3917 C C . MET B 1 210 ? -4.828 -4.116 1.119 1 98.52 210 MET B C 1
ATOM 3919 O O . MET B 1 210 ? -5.561 -3.328 0.519 1 98.52 210 MET B O 1
ATOM 3923 N N . LEU B 1 211 ? -5.125 -4.604 2.295 1 98.04 211 LEU B N 1
ATOM 3924 C CA . LEU B 1 211 ? -6.399 -4.301 2.938 1 98.04 211 LEU B CA 1
ATOM 3925 C C . LEU B 1 211 ? -6.437 -2.853 3.414 1 98.04 211 LEU B C 1
ATOM 3927 O O . LEU B 1 211 ? -7.454 -2.172 3.265 1 98.04 211 LEU B O 1
ATOM 3931 N N . ILE B 1 212 ? -5.366 -2.344 3.964 1 97.28 212 ILE B N 1
ATOM 3932 C CA . ILE B 1 212 ? -5.318 -0.964 4.436 1 97.28 212 ILE B CA 1
ATOM 3933 C C . ILE B 1 212 ? -5.547 -0.01 3.265 1 97.28 212 ILE B C 1
ATOM 3935 O O . ILE B 1 212 ? -6.356 0.916 3.36 1 97.28 212 ILE B O 1
ATOM 3939 N N . LEU B 1 213 ? -4.913 -0.269 2.163 1 97.23 213 LEU B N 1
ATOM 3940 C CA . LEU B 1 213 ? -5.051 0.591 0.992 1 97.23 213 LEU B CA 1
ATOM 3941 C C . LEU B 1 213 ? -6.437 0.447 0.373 1 97.23 213 LEU B C 1
ATOM 3943 O O . LEU B 1 213 ? -7.045 1.439 -0.035 1 97.23 213 LEU B O 1
ATOM 3947 N N . SER B 1 214 ? -6.939 -0.771 0.323 1 95.05 214 SER B N 1
ATOM 3948 C CA . SER B 1 214 ? -8.252 -0.998 -0.272 1 95.05 214 SER B CA 1
ATOM 3949 C C . SER B 1 214 ? -9.355 -0.355 0.562 1 95.05 214 SER B C 1
ATOM 3951 O O . SER B 1 214 ? -10.287 0.239 0.016 1 95.05 214 SER B O 1
ATOM 3953 N N . PHE B 1 215 ? -9.298 -0.489 1.879 1 91.6 215 PHE B N 1
ATOM 3954 C CA . PHE B 1 215 ? -10.266 0.163 2.754 1 91.6 215 PHE B CA 1
ATOM 3955 C C . PHE B 1 215 ? -10.19 1.678 2.611 1 91.6 215 PHE B C 1
ATOM 3957 O O . PHE B 1 215 ? -11.218 2.347 2.483 1 91.6 215 PHE B O 1
ATOM 3964 N N . GLY B 1 216 ? -8.973 2.189 2.598 1 89.82 216 GLY B N 1
ATOM 3965 C CA . GLY B 1 216 ? -8.77 3.629 2.583 1 89.82 216 GLY B CA 1
ATOM 3966 C C . GLY B 1 216 ? -9.135 4.269 1.257 1 89.82 216 GLY B C 1
ATOM 3967 O O . GLY B 1 216 ? -9.371 5.477 1.189 1 89.82 216 GLY B O 1
ATOM 3968 N N . THR B 1 217 ? -9.242 3.443 0.196 1 89.89 217 THR B N 1
ATOM 3969 C CA . THR B 1 217 ? -9.476 4.057 -1.107 1 89.89 217 THR B CA 1
ATOM 3970 C C . THR B 1 217 ? -10.863 3.699 -1.633 1 89.89 217 THR B C 1
ATOM 3972 O O . THR B 1 217 ? -11.386 4.369 -2.525 1 89.89 217 THR B O 1
ATOM 3975 N N . ALA B 1 218 ? -11.44 2.6 -1.084 1 86.82 218 ALA B N 1
ATOM 3976 C CA . ALA B 1 218 ? -12.656 2.198 -1.785 1 86.82 218 ALA B CA 1
ATOM 3977 C C . ALA B 1 218 ? -13.653 1.551 -0.828 1 86.82 218 ALA B C 1
ATOM 3979 O O . ALA B 1 218 ? -14.856 1.814 -0.903 1 86.82 218 ALA B O 1
ATOM 3980 N N . LEU B 1 219 ? -13.197 0.713 0.071 1 82.96 219 LEU B N 1
ATOM 3981 C CA . LEU B 1 219 ? -14.108 -0.151 0.814 1 82.96 219 LEU B CA 1
ATOM 3982 C C . LEU B 1 219 ? -14.822 0.629 1.913 1 82.96 219 LEU B C 1
ATOM 3984 O O . LEU B 1 219 ? -15.978 0.342 2.233 1 82.96 219 LEU B O 1
ATOM 3988 N N . ASP B 1 220 ? -14.046 1.555 2.463 1 78.54 220 ASP B N 1
ATOM 3989 C CA . ASP B 1 220 ? -14.7 2.412 3.448 1 78.54 220 ASP B CA 1
ATOM 3990 C C . ASP B 1 220 ? -15.632 3.414 2.771 1 78.54 220 ASP B C 1
ATOM 3992 O O . ASP B 1 220 ? -15.206 4.178 1.902 1 78.54 220 ASP B O 1
ATOM 3996 N N . PRO B 1 221 ? -16.834 3.48 3.128 1 71.55 221 PRO B N 1
ATOM 3997 C CA . PRO B 1 221 ? -17.81 4.349 2.466 1 71.55 221 PRO B CA 1
ATOM 3998 C C . PRO B 1 221 ? -17.46 5.831 2.589 1 71.55 221 PRO B C 1
ATOM 4000 O O . PRO B 1 221 ? -17.908 6.644 1.777 1 71.55 221 PRO B O 1
ATOM 4003 N N . ARG B 1 222 ? -16.734 6.181 3.505 1 66.79 222 ARG B N 1
ATOM 4004 C CA . ARG B 1 222 ? -16.346 7.574 3.7 1 66.79 222 ARG B CA 1
ATOM 4005 C C . ARG B 1 222 ? -15.434 8.051 2.575 1 66.79 222 ARG B C 1
ATOM 4007 O O . ARG B 1 222 ? -15.379 9.246 2.279 1 66.79 222 ARG B O 1
ATOM 4014 N N . GLN B 1 223 ? -14.759 7.158 1.982 1 68.47 223 GLN B N 1
ATOM 4015 C CA . GLN B 1 223 ? -13.821 7.496 0.917 1 68.47 223 GLN B CA 1
ATOM 4016 C C . GLN B 1 223 ? -14.556 7.93 -0.348 1 68.47 223 GLN B C 1
ATOM 4018 O O . GLN B 1 223 ? -14.061 8.769 -1.103 1 68.47 223 GLN B O 1
ATOM 4023 N N . ALA B 1 224 ? -15.6 7.31 -0.524 1 60.28 224 ALA B N 1
ATOM 4024 C CA . ALA B 1 224 ? -16.413 7.693 -1.676 1 60.28 224 ALA B CA 1
ATOM 4025 C C . ALA B 1 224 ? -16.802 9.167 -1.606 1 60.28 224 ALA B C 1
ATOM 4027 O O . ALA B 1 224 ? -16.977 9.818 -2.639 1 60.28 224 ALA B O 1
ATOM 4028 N N . GLN B 1 225 ? -16.863 9.679 -0.469 1 59.25 225 GLN B N 1
ATOM 4029 C CA . GLN B 1 225 ? -17.213 11.085 -0.302 1 59.25 225 GLN B CA 1
ATOM 4030 C C . GLN B 1 225 ? -16.027 11.99 -0.624 1 59.25 225 GLN B C 1
ATOM 4032 O O . GLN B 1 225 ? -16.208 13.119 -1.084 1 59.25 225 GLN B O 1
ATOM 4037 N N . LEU B 1 226 ? -14.909 11.391 -0.499 1 59.65 226 LEU B N 1
ATOM 4038 C CA . LEU B 1 226 ? -13.699 12.184 -0.684 1 59.65 226 LEU B CA 1
ATOM 4039 C C . LEU B 1 226 ? -13.251 12.161 -2.142 1 59.65 226 LEU B C 1
ATOM 4041 O O . LEU B 1 226 ? -12.978 13.211 -2.728 1 59.65 226 LEU B O 1
ATOM 4045 N N . PHE B 1 227 ? -13.201 10.954 -2.68 1 62.49 227 PHE B N 1
ATOM 4046 C CA . PHE B 1 227 ? -12.597 10.791 -3.997 1 62.49 227 PHE B CA 1
ATOM 4047 C C . PHE B 1 227 ? -13.655 10.455 -5.041 1 62.49 227 PHE B C 1
ATOM 4049 O O . PHE B 1 227 ? -13.367 10.43 -6.239 1 62.49 227 PHE B O 1
ATOM 4056 N N . GLY B 1 228 ? -14.87 10.411 -4.585 1 60.47 228 GLY B N 1
ATOM 4057 C CA . GLY B 1 228 ? -15.921 9.958 -5.482 1 60.47 228 GLY B CA 1
ATOM 4058 C C . GLY B 1 228 ? -15.956 8.45 -5.647 1 60.47 228 GLY B C 1
ATOM 4059 O O . GLY B 1 228 ? -14.928 7.782 -5.518 1 60.47 228 GLY B O 1
ATOM 4060 N N . PRO B 1 229 ? -17.096 7.902 -5.847 1 62.23 229 PRO B N 1
ATOM 4061 C CA . PRO B 1 229 ? -17.275 6.45 -5.934 1 62.23 229 PRO B CA 1
ATOM 4062 C C . PRO B 1 229 ? -16.701 5.861 -7.221 1 62.23 229 PRO B C 1
ATOM 4064 O O . PRO B 1 229 ? -16.509 4.646 -7.315 1 62.23 229 PRO B O 1
ATOM 4067 N N . ARG B 1 230 ? -16.289 6.662 -8.101 1 72.06 230 ARG B N 1
ATOM 4068 C CA . ARG B 1 230 ? -15.983 6.164 -9.438 1 72.06 230 ARG B CA 1
ATOM 4069 C C . ARG B 1 230 ? -14.546 5.659 -9.519 1 72.06 230 ARG B C 1
ATOM 4071 O O . ARG B 1 230 ? -14.239 4.769 -10.314 1 72.06 230 ARG B O 1
ATOM 4078 N N . LEU B 1 231 ? -13.722 6.1 -8.618 1 84.63 231 LEU B N 1
ATOM 4079 C CA . LEU B 1 231 ? -12.314 5.741 -8.756 1 84.63 231 LEU B CA 1
ATOM 4080 C C . LEU B 1 231 ? -11.958 4.577 -7.838 1 84.63 231 LEU B C 1
ATOM 4082 O O . LEU B 1 231 ? -10.871 4.004 -7.948 1 84.63 231 LEU B O 1
ATOM 4086 N N . GLY B 1 232 ? -12.91 4.113 -7.09 1 88.92 232 GLY B N 1
ATOM 4087 C CA . GLY B 1 232 ? -12.683 3.075 -6.097 1 88.92 232 GLY B CA 1
ATOM 4088 C C . GLY B 1 232 ? -12.179 1.776 -6.697 1 88.92 232 GLY B C 1
ATOM 4089 O O . GLY B 1 232 ? -11.112 1.286 -6.322 1 88.92 232 GLY B O 1
ATOM 4090 N N . PRO B 1 233 ? -12.933 1.255 -7.717 1 91.95 233 PRO B N 1
ATOM 4091 C CA . PRO B 1 233 ? -12.522 -0.009 -8.332 1 91.95 233 PRO B CA 1
ATOM 4092 C C . PRO B 1 233 ? -11.125 0.059 -8.943 1 91.95 233 PRO B C 1
ATOM 4094 O O . PRO B 1 233 ? -10.334 -0.876 -8.791 1 91.95 233 PRO B O 1
ATOM 4097 N N . PHE B 1 234 ? -10.818 1.172 -9.586 1 94.1 234 PHE B N 1
ATOM 4098 C CA . PHE B 1 234 ? -9.513 1.333 -10.218 1 94.1 234 PHE B CA 1
ATOM 4099 C C . PHE B 1 234 ? -8.41 1.406 -9.17 1 94.1 234 PHE B C 1
ATOM 4101 O O . PHE B 1 234 ? -7.336 0.827 -9.349 1 94.1 234 PHE B O 1
ATOM 4108 N N . MET B 1 235 ? -8.629 2.088 -8.043 1 94.35 235 MET B N 1
ATOM 4109 C CA . MET B 1 235 ? -7.625 2.214 -6.989 1 94.35 235 MET B CA 1
ATOM 4110 C C . MET B 1 235 ? -7.376 0.87 -6.312 1 94.35 235 MET B C 1
ATOM 4112 O O . MET B 1 235 ? -6.239 0.547 -5.964 1 94.35 235 MET B O 1
ATOM 4116 N N . VAL B 1 236 ? -8.408 0.111 -6.176 1 95.65 236 VAL B N 1
ATOM 4117 C CA . VAL B 1 236 ? -8.246 -1.224 -5.61 1 95.65 236 VAL B CA 1
ATOM 4118 C C . VAL B 1 236 ? -7.443 -2.099 -6.57 1 95.65 236 VAL B C 1
ATOM 4120 O O . VAL B 1 236 ? -6.578 -2.868 -6.143 1 95.65 236 VAL B O 1
ATOM 4123 N N . GLY B 1 237 ? -7.778 -1.967 -7.859 1 97.71 237 GLY B N 1
ATOM 4124 C CA . GLY B 1 237 ? -6.968 -2.657 -8.85 1 97.71 237 GLY B CA 1
ATOM 4125 C C . GLY B 1 237 ? -5.504 -2.26 -8.805 1 97.71 237 GLY B C 1
ATOM 4126 O O . GLY B 1 237 ? -4.621 -3.117 -8.873 1 97.71 237 GLY B O 1
ATOM 4127 N N . CYS B 1 238 ? -5.219 -0.974 -8.656 1 97.91 238 CYS B N 1
ATOM 4128 C CA . CYS B 1 238 ? -3.849 -0.485 -8.544 1 97.91 238 CYS B CA 1
ATOM 4129 C C . CYS B 1 238 ? -3.17 -1.044 -7.299 1 97.91 238 CYS B C 1
ATOM 4131 O O . CYS B 1 238 ? -1.979 -1.356 -7.324 1 97.91 238 CYS B O 1
ATOM 4133 N N . THR B 1 239 ? -3.925 -1.133 -6.221 1 98.34 239 THR B N 1
ATOM 4134 C CA . THR B 1 239 ? -3.395 -1.694 -4.983 1 98.34 239 THR B CA 1
ATOM 4135 C C . THR B 1 239 ? -2.952 -3.14 -5.189 1 98.34 239 THR B C 1
ATOM 4137 O O . THR B 1 239 ? -1.824 -3.503 -4.852 1 98.34 239 THR B O 1
ATOM 4140 N N . LEU B 1 240 ? -3.799 -3.922 -5.812 1 98.31 240 LEU B N 1
ATOM 4141 C CA . LEU B 1 240 ? -3.446 -5.314 -6.068 1 98.31 240 LEU B CA 1
ATOM 4142 C C . LEU B 1 240 ? -2.249 -5.408 -7.008 1 98.31 240 LEU B C 1
ATOM 4144 O O . LEU B 1 240 ? -1.351 -6.227 -6.797 1 98.31 240 LEU B O 1
ATOM 4148 N N . GLY B 1 241 ? -2.311 -4.603 -8.072 1 98.46 241 GLY B N 1
ATOM 4149 C CA . GLY B 1 241 ? -1.2 -4.603 -9.01 1 98.46 241 GLY B CA 1
ATOM 4150 C C . GLY B 1 241 ? 0.131 -4.278 -8.358 1 98.46 241 GLY B C 1
ATOM 4151 O O . GLY B 1 241 ? 1.131 -4.954 -8.607 1 98.46 241 GLY B O 1
ATOM 4152 N N . LEU B 1 242 ? 0.124 -3.274 -7.531 1 98.46 242 LEU B N 1
ATOM 4153 C CA . LEU B 1 242 ? 1.358 -2.82 -6.899 1 98.46 242 LEU B CA 1
ATOM 4154 C C . LEU B 1 242 ? 1.863 -3.848 -5.891 1 98.46 242 LEU B C 1
ATOM 4156 O O . LEU B 1 242 ? 3.062 -4.128 -5.831 1 98.46 242 LEU B O 1
ATOM 4160 N N . VAL B 1 243 ? 1.003 -4.389 -5.069 1 98.61 243 VAL B N 1
ATOM 4161 C CA . VAL B 1 243 ? 1.383 -5.368 -4.056 1 98.61 243 VAL B CA 1
ATOM 4162 C C . VAL B 1 243 ? 1.867 -6.649 -4.732 1 98.61 243 VAL B C 1
ATOM 4164 O O . VAL B 1 243 ? 2.846 -7.257 -4.295 1 98.61 243 VAL B O 1
ATOM 4167 N N . SER B 1 244 ? 1.213 -7.067 -5.811 1 97.91 244 SER B N 1
ATOM 4168 C CA . SER B 1 244 ? 1.67 -8.229 -6.567 1 97.91 244 SER B CA 1
ATOM 4169 C C . SER B 1 244 ? 3.053 -7.991 -7.164 1 97.91 244 SER B C 1
ATOM 4171 O O . SER B 1 244 ? 3.927 -8.857 -7.084 1 97.91 244 SER B O 1
ATOM 4173 N N . PHE B 1 245 ? 3.188 -6.837 -7.784 1 97.64 245 PHE B N 1
ATOM 4174 C CA . PHE B 1 245 ? 4.481 -6.457 -8.341 1 97.64 245 PHE B CA 1
ATOM 4175 C C . PHE B 1 245 ? 5.582 -6.59 -7.295 1 97.64 245 PHE B C 1
ATOM 4177 O O . PHE B 1 245 ? 6.653 -7.13 -7.579 1 97.64 245 PHE B O 1
ATOM 4184 N N . SER B 1 246 ? 5.269 -6.16 -6.082 1 97.5 246 SER B N 1
ATOM 4185 C CA . SER B 1 246 ? 6.264 -6.08 -5.018 1 97.5 246 SER B CA 1
ATOM 4186 C C . SER B 1 246 ? 6.663 -7.469 -4.529 1 97.5 246 SER B C 1
ATOM 4188 O O . SER B 1 246 ? 7.709 -7.634 -3.898 1 97.5 246 SER B O 1
ATOM 4190 N N . SER B 1 247 ? 5.853 -8.472 -4.753 1 96.79 247 SER B N 1
ATOM 4191 C CA . SER B 1 247 ? 6.079 -9.776 -4.137 1 96.79 247 SER B CA 1
ATOM 4192 C C . SER B 1 247 ? 6.753 -10.738 -5.11 1 96.79 247 SER B C 1
ATOM 4194 O O . SER B 1 247 ? 7.098 -11.862 -4.741 1 96.79 247 SER B O 1
ATOM 4196 N N . ILE B 1 248 ? 6.948 -10.276 -6.302 1 94.84 248 ILE B N 1
ATOM 4197 C CA . ILE B 1 248 ? 7.477 -11.166 -7.33 1 94.84 248 ILE B CA 1
ATOM 4198 C C . ILE B 1 248 ? 8.997 -11.036 -7.393 1 94.84 248 ILE B C 1
ATOM 4200 O O . ILE B 1 248 ? 9.544 -9.954 -7.166 1 94.84 248 ILE B O 1
ATOM 4204 N N . ASN B 1 249 ? 9.73 -12.134 -7.664 1 90.09 249 ASN B N 1
ATOM 4205 C CA . ASN B 1 249 ? 11.175 -12.185 -7.864 1 90.09 249 ASN B CA 1
ATOM 4206 C C . ASN B 1 249 ? 11.929 -11.935 -6.561 1 90.09 249 ASN B C 1
ATOM 4208 O O . ASN B 1 249 ? 12.99 -11.308 -6.564 1 90.09 249 ASN B O 1
ATOM 4212 N N . LEU B 1 250 ? 11.329 -12.347 -5.448 1 92.02 250 LEU B N 1
ATOM 4213 C CA . LEU B 1 250 ? 11.995 -12.118 -4.171 1 92.02 250 LEU B CA 1
ATOM 4214 C C . LEU B 1 250 ? 13.061 -13.179 -3.916 1 92.02 250 LEU B C 1
ATOM 4216 O O . LEU B 1 250 ? 14.095 -12.892 -3.309 1 92.02 250 LEU B O 1
ATOM 4220 N N . ALA B 1 251 ? 12.81 -14.406 -4.337 1 91.41 251 ALA B N 1
ATOM 4221 C CA . ALA B 1 251 ? 13.716 -15.542 -4.186 1 91.41 251 ALA B CA 1
ATOM 4222 C C . ALA B 1 251 ? 13.312 -16.692 -5.105 1 91.41 251 ALA B C 1
ATOM 4224 O O . ALA B 1 251 ? 12.133 -16.847 -5.434 1 91.41 251 ALA B O 1
ATOM 4225 N N . PRO B 1 252 ? 14.35 -17.455 -5.529 1 89.83 252 PRO B N 1
ATOM 4226 C CA . PRO B 1 252 ? 13.97 -18.664 -6.262 1 89.83 252 PRO B CA 1
ATOM 4227 C C . PRO B 1 252 ? 13.047 -19.577 -5.457 1 89.83 252 PRO B C 1
ATOM 4229 O O . PRO B 1 252 ? 13.25 -19.759 -4.254 1 89.83 252 PRO B O 1
ATOM 4232 N N . GLY B 1 253 ? 11.985 -20.073 -6.073 1 90.39 253 GLY B N 1
ATOM 4233 C CA . GLY B 1 253 ? 11.068 -20.969 -5.386 1 90.39 253 GLY B CA 1
ATOM 4234 C C . GLY B 1 253 ? 9.921 -20.244 -4.708 1 90.39 253 GLY B C 1
ATOM 4235 O O . GLY B 1 253 ? 9.024 -20.877 -4.147 1 90.39 253 GLY B O 1
ATOM 4236 N N . TYR B 1 254 ? 9.998 -18.958 -4.698 1 92.05 254 TYR B N 1
ATOM 4237 C CA . TYR B 1 254 ? 8.93 -18.103 -4.193 1 92.05 254 TYR B CA 1
ATOM 4238 C C . TYR B 1 254 ? 8.455 -17.131 -5.266 1 92.05 254 TYR B C 1
ATOM 4240 O O . TYR B 1 254 ? 8.968 -16.015 -5.372 1 92.05 254 TYR B O 1
ATOM 4248 N N . PRO B 1 255 ? 7.454 -17.538 -5.956 1 90.29 255 PRO B N 1
ATOM 4249 C CA . PRO B 1 255 ? 7.047 -16.738 -7.113 1 90.29 255 PRO B CA 1
ATOM 4250 C C . PRO B 1 255 ? 6.277 -15.48 -6.718 1 90.29 255 PRO B C 1
ATOM 4252 O O . PRO B 1 255 ? 5.984 -14.638 -7.571 1 90.29 255 PRO B O 1
ATOM 4255 N N . GLY B 1 256 ? 5.887 -15.355 -5.402 1 93.44 256 GLY B N 1
ATOM 4256 C CA . GLY B 1 256 ? 5.155 -14.183 -4.949 1 93.44 256 GLY B CA 1
ATOM 4257 C C . GLY B 1 256 ? 4.048 -14.514 -3.966 1 93.44 256 GLY B C 1
ATOM 4258 O O . GLY B 1 256 ? 3.786 -15.687 -3.69 1 93.44 256 GLY B O 1
ATOM 4259 N N . ALA B 1 257 ? 3.407 -13.508 -3.526 1 95.53 257 ALA B N 1
ATOM 4260 C CA . ALA B 1 257 ? 2.311 -13.685 -2.577 1 95.53 257 ALA B CA 1
ATOM 4261 C C . ALA B 1 257 ? 1.015 -14.046 -3.297 1 95.53 257 ALA B C 1
ATOM 4263 O O . ALA B 1 257 ? 0.787 -13.616 -4.43 1 95.53 257 ALA B O 1
ATOM 4264 N N . GLY B 1 258 ? 0.185 -14.849 -2.649 1 95.92 258 GLY B N 1
ATOM 4265 C CA . GLY B 1 258 ? -1.09 -15.25 -3.222 1 95.92 258 GLY B CA 1
ATOM 4266 C C . GLY B 1 258 ? -2.179 -14.209 -3.04 1 95.92 258 GLY B C 1
ATOM 4267 O O . GLY B 1 258 ? -2.963 -13.957 -3.957 1 95.92 258 GLY B O 1
ATOM 4268 N N . LEU B 1 259 ? -2.354 -13.569 -1.888 1 96.95 259 LEU B N 1
ATOM 4269 C CA . LEU B 1 259 ? -3.186 -12.422 -1.543 1 96.95 259 LEU B CA 1
ATOM 4270 C C . LEU B 1 259 ? -4.666 -12.757 -1.695 1 96.95 259 LEU B C 1
ATOM 4272 O O . LEU B 1 259 ? -5.527 -11.905 -1.465 1 96.95 259 LEU B O 1
ATOM 4276 N N . ASN B 1 260 ? -5.106 -13.968 -2.13 1 97.84 260 ASN B N 1
ATOM 4277 C CA . ASN B 1 260 ? -6.464 -14.444 -2.367 1 97.84 260 ASN B CA 1
ATOM 4278 C C . ASN B 1 260 ? -6.586 -15.943 -2.108 1 97.84 260 ASN B C 1
ATOM 4280 O O . ASN B 1 260 ? -6.293 -16.755 -2.987 1 97.84 260 ASN B O 1
ATOM 4284 N N . PRO B 1 261 ? -7.091 -16.314 -0.964 1 98.29 261 PRO B N 1
ATOM 4285 C CA . PRO B 1 261 ? -7.194 -17.737 -0.634 1 98.29 261 PRO B CA 1
ATOM 4286 C C . PRO B 1 261 ? -8.01 -18.523 -1.658 1 98.29 261 PRO B C 1
ATOM 4288 O O . PRO B 1 261 ? -7.718 -19.693 -1.919 1 98.29 261 PRO B O 1
ATOM 4291 N N . ALA B 1 262 ? -9.037 -17.91 -2.216 1 98.54 262 ALA B N 1
ATOM 4292 C CA . ALA B 1 262 ? -9.848 -18.599 -3.217 1 98.54 262 ALA B CA 1
ATOM 4293 C C . ALA B 1 262 ? -9.021 -18.94 -4.453 1 98.54 262 ALA B C 1
ATOM 4295 O O . ALA B 1 262 ? -9.124 -20.045 -4.99 1 98.54 262 ALA B O 1
ATOM 4296 N N . ARG B 1 263 ? -8.215 -18.03 -4.897 1 98.07 263 ARG B N 1
ATOM 4297 C CA . ARG B 1 263 ? -7.361 -18.292 -6.051 1 98.07 263 ARG B CA 1
ATOM 4298 C C . ARG B 1 263 ? -6.395 -19.437 -5.768 1 98.07 263 ARG B C 1
ATOM 4300 O O . ARG B 1 263 ? -6.187 -20.305 -6.618 1 98.07 263 ARG B O 1
ATOM 4307 N N . CYS B 1 264 ? -5.732 -19.436 -4.62 1 98.27 264 CYS B N 1
ATOM 4308 C CA . CYS B 1 264 ? -4.775 -20.483 -4.281 1 98.27 264 CYS B CA 1
ATOM 4309 C C . CYS B 1 264 ? -5.474 -21.825 -4.103 1 98.27 264 CYS B C 1
ATOM 4311 O O . CYS B 1 264 ? -4.907 -22.872 -4.418 1 98.27 264 CYS B O 1
ATOM 4313 N N . PHE B 1 265 ? -6.727 -21.726 -3.618 1 98.52 265 PHE B N 1
ATOM 4314 C CA . PHE B 1 265 ? -7.514 -22.95 -3.517 1 98.52 265 PHE B CA 1
ATOM 4315 C C . PHE B 1 265 ? -7.836 -23.502 -4.9 1 98.52 265 PHE B C 1
ATOM 4317 O O . PHE B 1 265 ? -7.821 -24.717 -5.108 1 98.52 265 PHE B O 1
ATOM 4324 N N . ALA B 1 266 ? -8.166 -22.662 -5.829 1 98.6 266 ALA B N 1
ATOM 4325 C CA . ALA B 1 266 ? -8.413 -23.093 -7.202 1 98.6 266 ALA B CA 1
ATOM 4326 C C . ALA B 1 266 ? -7.225 -23.877 -7.753 1 98.6 266 ALA B C 1
ATOM 4328 O O . ALA B 1 266 ? -7.399 -24.944 -8.347 1 98.6 266 ALA B O 1
ATOM 4329 N N . PHE B 1 267 ? -6.049 -23.389 -7.533 1 97.44 267 PHE B N 1
ATOM 4330 C CA . PHE B 1 267 ? -4.854 -24.044 -8.049 1 97.44 267 PHE B CA 1
ATOM 4331 C C . PHE B 1 267 ? -4.585 -25.346 -7.303 1 97.44 267 PHE B C 1
ATOM 4333 O O . PHE B 1 267 ? -4.087 -26.311 -7.887 1 97.44 267 PHE B O 1
ATOM 4340 N N . ALA B 1 268 ? -4.868 -25.366 -6.021 1 97.86 268 ALA B N 1
ATOM 4341 C CA . ALA B 1 268 ? -4.737 -26.606 -5.261 1 97.86 268 ALA B CA 1
ATOM 4342 C C . ALA B 1 268 ? -5.642 -27.695 -5.829 1 97.86 268 ALA B C 1
ATOM 4344 O O . ALA B 1 268 ? -5.223 -28.846 -5.975 1 97.86 268 ALA B O 1
ATOM 4345 N N . VAL B 1 269 ? -6.861 -27.321 -6.138 1 98.14 269 VAL B N 1
ATOM 4346 C CA . VAL B 1 269 ? -7.813 -28.255 -6.731 1 98.14 269 VAL B CA 1
ATOM 4347 C C . VAL B 1 269 ? -7.312 -28.701 -8.103 1 98.14 269 VAL B C 1
ATOM 4349 O O . VAL B 1 269 ? -7.338 -29.892 -8.423 1 98.14 269 VAL B O 1
ATOM 4352 N N . ALA B 1 270 ? -6.853 -27.778 -8.898 1 97.88 270 ALA B N 1
ATOM 4353 C CA . ALA B 1 270 ? -6.364 -28.102 -10.236 1 97.88 270 ALA B CA 1
ATOM 4354 C C . ALA B 1 270 ? -5.202 -29.088 -10.172 1 97.88 270 ALA B C 1
ATOM 4356 O O . ALA B 1 270 ? -5.162 -30.06 -10.931 1 97.88 270 ALA B O 1
ATOM 4357 N N . ARG B 1 271 ? -4.294 -28.875 -9.26 1 96.3 271 ARG B N 1
ATOM 4358 C CA . ARG B 1 271 ? -3.086 -29.687 -9.155 1 96.3 271 ARG B CA 1
ATOM 4359 C C . ARG B 1 271 ? -3.359 -30.978 -8.391 1 96.3 271 ARG B C 1
ATOM 4361 O O . ARG B 1 271 ? -2.584 -31.933 -8.478 1 96.3 271 ARG B O 1
ATOM 4368 N N . GLY B 1 272 ? -4.409 -30.987 -7.615 1 96.08 272 GLY B N 1
ATOM 4369 C CA . GLY B 1 272 ? -4.685 -32.123 -6.749 1 96.08 272 GLY B CA 1
ATOM 4370 C C . GLY B 1 272 ? -3.78 -32.18 -5.533 1 96.08 272 GLY B C 1
ATOM 4371 O O . GLY B 1 272 ? -3.501 -33.261 -5.011 1 96.08 272 GLY B O 1
ATOM 4372 N N . SER B 1 273 ? -3.159 -31.066 -5.212 1 95.44 273 SER B N 1
ATOM 4373 C CA . SER B 1 273 ? -2.294 -30.953 -4.043 1 95.44 273 SER B CA 1
ATOM 4374 C C . SER B 1 273 ? -2.663 -29.738 -3.198 1 95.44 273 SER B C 1
ATOM 4376 O O . SER B 1 273 ? -2.76 -28.623 -3.713 1 95.44 273 SER B O 1
ATOM 4378 N N . PHE B 1 274 ? -2.79 -29.919 -1.938 1 96.73 274 PHE B N 1
ATOM 4379 C CA . PHE B 1 274 ? -3.234 -28.873 -1.024 1 96.73 274 PHE B CA 1
ATOM 4380 C C . PHE B 1 274 ? -2.12 -28.49 -0.057 1 96.73 274 PHE B C 1
ATOM 4382 O O . PHE B 1 274 ? -2.385 -27.96 1.024 1 96.73 274 PHE B O 1
ATOM 4389 N N . ALA B 1 275 ? -0.864 -28.725 -0.528 1 94.65 275 ALA B N 1
ATOM 4390 C CA . ALA B 1 275 ? 0.3 -28.381 0.286 1 94.65 275 ALA B CA 1
ATOM 4391 C C . ALA B 1 275 ? 0.345 -26.883 0.574 1 94.65 275 ALA B C 1
ATOM 4393 O O . ALA B 1 275 ? 0.071 -26.067 -0.309 1 94.65 275 ALA B O 1
ATOM 4394 N N . TYR B 1 276 ? 0.603 -26.466 1.779 1 96.24 276 TYR B N 1
ATOM 4395 C CA . TYR B 1 276 ? 0.903 -25.126 2.271 1 96.24 276 TYR B CA 1
ATOM 4396 C C . TYR B 1 276 ? -0.329 -24.231 2.2 1 96.24 276 TYR B C 1
ATOM 4398 O O . TYR B 1 276 ? -0.224 -23.009 2.332 1 96.24 276 TYR B O 1
ATOM 4406 N N . GLN B 1 277 ? -1.483 -24.816 2.025 1 97.12 277 GLN B N 1
ATOM 4407 C CA . GLN B 1 277 ? -2.702 -24.019 1.949 1 97.12 277 GLN B CA 1
ATOM 4408 C C . GLN B 1 277 ? -2.871 -23.152 3.193 1 97.12 277 GLN B C 1
ATOM 4410 O O . GLN B 1 277 ? -3.423 -22.052 3.12 1 97.12 277 GLN B O 1
ATOM 4415 N N . TRP B 1 278 ? -2.374 -23.666 4.304 1 97.75 278 TRP B N 1
ATOM 4416 C CA . TRP B 1 278 ? -2.541 -22.93 5.553 1 97.75 278 TRP B CA 1
ATOM 4417 C C . TRP B 1 278 ? -1.891 -21.553 5.465 1 97.75 278 TRP B C 1
ATOM 4419 O O . TRP B 1 278 ? -2.362 -20.597 6.085 1 97.75 278 TRP B O 1
ATOM 4429 N N . ILE B 1 279 ? -0.807 -21.38 4.694 1 98.07 279 ILE B N 1
ATOM 4430 C CA . ILE B 1 279 ? -0.124 -20.101 4.535 1 98.07 279 ILE B CA 1
ATOM 4431 C C . ILE B 1 279 ? -1.032 -19.12 3.797 1 98.07 279 ILE B C 1
ATOM 4433 O O . ILE B 1 279 ? -1.159 -17.96 4.197 1 98.07 279 ILE B O 1
ATOM 4437 N N . TRP B 1 280 ? -1.745 -19.616 2.771 1 97.99 280 TRP B N 1
ATOM 4438 C CA . TRP B 1 280 ? -2.523 -18.751 1.891 1 97.99 280 TRP B CA 1
ATOM 4439 C C . TRP B 1 280 ? -3.89 -18.447 2.494 1 97.99 280 TRP B C 1
ATOM 4441 O O . TRP B 1 280 ? -4.569 -17.509 2.069 1 97.99 280 TRP B O 1
ATOM 4451 N N . TRP B 1 281 ? -4.297 -19.197 3.521 1 98.21 281 TRP B N 1
ATOM 4452 C CA . TRP B 1 281 ? -5.557 -18.917 4.202 1 98.21 281 TRP B CA 1
ATOM 4453 C C . TRP B 1 281 ? -5.319 -18.116 5.478 1 98.21 281 TRP B C 1
ATOM 4455 O O . TRP B 1 281 ? -5.963 -17.089 5.702 1 98.21 281 TRP B O 1
ATOM 4465 N N . PHE B 1 282 ? -4.315 -18.504 6.265 1 98.32 282 PHE B N 1
ATOM 4466 C CA . PHE B 1 282 ? -4.159 -17.915 7.59 1 98.32 282 PHE B CA 1
ATOM 4467 C C . PHE B 1 282 ? -3.251 -16.693 7.536 1 98.32 282 PHE B C 1
ATOM 4469 O O . PHE B 1 282 ? -3.33 -15.816 8.398 1 98.32 282 PHE B O 1
ATOM 4476 N N . GLY B 1 283 ? -2.348 -16.636 6.557 1 98.33 283 GLY B N 1
ATOM 4477 C CA . GLY B 1 283 ? -1.585 -15.412 6.373 1 98.33 283 GLY B CA 1
ATOM 4478 C C . GLY B 1 283 ? -2.459 -14.187 6.186 1 98.33 283 GLY B C 1
ATOM 4479 O O . GLY B 1 283 ? -2.408 -13.253 6.989 1 98.33 283 GLY B O 1
ATOM 4480 N N . PRO B 1 284 ? -3.312 -14.305 5.195 1 98.35 284 PRO B N 1
ATOM 4481 C CA . PRO B 1 284 ? -4.21 -13.172 4.956 1 98.35 284 PRO B CA 1
ATOM 4482 C C . PRO B 1 284 ? -5.153 -12.909 6.127 1 98.35 284 PRO B C 1
ATOM 4484 O O . PRO B 1 284 ? -5.523 -11.759 6.38 1 98.35 284 PRO B O 1
ATOM 4487 N N . VAL B 1 285 ? -5.563 -13.953 6.895 1 98.46 285 VAL B N 1
ATOM 4488 C CA . VAL B 1 285 ? -6.406 -13.77 8.072 1 98.46 285 VAL B CA 1
ATOM 4489 C C . VAL B 1 285 ? -5.674 -12.916 9.104 1 98.46 285 VAL B C 1
ATOM 4491 O O . VAL B 1 285 ? -6.257 -11.998 9.685 1 98.46 285 VAL B O 1
ATOM 4494 N N . THR B 1 286 ? -4.423 -13.222 9.302 1 98.6 286 THR B N 1
ATOM 4495 C CA . THR B 1 286 ? -3.606 -12.409 10.197 1 98.6 286 THR B CA 1
ATOM 4496 C C . THR B 1 286 ? -3.573 -10.957 9.73 1 98.6 286 THR B C 1
ATOM 4498 O O . THR B 1 286 ? -3.756 -10.038 10.531 1 98.6 286 THR B O 1
ATOM 4501 N N . GLY B 1 287 ? -3.348 -10.736 8.44 1 98.55 287 GLY B N 1
ATOM 4502 C CA . GLY B 1 287 ? -3.368 -9.394 7.88 1 98.55 287 GLY B CA 1
ATOM 4503 C C . GLY B 1 287 ? -4.686 -8.676 8.097 1 98.55 287 GLY B C 1
ATOM 4504 O O . GLY B 1 287 ? -4.705 -7.486 8.42 1 98.55 287 GLY B O 1
ATOM 4505 N N . ALA B 1 288 ? -5.744 -9.408 7.959 1 98.25 288 ALA B N 1
ATOM 4506 C CA . ALA B 1 288 ? -7.076 -8.833 8.128 1 98.25 288 ALA B CA 1
ATOM 4507 C C . ALA B 1 288 ? -7.317 -8.427 9.579 1 98.25 288 ALA B C 1
ATOM 4509 O O . ALA B 1 288 ? -7.945 -7.399 9.846 1 98.25 288 ALA B O 1
ATOM 4510 N N . ILE B 1 289 ? -6.878 -9.221 10.484 1 98.13 289 ILE B N 1
ATOM 4511 C CA . ILE B 1 289 ? -7.044 -8.919 11.902 1 98.13 289 ILE B CA 1
ATOM 4512 C C . ILE B 1 289 ? -6.277 -7.646 12.252 1 98.13 289 ILE B C 1
ATOM 4514 O O . ILE B 1 289 ? -6.791 -6.781 12.965 1 98.13 289 ILE B O 1
ATOM 4518 N N . ILE B 1 290 ? -5.067 -7.485 11.743 1 98.03 290 ILE B N 1
ATOM 4519 C CA . ILE B 1 290 ? -4.266 -6.292 11.995 1 98.03 290 ILE B CA 1
ATOM 4520 C C . ILE B 1 290 ? -4.954 -5.071 11.39 1 98.03 290 ILE B C 1
ATOM 4522 O O . ILE B 1 290 ? -5.144 -4.058 12.067 1 98.03 290 ILE B O 1
ATOM 4526 N N . GLN B 1 291 ? -5.34 -5.175 10.177 1 96.88 291 GLN B N 1
ATOM 4527 C CA . GLN B 1 291 ? -6.007 -4.07 9.497 1 96.88 291 GLN B CA 1
ATOM 4528 C C . GLN B 1 291 ? -7.284 -3.664 10.229 1 96.88 291 GLN B C 1
ATOM 4530 O O . GLN B 1 291 ? -7.563 -2.474 10.386 1 96.88 291 GLN B O 1
ATOM 4535 N N . SER B 1 292 ? -8.067 -4.654 10.649 1 94.2 292 SER B N 1
ATOM 4536 C CA . SER B 1 292 ? -9.318 -4.374 11.345 1 94.2 292 SER B CA 1
ATOM 4537 C C . SER B 1 292 ? -9.064 -3.703 12.691 1 94.2 292 SER B C 1
ATOM 4539 O O . SER B 1 292 ? -9.838 -2.844 13.119 1 94.2 292 SER B O 1
ATOM 4541 N N . SER B 1 293 ? -8.039 -4.093 13.329 1 95.72 293 SER B N 1
ATOM 4542 C CA . SER B 1 293 ? -7.657 -3.454 14.584 1 95.72 293 SER B CA 1
ATOM 4543 C C . SER B 1 293 ? -7.301 -1.986 14.371 1 95.72 293 SER B C 1
ATOM 4545 O O . SER B 1 293 ? -7.711 -1.123 15.15 1 95.72 293 SER B O 1
ATOM 4547 N N . VAL B 1 294 ? -6.594 -1.662 13.351 1 93.7 294 VAL B N 1
ATOM 4548 C CA . VAL B 1 294 ? -6.245 -0.287 13.012 1 93.7 294 VAL B CA 1
ATOM 4549 C C . VAL B 1 294 ? -7.51 0.499 12.673 1 93.7 294 VAL B C 1
ATOM 4551 O O . VAL B 1 294 ? -7.681 1.635 13.122 1 93.7 294 VAL B O 1
ATOM 4554 N N . TYR B 1 295 ? -8.323 -0.125 11.94 1 87.86 295 TYR B N 1
ATOM 4555 C CA . TYR B 1 295 ? -9.569 0.491 11.499 1 87.86 295 TYR B CA 1
ATOM 4556 C C . TYR B 1 295 ? -10.43 0.894 12.691 1 87.86 295 TYR B C 1
ATOM 4558 O O . TYR B 1 295 ? -11.01 1.982 12.706 1 87.86 295 TYR B O 1
ATOM 4566 N N . HIS B 1 296 ? -10.495 0.064 13.702 1 86.66 296 HIS B N 1
ATOM 4567 C CA . HIS B 1 296 ? -11.342 0.319 14.862 1 86.66 296 HIS B CA 1
ATOM 4568 C C . HIS B 1 296 ? -10.662 1.267 15.843 1 86.66 296 HIS B C 1
ATOM 4570 O O . HIS B 1 296 ? -11.33 2.062 16.51 1 86.66 296 HIS B O 1
ATOM 4576 N N . PHE B 1 297 ? -9.382 1.217 15.887 1 85.37 297 PHE B N 1
ATOM 4577 C CA . PHE B 1 297 ? -8.642 2.025 16.849 1 85.37 297 PHE B CA 1
ATOM 4578 C C . PHE B 1 297 ? -8.555 3.475 16.386 1 85.37 297 PHE B C 1
ATOM 4580 O O . PHE B 1 297 ? -8.633 4.397 17.2 1 85.37 297 PHE B O 1
ATOM 4587 N N . ALA B 1 298 ? -8.334 3.697 15.154 1 77.89 298 ALA B N 1
ATOM 4588 C CA . ALA B 1 298 ? -8.213 5.048 14.614 1 77.89 298 ALA B CA 1
ATOM 4589 C C . ALA B 1 298 ? -9.036 5.204 13.338 1 77.89 298 ALA B C 1
ATOM 4591 O O . ALA B 1 298 ? -8.482 5.276 12.239 1 77.89 298 ALA B O 1
ATOM 4592 N N . PRO B 1 299 ? -10.309 5.32 13.636 1 64.38 299 PRO B N 1
ATOM 4593 C CA . PRO B 1 299 ? -11.148 5.46 12.443 1 64.38 299 PRO B CA 1
ATOM 4594 C C . PRO B 1 299 ? -10.877 6.756 11.682 1 64.38 299 PRO B C 1
ATOM 4596 O O . PRO B 1 299 ? -10.539 7.774 12.289 1 64.38 299 PRO B O 1
ATOM 4599 N N . PRO B 1 300 ? -10.804 6.666 10.477 1 58.5 300 PRO B N 1
ATOM 4600 C CA . PRO B 1 300 ? -10.38 7.79 9.638 1 58.5 300 PRO B CA 1
ATOM 4601 C C . PRO B 1 300 ? -11.294 9.006 9.774 1 58.5 300 PRO B C 1
ATOM 4603 O O . PRO B 1 300 ? -11.164 9.968 9.014 1 58.5 300 PRO B O 1
ATOM 4606 N N . TYR B 1 301 ? -12.39 8.917 10.728 1 52.47 301 TYR B N 1
ATOM 4607 C CA . TYR B 1 301 ? -13.289 10.064 10.782 1 52.47 301 TYR B CA 1
ATOM 4608 C C . TYR B 1 301 ? -13.173 10.786 12.119 1 52.47 301 TYR B C 1
ATOM 4610 O O . TYR B 1 301 ? -12.816 10.178 13.131 1 52.47 301 TYR B O 1
ATOM 4618 N N . HIS B 1 302 ? -12.974 12.105 11.959 1 44.84 302 HIS B N 1
ATOM 4619 C CA . HIS B 1 302 ? -13.046 12.903 13.178 1 44.84 302 HIS B CA 1
ATOM 4620 C C . HIS B 1 302 ? -14.491 13.244 13.529 1 44.84 302 HIS B C 1
ATOM 4622 O O . HIS B 1 302 ? -15.3 13.522 12.641 1 44.84 302 HIS B O 1
ATOM 4628 N N . ARG B 1 303 ? -15.012 12.699 14.616 1 40.39 303 ARG B N 1
ATOM 4629 C CA . ARG B 1 303 ? -16.344 13.014 15.12 1 40.39 303 ARG B CA 1
ATOM 4630 C C . ARG B 1 303 ? -16.547 14.521 15.228 1 40.39 303 ARG B C 1
ATOM 4632 O O . ARG B 1 303 ? -15.736 15.219 15.841 1 40.39 303 ARG B O 1
ATOM 4639 N N . GLU B 1 304 ? -17.023 15.205 14.224 1 40.05 304 GLU B N 1
ATOM 4640 C CA . GLU B 1 304 ? -17.446 16.576 14.494 1 40.05 304 GLU B CA 1
ATOM 4641 C C . GLU B 1 304 ? -18.491 16.622 15.605 1 40.05 304 GLU B C 1
ATOM 4643 O O . GLU B 1 304 ? -19.473 15.878 15.572 1 40.05 304 GLU B O 1
ATOM 4648 N N . ARG B 1 305 ? -18.148 16.975 16.747 1 35.85 305 ARG B N 1
ATOM 4649 C CA . ARG B 1 305 ? -19.183 17.278 17.731 1 35.85 305 ARG B CA 1
ATOM 4650 C C . ARG B 1 305 ? -20.166 18.312 17.191 1 35.85 305 ARG B C 1
ATOM 4652 O O . ARG B 1 305 ? -19.773 19.427 16.842 1 35.85 305 ARG B O 1
ATOM 4659 N N . VAL B 1 306 ? -21.168 17.958 16.444 1 36.9 306 VAL B N 1
ATOM 4660 C CA . VAL B 1 306 ? -22.261 18.886 16.175 1 36.9 306 VAL B CA 1
ATOM 4661 C C . VAL B 1 306 ? -22.768 19.482 17.486 1 36.9 306 VAL B C 1
ATOM 4663 O O . VAL B 1 306 ? -23.205 18.753 18.379 1 36.9 306 VAL B O 1
ATOM 4666 N N . ASP B 1 307 ? -22.315 20.589 17.875 1 36.64 307 ASP B N 1
ATOM 4667 C CA . ASP B 1 307 ? -23.003 21.348 18.915 1 36.64 307 ASP B CA 1
ATOM 4668 C C . ASP B 1 307 ? -24.484 21.517 18.583 1 36.64 307 ASP B C 1
ATOM 4670 O O . ASP B 1 307 ? -24.834 21.918 17.471 1 36.64 307 ASP B O 1
ATOM 4674 N N . GLY B 1 308 ? -25.361 20.792 19.13 1 35.11 308 GLY B N 1
ATOM 4675 C CA . GLY B 1 308 ? -26.81 20.911 19.162 1 35.11 308 GLY B CA 1
ATOM 4676 C C . GLY B 1 308 ? -27.286 22.317 19.477 1 35.11 308 GLY B C 1
ATOM 4677 O O . GLY B 1 308 ? -28.311 22.498 20.138 1 35.11 308 GLY B O 1
ATOM 4678 N N . LYS B 1 309 ? -26.516 23.447 19.287 1 38.72 309 LYS B N 1
ATOM 4679 C CA . LYS B 1 309 ? -27.382 24.576 19.613 1 38.72 309 LYS B CA 1
ATOM 4680 C C . LYS B 1 309 ? -28.467 24.761 18.555 1 38.72 309 LYS B C 1
ATOM 4682 O O . LYS B 1 309 ? -28.172 24.817 17.36 1 38.72 309 LYS B O 1
ATOM 4687 N N . PRO B 1 310 ? -29.702 24.499 18.946 1 34.41 310 PRO B N 1
ATOM 4688 C CA . PRO B 1 310 ? -30.883 24.901 18.18 1 34.41 310 PRO B CA 1
ATOM 4689 C C . PRO B 1 310 ? -30.829 26.361 17.734 1 34.41 310 PRO B C 1
ATOM 4691 O O . PRO B 1 310 ? -30.356 27.221 18.481 1 34.41 310 PRO B O 1
ATOM 4694 N N . SER B 1 311 ? -30.606 26.646 16.493 1 33.55 311 SER B N 1
ATOM 4695 C CA . SER B 1 311 ? -31.063 27.977 16.108 1 33.55 311 SER B CA 1
ATOM 4696 C C . SER B 1 311 ? -32.401 28.312 16.759 1 33.55 311 SER B C 1
ATOM 4698 O O . SER B 1 311 ? -33.394 27.613 16.546 1 33.55 311 SER B O 1
ATOM 4700 N N . THR B 1 312 ? -32.466 28.98 17.89 1 29.66 312 THR B N 1
ATOM 4701 C CA . THR B 1 312 ? -33.644 29.777 18.211 1 29.66 312 THR B CA 1
ATOM 4702 C C . THR B 1 312 ? -33.834 30.897 17.193 1 29.66 312 THR B C 1
ATOM 4704 O O . THR B 1 312 ? -32.862 31.52 16.758 1 29.66 312 THR B O 1
#

Solvent-accessible surface area (backbone atoms only — not comparable to full-atom values): 32422 Å² total; per-residue (Å²): 138,82,82,76,76,79,78,76,76,75,73,77,75,74,73,72,76,75,74,70,74,75,73,71,76,66,75,67,72,58,68,35,53,66,41,70,56,34,30,53,41,58,62,60,48,57,75,59,73,66,63,78,87,66,62,76,66,50,50,50,50,47,43,62,55,54,52,74,82,42,65,68,49,55,42,19,14,51,48,24,15,52,49,15,19,46,50,39,40,50,52,49,32,36,53,42,15,53,61,59,32,73,60,91,57,54,36,59,52,52,14,54,52,35,24,52,51,47,18,47,51,27,57,28,36,22,41,46,54,64,41,59,61,24,46,54,57,38,50,35,31,32,76,63,66,78,34,55,44,37,53,33,53,43,32,37,52,22,18,44,54,15,9,41,50,20,7,51,52,50,24,61,42,55,34,68,69,51,35,56,72,56,49,53,51,30,49,38,80,41,64,86,75,42,47,69,68,55,53,25,50,52,29,14,51,54,29,20,52,46,48,48,52,30,37,65,47,41,68,34,40,63,26,21,68,74,70,38,64,74,48,18,40,52,51,40,7,42,41,53,7,52,55,47,28,73,33,33,79,75,44,74,50,35,51,24,55,51,86,28,37,28,50,37,44,10,43,21,53,36,55,72,47,69,80,68,47,64,40,50,49,50,13,31,49,52,9,31,52,54,38,37,49,49,48,69,73,59,50,96,64,77,79,72,77,78,73,80,70,69,85,124,137,78,82,75,75,78,77,74,77,76,69,78,77,74,76,70,76,77,73,72,74,74,75,71,78,68,78,71,73,61,74,43,74,72,47,93,70,39,42,54,47,56,60,64,46,56,76,57,75,67,66,69,94,64,60,74,64,49,51,50,48,44,43,61,55,53,53,72,83,41,63,67,49,54,53,20,14,49,49,26,16,53,50,15,19,54,50,41,40,53,53,50,53,50,51,48,54,53,62,74,60,73,58,61,57,52,34,59,54,52,12,55,51,37,22,52,52,47,18,52,50,27,68,71,36,22,47,68,55,64,40,59,62,24,44,56,56,38,50,35,32,31,78,63,66,74,34,55,45,37,52,34,53,44,31,37,51,23,19,44,52,16,8,41,50,20,6,48,52,49,22,70,72,52,35,70,69,52,35,57,71,57,47,53,48,29,48,38,80,42,63,87,74,42,47,69,68,21,51,26,46,46,29,14,51,53,30,18,46,44,47,46,41,29,35,28,45,39,70,35,51,59,27,28,59,59,68,39,66,79,50,17,43,50,51,38,7,44,42,50,8,52,54,48,22,23,32,15,50,72,46,74,51,33,53,24,58,51,87,28,38,28,49,36,45,9,42,20,52,32,54,70,48,70,79,68,46,64,41,49,50,49,13,33,48,52,9,32,53,54,39,38,50,48,48,71,72,45,49,52,60,62,81,73,80,74,73,78,73,70,85,123

Foldseek 3Di:
DDPPPPPPPPDPDPDDPPPPPPPPLPPPPQPQPPPPLQCVVVVQCCCQPPPPPDDPVVNVVSLAPPDLPPVLLLQLLLLLLQLLLVLLLVLLVQLVVLVVVPDPLSLLSQLVCLLVSQLVSQVVRCSRHNRQLFLLLLVLCPLLPNDGDSSSVSNNVSSQNSLLVSLVVNCVVQPQVVLQVSLQQQLFADCPPPHLVRLLQLQQQLLLQLNLQLCCCASVSVNCVVPNNNCSSSSSSNSVSVSQSVFAPPDPRRGGHPSGLSSSSSSCSNNVHCPSSCSNVVSSVNSSVVNSVCCVVDPPDDSPPPPPPDPD/DDCPPPPPPPDPDPDDPPPPPPPPLPPPQQPFPPDDLQCLVVQQCCCQDPPPPDDPVVVVVSLAPPPLPPVLLLQLLLLLLQLLLVLLLVLLVQLVVLVVVPDPQSLLSQLVCLLVSQLVSQVVRCSRHNRQLFLLSLVLCPLLPNHGNSSSVSNNVSSQVSLLNSLVVNCVVQPQVRLVVSLQQQLFADPPPPHLVRLLQLQQQLLLQLNLQLCCCASPSVNCVVPNNPCNSSSSSNSVSVSQSVFAPPDPRRRGHPSGLSSSSSSCSNNVHCPSSCSNPVSSVNSSVVNSVCCVVDPPDDSPPPPPPPPD

Sequence (624 aa):
MGATGNLKATLPISEEPESLPTEETQLIPASCAQFPGSFAPDLRRDKRRVSKRGGLSDRVYVFLTDGWGDITVWKSAFIEFVGTTCLCYLSAFISISIRNSDTTQVAAYVGVTNIFLLTLFICALAPASGGHMNPIITFATVITGLTGFPRGVLYMIGQTTGAALAGGLIRGSLGEQRTLIYNGGGCFLETTNVSEGQAYLIESILSCIMLILSFGTALDPRQAQLFGPRLGPFMVGCTLGLVSFSSINLAPGYPGAGLNPARCFAFAVARGSFAYQWIWWFGPVTGAIIQSSVYHFAPPYHRERVDGKPSTMGATGNLKATLPISEEPESLPTEETQLIPASCAQFPGSFAPDLRRDKRRVSKRGGLSDRVYVFLTDGWGDITVWKSAFIEFVGTTCLCYLSAFISISIRNSDTTQVAAYVGVTNIFLLTLFICALAPASGGHMNPIITFATVITGLTGFPRGVLYMIGQTTGAALAGGLIRGSLGEQRTLIYNGGGCFLETTNVSEGQAYLIESILSCIMLILSFGTALDPRQAQLFGPRLGPFMVGCTLGLVSFSSINLAPGYPGAGLNPARCFAFAVARGSFAYQWIWWFGPVTGAIIQSSVYHFAPPYHRERVDGKPST

Organism: Botryotinia fuckeliana (strain B05.10) (NCBI:txid332648)

pLDDT: mean 79.87, std 24.93, range [25.57, 98.91]